Protein AF-A0A524GHM8-F1 (afdb_monomer_lite)

Radius of gyration: 34.07 Å; chains: 1; bounding box: 89×109×78 Å

Foldseek 3Di:
DDLVPDDPVQLDDALQLFLFWANQADDPDSCRSVDTFTFPQWDADPVGFIWGWWFFDAQQFTFWKWAWCFDFPLPDDHRDIDTPVVLVVSQVVLVVDPPGPTRIDTDTDTDIDGSVRQQQFWEFEPPQDADPRRGGPDQWTFTDHNSDTDTDGSNRHGIYHPDNSSNHHLLLQFFFPSVQFDSNLSNLLSVQLVQFAFAPDFDFALETAVSFLVCLLVVPQFDFDAAWFFFADDDQFWTKGFHDDPPPPDGFIDIGGWDDQDQDPLQFGKGKGADDDHGDTDHGGQTGIHIGQDDRSGRGRADWFKEFAADDPCCQPPQAKEFACVCQVVSRFKTKGKDKDKDFFFADPLGTKAWALPAPPDDVVLSVQADRSQAGDAFDKAAFFRFHIWIKDFDDDDDDDPVVVVVCVVVVDDDDRIHTPTDTDHHLDTFGFHDKDKAFDPPDDDDPVRVVVLVVVLVVLVVVLVVGLVRLVVSLLVVLQVLQQQFFAQAFQALDVVHDGLAHHRGRDHSVSSVSHDLVSLLVTRTPDVVSSVVNVVSVVVSVVVSVVSVVVSVVVSVVSVGGDDDDPRTGMMMMIMGMDIDGDDFQFKKAASSSSIHGHSYHDYQLQAKAAPVRHGGGMYHHNVVCVVRSS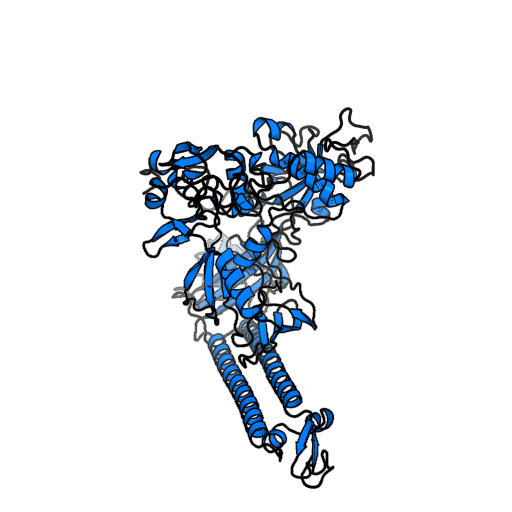CSQLLSFLQQQLCVLVVHRHNAGDVNGDDLVNSLVSCVVSVHHSVQWGWIAGSVPRHIDPDTIRIGIGTMGGGNRGPSVVDDDDDDDDD

Secondary structure (DSSP, 8-state):
--TTT--HHHHS--GGGTTTB-SS---SSTTTTTS-PBPTT-EE-TTS-EEEEEEEEETTEEE-EEEEEE--TT-PPTT-EEEHHHHHHHHHHHHH-SS-----EEEEE-EEEEHHHHTTS-EE-TTS-B-TTSBBSSSEEEEEETTEEEEEEGGG--EEES-GGGGS-TTGGGSTTGGGB-HHHHHHHHHHHTTBPPBSS-B--SEE-S-HHHHHHHTT-SEE--S-EEEEEE-SSEEEEEEP--SS----EEEEEPP-SEEPTTSBEE--EE---TT-EE-TT-EEEE-TTEETTEE--BEEEEEEES--TTTT-TTEEEEEHHHHHTTTT-EEEEEEEEEEEEEETTEE-EE-S--TT--HHHHTTB-TTSBBPTT-EE-TT-EEE-EEEE-------HHHHHHHHHHTPPPPSEEE--EEPPTT--EEEEEEEEEEBTTSPPPHHHHHHHHHHHHHHHHHHHHHHHHHHHHHHHHHHHHHTTPBBSS-EESSTTS-EEE-TTPBPPHHHHHTS-HHHHTT--BS-HHHHHHHHHHHHHHHHHHHHHHHHHHHHHHHHHSPB---TTEEEEEEEEEEEEE---TT-EEEETTS-EEEEEEEEPGGGS-B-TTSPBPSEEE-TTHHHHHTBTHHHHHHHHHHHHHHHT--EE--TTS---HHHHHHHHHHTT--TTSEE--B-TTT-PBPSS-EEEEEEEEEEBS--STTT----SS---

Structure (mmCIF, N/CA/C/O backbone):
data_AF-A0A524GHM8-F1
#
_entry.id   AF-A0A524GHM8-F1
#
loop_
_atom_site.group_PDB
_atom_site.id
_atom_site.type_symbol
_atom_site.label_atom_id
_atom_site.label_alt_id
_atom_site.label_comp_id
_atom_site.label_asym_id
_atom_site.label_entity_id
_atom_site.label_seq_id
_atom_site.pdbx_PDB_ins_code
_atom_site.Cartn_x
_atom_site.Cartn_y
_atom_site.Cartn_z
_atom_site.occupancy
_atom_site.B_iso_or_equiv
_atom_site.auth_seq_id
_atom_site.auth_comp_id
_atom_site.auth_asym_id
_atom_site.auth_atom_id
_atom_site.pdbx_PDB_model_num
ATOM 1 N N . LEU A 1 1 ? 28.328 -4.451 12.278 1.00 79.00 1 LEU A N 1
ATOM 2 C CA . LEU A 1 1 ? 29.359 -3.595 11.638 1.00 79.00 1 LEU A CA 1
ATOM 3 C C . LEU A 1 1 ? 28.805 -2.183 11.478 1.00 79.00 1 LEU A C 1
ATOM 5 O O . LEU A 1 1 ? 27.605 -2.052 11.283 1.00 79.00 1 LEU A O 1
ATOM 9 N N . SER A 1 2 ? 29.631 -1.139 11.595 1.00 83.19 2 SER A N 1
ATOM 10 C CA . SER A 1 2 ? 29.214 0.225 11.229 1.00 83.19 2 SER A CA 1
ATOM 11 C C . SER A 1 2 ? 29.418 0.454 9.730 1.00 83.19 2 SER A C 1
ATOM 13 O O . SER A 1 2 ? 30.240 -0.223 9.114 1.00 83.19 2 SER A O 1
ATOM 15 N N . ARG A 1 3 ? 28.708 1.432 9.149 1.00 84.06 3 ARG A N 1
ATOM 16 C CA . ARG A 1 3 ? 28.815 1.791 7.720 1.00 84.06 3 ARG A CA 1
ATOM 17 C C . ARG A 1 3 ? 30.260 2.035 7.273 1.00 84.06 3 ARG A C 1
ATOM 19 O O . ARG A 1 3 ? 30.643 1.604 6.195 1.00 84.06 3 ARG A O 1
ATOM 26 N N . GLU A 1 4 ? 31.043 2.689 8.127 1.00 81.62 4 GLU A N 1
ATOM 27 C CA . GLU A 1 4 ? 32.445 3.052 7.878 1.00 81.62 4 GLU A CA 1
ATOM 28 C C . GLU A 1 4 ? 33.408 1.864 7.977 1.00 81.62 4 GLU A C 1
ATOM 30 O O . GLU A 1 4 ? 34.465 1.874 7.358 1.00 81.62 4 GLU A O 1
ATOM 35 N N . ARG A 1 5 ? 33.056 0.837 8.761 1.00 86.38 5 ARG A N 1
ATOM 36 C CA . ARG A 1 5 ? 33.892 -0.358 8.964 1.00 86.38 5 ARG A CA 1
ATOM 37 C C . ARG A 1 5 ? 33.512 -1.517 8.048 1.00 86.38 5 ARG A C 1
ATOM 39 O O . ARG A 1 5 ? 34.246 -2.496 7.985 1.00 86.38 5 ARG A O 1
ATOM 46 N N . ALA A 1 6 ? 32.357 -1.446 7.392 1.00 85.06 6 ALA A N 1
ATOM 47 C CA . ALA A 1 6 ? 31.904 -2.479 6.477 1.00 85.06 6 ALA A CA 1
ATOM 48 C C . ALA A 1 6 ? 32.591 -2.317 5.115 1.00 85.06 6 ALA A C 1
ATOM 50 O O . ALA A 1 6 ? 32.228 -1.434 4.330 1.00 85.06 6 ALA A O 1
ATOM 51 N N . GLY A 1 7 ? 33.588 -3.170 4.874 1.00 84.56 7 GLY A N 1
ATOM 52 C CA . GLY A 1 7 ? 34.291 -3.275 3.598 1.00 84.56 7 GLY A CA 1
ATOM 53 C C . GLY A 1 7 ? 33.426 -3.866 2.483 1.00 84.56 7 GLY A C 1
ATOM 54 O O . GLY A 1 7 ? 32.254 -4.184 2.684 1.00 84.56 7 GLY A O 1
ATOM 55 N N . PHE A 1 8 ? 34.029 -4.009 1.303 1.00 85.50 8 PHE A N 1
ATOM 56 C CA . PHE A 1 8 ? 33.365 -4.521 0.103 1.00 85.50 8 PHE A CA 1
ATOM 57 C C . PHE A 1 8 ? 32.842 -5.955 0.284 1.00 85.50 8 PHE A C 1
ATOM 59 O O . PHE A 1 8 ? 31.698 -6.224 -0.053 1.00 85.50 8 PHE A O 1
ATOM 66 N N . GLU A 1 9 ? 33.624 -6.830 0.919 1.00 86.38 9 GLU A N 1
ATOM 67 C CA . GLU A 1 9 ? 33.309 -8.260 1.089 1.00 86.38 9 GLU A CA 1
ATOM 68 C C . GLU A 1 9 ? 31.965 -8.526 1.780 1.00 86.38 9 GLU A C 1
ATOM 70 O O . GLU A 1 9 ? 31.258 -9.458 1.426 1.00 86.38 9 GLU A O 1
ATOM 75 N N . VAL A 1 10 ? 31.584 -7.696 2.757 1.00 89.19 10 VAL A N 1
ATOM 76 C CA . VAL A 1 10 ? 30.319 -7.869 3.496 1.00 89.19 10 VAL A CA 1
ATOM 77 C C . VAL A 1 10 ? 29.122 -7.319 2.715 1.00 89.19 10 VAL A C 1
ATOM 79 O O . VAL A 1 10 ? 27.982 -7.648 3.021 1.00 89.19 10 VAL A O 1
ATOM 82 N N . ARG A 1 11 ? 29.370 -6.437 1.743 1.00 91.38 11 ARG A N 1
ATOM 83 C CA . ARG A 1 11 ? 28.329 -5.787 0.937 1.00 91.38 11 ARG A CA 1
ATOM 84 C C . ARG A 1 11 ? 28.031 -6.548 -0.351 1.00 91.38 11 ARG A C 1
ATOM 86 O O . ARG A 1 11 ? 27.020 -6.259 -0.985 1.00 91.38 11 ARG A O 1
ATOM 93 N N . ASP A 1 12 ? 28.927 -7.441 -0.750 1.00 92.31 12 ASP A N 1
ATOM 94 C CA . ASP A 1 12 ? 28.806 -8.195 -1.986 1.00 92.31 12 ASP A CA 1
ATOM 95 C C . ASP A 1 12 ? 27.748 -9.304 -1.873 1.00 92.31 12 ASP A C 1
ATOM 97 O O . ASP A 1 12 ? 27.372 -9.748 -0.782 1.00 92.31 12 ASP A O 1
ATOM 101 N N . VAL A 1 13 ? 27.240 -9.748 -3.018 1.00 92.38 13 VAL A N 1
ATOM 102 C CA . VAL A 1 13 ? 26.251 -10.822 -3.082 1.00 92.38 13 VAL A CA 1
ATOM 103 C C . VAL A 1 13 ? 26.972 -12.161 -3.000 1.00 92.38 13 VAL A C 1
ATOM 105 O O . VAL A 1 13 ? 27.676 -12.568 -3.919 1.00 92.38 13 VAL A O 1
ATOM 108 N N . HIS A 1 14 ? 26.762 -12.878 -1.900 1.00 92.75 14 HIS A N 1
ATOM 109 C CA . HIS A 1 14 ? 27.336 -14.202 -1.702 1.00 92.75 14 HIS A CA 1
ATOM 110 C C . HIS A 1 14 ? 26.447 -15.302 -2.306 1.00 92.75 14 HIS A C 1
ATOM 112 O O . HIS A 1 14 ? 25.220 -15.199 -2.300 1.00 92.75 14 HIS A O 1
ATOM 118 N N . SER A 1 15 ? 27.044 -16.405 -2.768 1.00 91.50 15 SER A N 1
ATOM 119 C CA . SER A 1 15 ? 26.323 -17.540 -3.375 1.00 91.50 15 SER A CA 1
ATOM 120 C C . SER A 1 15 ? 25.278 -18.167 -2.440 1.00 91.50 15 SER A C 1
ATOM 122 O O . SER A 1 15 ? 24.222 -18.614 -2.887 1.00 91.50 15 SER A O 1
ATOM 124 N N . THR A 1 16 ? 25.526 -18.135 -1.128 1.00 93.38 16 THR A N 1
ATOM 125 C CA . THR A 1 16 ? 24.604 -18.640 -0.093 1.00 93.38 16 THR A CA 1
ATOM 126 C C . THR A 1 16 ? 23.358 -17.775 0.104 1.00 93.38 16 THR A C 1
ATOM 128 O O . THR A 1 16 ? 22.412 -18.222 0.756 1.00 93.38 16 THR A O 1
ATOM 131 N N . HIS A 1 17 ? 23.319 -16.557 -0.454 1.00 94.75 17 HIS A N 1
ATOM 132 C CA . HIS A 1 17 ? 22.125 -15.708 -0.422 1.00 94.75 17 HIS A CA 1
ATOM 133 C C . HIS A 1 17 ? 20.974 -16.307 -1.237 1.00 94.75 17 HIS A C 1
ATOM 135 O O . HIS A 1 17 ? 19.818 -15.986 -0.969 1.00 94.75 17 HIS A O 1
ATOM 141 N N . TYR A 1 18 ? 21.266 -17.202 -2.186 1.00 94.12 18 TYR A N 1
ATOM 142 C CA . TYR A 1 18 ? 20.263 -17.856 -3.019 1.00 94.12 18 TYR A CA 1
ATOM 143 C C . TYR A 1 18 ? 19.136 -18.466 -2.176 1.00 94.12 18 TYR A C 1
ATOM 145 O O . TYR A 1 18 ? 19.383 -19.245 -1.256 1.00 94.12 18 TYR A O 1
ATOM 153 N N . GLY A 1 19 ? 17.896 -18.066 -2.459 1.00 93.75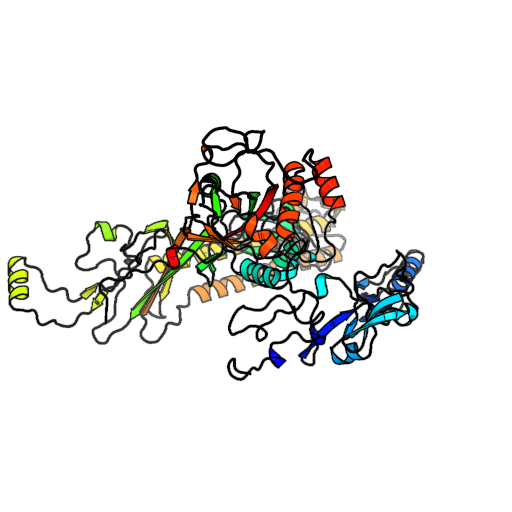 19 GLY A N 1
ATOM 154 C CA . GLY A 1 19 ? 16.721 -18.566 -1.745 1.00 93.75 19 GLY A CA 1
ATOM 155 C C . GLY A 1 19 ? 16.550 -18.059 -0.304 1.00 93.75 19 GLY A C 1
ATOM 156 O O . GLY A 1 19 ? 15.595 -18.458 0.363 1.00 93.75 19 GLY A O 1
ATOM 157 N N . ARG A 1 20 ? 17.466 -17.217 0.197 1.00 95.50 20 ARG A N 1
ATOM 158 C CA . ARG A 1 20 ? 17.532 -16.758 1.597 1.00 95.50 20 ARG A CA 1
ATOM 159 C C . ARG A 1 20 ? 17.415 -15.244 1.720 1.00 95.50 20 ARG A C 1
ATOM 161 O O . ARG A 1 20 ? 16.595 -14.738 2.484 1.00 95.50 20 ARG A O 1
ATOM 168 N N . ILE A 1 21 ? 18.263 -14.534 0.987 1.00 96.06 21 ILE A N 1
ATOM 169 C CA . ILE A 1 21 ? 18.354 -13.078 0.970 1.00 96.06 21 ILE A CA 1
ATOM 170 C C . ILE A 1 21 ? 18.226 -12.640 -0.482 1.00 96.06 21 ILE A C 1
ATOM 172 O O . ILE A 1 21 ? 18.925 -13.148 -1.358 1.00 96.06 21 ILE A O 1
ATOM 176 N N . CYS A 1 22 ? 17.354 -11.673 -0.740 1.00 95.81 22 CYS A N 1
ATOM 177 C CA . CYS A 1 22 ? 17.163 -11.173 -2.086 1.00 95.81 22 CYS A CA 1
ATOM 178 C C . CYS A 1 22 ? 18.433 -10.456 -2.575 1.00 95.81 22 CYS A C 1
ATOM 180 O O . CYS A 1 22 ? 18.897 -9.529 -1.907 1.00 95.81 22 CYS A O 1
ATOM 182 N N . PRO A 1 23 ? 18.972 -10.826 -3.751 1.00 93.69 23 PRO A N 1
ATOM 183 C CA . PRO A 1 23 ? 20.155 -10.171 -4.306 1.00 93.69 23 PRO A CA 1
ATOM 184 C C . PRO A 1 23 ? 19.844 -8.811 -4.954 1.00 93.69 23 PRO A C 1
ATOM 186 O O . PRO A 1 23 ? 20.761 -8.054 -5.251 1.00 93.69 23 PRO A O 1
ATOM 189 N N . ILE A 1 24 ? 18.563 -8.504 -5.188 1.00 93.31 24 ILE A N 1
ATOM 190 C CA . ILE A 1 24 ? 18.105 -7.306 -5.909 1.00 93.31 24 ILE A CA 1
ATOM 191 C C . ILE A 1 24 ? 17.690 -6.200 -4.934 1.00 93.31 24 ILE A C 1
ATOM 193 O O . ILE A 1 24 ? 18.032 -5.036 -5.127 1.00 93.31 24 ILE A O 1
ATOM 197 N N . GLU A 1 25 ? 16.928 -6.530 -3.888 1.00 94.12 25 GLU A N 1
ATOM 198 C CA . GLU A 1 25 ? 16.345 -5.518 -3.008 1.00 94.12 25 GLU A CA 1
ATOM 199 C C . GLU A 1 25 ? 17.328 -5.094 -1.909 1.00 94.12 25 GLU A C 1
ATOM 201 O O . GLU A 1 25 ? 17.441 -5.715 -0.849 1.00 94.12 25 GLU A O 1
ATOM 206 N N . THR A 1 26 ? 18.003 -3.973 -2.152 1.00 93.69 26 THR A N 1
ATOM 207 C CA . THR A 1 26 ? 18.833 -3.271 -1.170 1.00 93.69 26 THR A CA 1
ATOM 208 C C . THR A 1 26 ? 18.725 -1.753 -1.380 1.00 93.69 26 THR A C 1
ATOM 210 O O . THR A 1 26 ? 18.485 -1.300 -2.505 1.00 93.69 26 THR A O 1
ATOM 213 N N . PRO A 1 27 ? 18.850 -0.919 -0.330 1.00 91.94 27 PRO A N 1
ATOM 214 C CA . PRO A 1 27 ? 18.867 0.528 -0.496 1.00 91.94 27 PRO A CA 1
ATOM 215 C C . PRO A 1 27 ? 20.071 0.994 -1.317 1.00 91.94 27 PRO A C 1
ATOM 217 O O . PRO A 1 27 ? 21.209 0.600 -1.061 1.00 91.94 27 PRO A O 1
ATOM 220 N N . GLU A 1 28 ? 19.831 1.921 -2.239 1.00 88.56 28 GLU A N 1
ATOM 221 C CA . GLU A 1 28 ? 20.905 2.612 -2.949 1.00 88.56 28 GLU A CA 1
ATOM 222 C C . GLU A 1 28 ? 21.735 3.498 -1.997 1.00 88.56 28 GLU A C 1
ATOM 224 O O . GLU A 1 28 ? 21.262 3.987 -0.964 1.00 88.56 28 GLU A O 1
ATOM 229 N N . GLY A 1 29 ? 22.991 3.754 -2.370 1.00 89.38 29 GLY A N 1
ATOM 230 C CA . GLY A 1 29 ? 23.869 4.683 -1.662 1.00 89.38 29 GLY A CA 1
ATOM 231 C C . GLY A 1 29 ? 24.653 4.040 -0.507 1.00 89.38 29 GLY A C 1
ATOM 232 O O . GLY A 1 29 ? 25.083 2.892 -0.617 1.00 89.38 29 GLY A O 1
ATOM 233 N N . PRO A 1 30 ? 24.892 4.749 0.616 1.00 88.31 30 PRO A N 1
ATOM 234 C CA . PRO A 1 30 ? 25.849 4.308 1.641 1.00 88.31 30 PRO A CA 1
ATOM 235 C C . PRO A 1 30 ? 25.527 2.969 2.324 1.00 88.31 30 PRO A C 1
ATOM 237 O O . PRO A 1 30 ? 26.411 2.364 2.938 1.00 88.31 30 PRO A O 1
ATOM 240 N N . ASN A 1 31 ? 24.270 2.521 2.249 1.00 90.62 31 ASN A N 1
ATOM 241 C CA . ASN A 1 31 ? 23.773 1.298 2.886 1.00 90.62 31 ASN A CA 1
ATOM 242 C C . ASN A 1 31 ? 23.698 0.087 1.954 1.00 90.62 31 ASN A C 1
ATOM 244 O O . ASN A 1 31 ? 23.240 -0.962 2.405 1.00 90.62 31 ASN A O 1
ATOM 248 N N . ILE A 1 32 ? 24.138 0.214 0.702 1.00 92.44 32 ILE A N 1
ATOM 249 C CA . ILE A 1 32 ? 24.108 -0.895 -0.252 1.00 92.44 32 ILE A CA 1
ATOM 250 C C . ILE A 1 32 ? 24.811 -2.131 0.324 1.00 92.44 32 ILE A C 1
ATOM 252 O O . ILE A 1 32 ? 25.901 -2.014 0.904 1.00 92.44 32 ILE A O 1
ATOM 256 N N . GLY A 1 33 ? 24.135 -3.279 0.234 1.00 89.69 33 GLY A N 1
ATOM 257 C CA . GLY A 1 33 ? 24.603 -4.576 0.733 1.00 89.69 33 GLY A CA 1
ATOM 258 C C . GLY A 1 33 ? 24.592 -4.737 2.259 1.00 89.69 33 GLY A C 1
ATOM 259 O O . GLY A 1 33 ? 24.818 -5.829 2.761 1.00 89.69 33 GLY A O 1
ATOM 260 N N . LEU A 1 34 ? 24.321 -3.672 3.025 1.00 91.62 34 LEU A N 1
ATOM 261 C CA . LEU A 1 34 ? 24.214 -3.737 4.493 1.00 91.62 34 LEU A CA 1
ATOM 262 C C . LEU A 1 34 ? 22.786 -3.979 4.974 1.00 91.62 34 LEU A C 1
ATOM 264 O O . LEU A 1 34 ? 22.575 -4.431 6.097 1.00 91.62 34 LEU A O 1
ATOM 268 N N . ILE A 1 35 ? 21.817 -3.598 4.149 1.00 93.00 35 ILE A N 1
ATOM 269 C CA . ILE A 1 35 ? 20.398 -3.829 4.376 1.00 93.00 35 ILE A CA 1
ATOM 270 C C . ILE A 1 35 ? 19.908 -4.631 3.186 1.00 93.00 35 ILE A C 1
ATOM 272 O O . ILE A 1 35 ? 19.996 -4.156 2.054 1.00 93.00 35 ILE A O 1
ATOM 276 N N . SER A 1 36 ? 19.359 -5.801 3.464 1.00 92.44 36 SER A N 1
ATOM 277 C CA . SER A 1 36 ? 18.801 -6.684 2.449 1.00 92.44 36 SER A CA 1
ATOM 278 C C . SER A 1 36 ? 17.471 -7.231 2.931 1.00 92.44 36 SER A C 1
ATOM 280 O O . SER A 1 36 ? 17.232 -7.333 4.138 1.00 92.44 36 SER A O 1
ATOM 282 N N . SER A 1 37 ? 16.614 -7.584 1.985 1.00 94.38 37 SER A N 1
ATOM 283 C CA . SER A 1 37 ? 15.330 -8.216 2.279 1.00 94.38 37 SER A CA 1
ATOM 284 C C . SER A 1 37 ? 15.443 -9.739 2.262 1.00 94.38 37 SER A C 1
ATOM 286 O O . SER A 1 37 ? 16.237 -10.307 1.510 1.00 94.38 37 SER A O 1
ATOM 288 N N . LEU A 1 38 ? 14.627 -10.409 3.077 1.00 95.81 38 LEU A N 1
ATOM 289 C CA . LEU A 1 38 ? 14.451 -11.859 2.985 1.00 95.81 38 LEU A CA 1
ATOM 290 C C . LEU A 1 38 ? 13.812 -12.222 1.640 1.00 95.81 38 LEU A C 1
ATOM 292 O O . LEU A 1 38 ? 12.980 -11.477 1.112 1.00 95.81 38 LEU A O 1
ATOM 296 N N . SER A 1 39 ? 14.203 -13.369 1.094 1.00 96.00 39 SER A N 1
ATOM 297 C CA . SER A 1 39 ? 13.538 -13.927 -0.083 1.00 96.00 39 SER A CA 1
ATOM 298 C C . SER A 1 39 ? 12.167 -14.519 0.276 1.00 96.00 39 SER A C 1
ATOM 300 O O . SER A 1 39 ? 11.918 -14.839 1.437 1.00 96.00 39 SER A O 1
ATOM 302 N N . CYS A 1 40 ? 11.281 -14.691 -0.711 1.00 93.38 40 CYS A N 1
ATOM 303 C CA . CYS A 1 40 ? 9.857 -15.002 -0.496 1.00 93.38 40 CYS A CA 1
ATOM 304 C C . CYS A 1 40 ? 9.582 -16.221 0.401 1.00 93.38 40 CYS A C 1
ATOM 306 O O . CYS A 1 40 ? 8.660 -16.182 1.207 1.00 93.38 40 CYS A O 1
ATOM 308 N N . PHE A 1 41 ? 10.368 -17.293 0.272 1.00 94.31 41 PHE A N 1
ATOM 309 C CA . PHE A 1 41 ? 10.154 -18.531 1.034 1.00 94.31 41 PHE A CA 1
ATOM 310 C C . PHE A 1 41 ? 11.196 -18.767 2.132 1.00 94.31 41 PHE A C 1
ATOM 312 O O . PHE A 1 41 ? 11.207 -19.834 2.747 1.00 94.31 41 PHE A O 1
ATOM 319 N N . ALA A 1 42 ? 12.088 -17.804 2.371 1.00 95.88 42 ALA A N 1
ATOM 320 C CA . ALA A 1 42 ? 13.128 -17.933 3.380 1.00 95.88 42 ALA A CA 1
ATOM 321 C C . ALA A 1 42 ? 12.519 -17.954 4.789 1.00 95.88 42 ALA A C 1
ATOM 323 O O . ALA A 1 42 ? 11.581 -17.214 5.086 1.00 95.88 42 ALA A O 1
ATOM 324 N N . ARG A 1 43 ? 13.082 -18.763 5.691 1.00 94.88 43 ARG A N 1
ATOM 325 C CA . ARG A 1 43 ? 12.672 -18.784 7.105 1.00 94.88 43 ARG A CA 1
ATOM 326 C C . ARG A 1 43 ? 13.868 -18.811 8.042 1.00 94.88 43 ARG A C 1
ATOM 328 O O . ARG A 1 43 ? 14.960 -19.206 7.646 1.00 94.88 43 ARG A O 1
ATOM 335 N N . LEU A 1 44 ? 13.642 -18.445 9.299 1.00 95.88 44 LEU A N 1
ATOM 336 C CA . LEU A 1 44 ? 14.622 -18.618 10.368 1.00 95.88 44 LEU A CA 1
ATOM 337 C C . LEU A 1 44 ? 14.372 -19.930 11.103 1.00 95.88 44 LEU A C 1
ATOM 339 O O . LEU A 1 44 ? 13.242 -20.231 11.488 1.00 95.88 44 LEU A O 1
ATOM 343 N N . ASN A 1 45 ? 15.435 -20.687 11.332 1.00 93.75 45 ASN A N 1
ATOM 344 C CA . ASN A 1 45 ? 15.373 -21.884 12.156 1.00 93.75 45 ASN A CA 1
ATOM 345 C C . ASN A 1 45 ? 15.512 -21.556 13.653 1.00 93.75 45 ASN A C 1
ATOM 347 O O . ASN A 1 45 ? 15.863 -20.427 14.006 1.00 93.75 45 ASN A O 1
ATOM 351 N N . PRO A 1 46 ? 15.272 -22.520 14.566 1.00 93.62 46 PRO A N 1
ATOM 352 C CA . PRO A 1 46 ? 15.359 -22.275 16.010 1.00 93.62 46 PRO A CA 1
ATOM 353 C C . PRO A 1 46 ? 16.733 -21.792 16.501 1.00 93.62 46 PRO A C 1
ATOM 355 O O . PRO A 1 46 ? 16.824 -21.213 17.580 1.00 93.62 46 PRO A O 1
ATOM 358 N N . MET A 1 47 ? 17.799 -22.025 15.727 1.00 93.31 47 MET A N 1
ATOM 359 C CA . MET A 1 47 ? 19.158 -21.559 16.024 1.00 93.31 47 MET A CA 1
ATOM 360 C C . MET A 1 47 ? 19.449 -20.154 15.465 1.00 93.31 47 MET A C 1
ATOM 362 O O . MET A 1 47 ? 20.502 -19.593 15.754 1.00 93.31 47 MET A O 1
ATOM 366 N N . GLY A 1 48 ? 18.527 -19.572 14.691 1.00 93.50 48 GLY A N 1
ATOM 367 C CA . GLY A 1 48 ? 18.653 -18.238 14.104 1.00 93.50 48 GLY A CA 1
ATOM 368 C C . GLY A 1 48 ? 19.336 -18.192 12.734 1.00 93.50 48 GLY A C 1
ATOM 369 O O . GLY A 1 48 ? 19.663 -17.103 12.268 1.00 93.50 48 GLY A O 1
ATOM 370 N N . TYR A 1 49 ? 19.547 -19.334 12.074 1.00 95.50 49 TYR A N 1
ATOM 371 C CA . TYR A 1 49 ? 20.068 -19.380 10.705 1.00 95.50 49 TYR A CA 1
ATOM 372 C C . TYR A 1 49 ? 18.939 -19.319 9.677 1.00 95.50 49 TYR A C 1
ATOM 374 O O . TYR A 1 49 ? 17.842 -19.825 9.917 1.00 95.50 49 TYR A O 1
ATOM 382 N N . ILE A 1 50 ? 19.224 -18.711 8.523 1.00 96.50 50 ILE A N 1
ATOM 383 C CA . ILE A 1 50 ? 18.267 -18.613 7.420 1.00 96.50 50 ILE A CA 1
ATOM 384 C C . ILE A 1 50 ? 18.305 -19.906 6.595 1.00 96.50 50 ILE A C 1
ATOM 386 O O . ILE A 1 50 ? 19.367 -20.350 6.149 1.00 96.50 50 ILE A O 1
ATOM 390 N N . GLU A 1 51 ? 17.134 -20.486 6.365 1.00 96.19 51 GLU A N 1
ATOM 391 C CA . GLU A 1 51 ? 16.923 -21.686 5.561 1.00 96.19 51 GLU A CA 1
ATOM 392 C C . GLU A 1 51 ? 16.107 -21.358 4.310 1.00 96.19 51 GLU A C 1
ATOM 394 O O . GLU A 1 51 ? 15.267 -20.453 4.328 1.00 96.19 51 GLU A O 1
ATOM 399 N N . SER A 1 52 ? 16.328 -22.131 3.247 1.00 95.69 52 SER A N 1
ATOM 400 C CA . SER A 1 52 ? 15.536 -22.082 2.014 1.00 95.69 52 SER A CA 1
ATOM 401 C C . SER A 1 52 ? 14.901 -23.449 1.741 1.00 95.69 52 SER A C 1
ATOM 403 O O . SER A 1 52 ? 15.532 -24.459 2.073 1.00 95.69 52 SER A O 1
ATOM 405 N N . PRO A 1 53 ? 13.666 -23.517 1.211 1.00 95.81 53 PRO A N 1
ATOM 406 C CA . PRO A 1 53 ? 12.989 -24.781 0.961 1.00 95.81 53 PRO A CA 1
ATOM 407 C C . PRO A 1 53 ? 13.369 -25.408 -0.382 1.00 95.81 53 PRO A C 1
ATOM 409 O O . PRO A 1 53 ? 13.480 -24.728 -1.396 1.00 95.81 53 PRO A O 1
ATOM 412 N N . TYR A 1 54 ? 13.442 -26.736 -0.392 1.00 95.50 54 TYR A N 1
ATOM 413 C CA . TYR A 1 54 ? 13.750 -27.552 -1.560 1.00 95.50 54 TYR A CA 1
ATOM 414 C C . TYR A 1 54 ? 12.863 -28.803 -1.621 1.00 95.50 54 TYR A C 1
ATOM 416 O O . TYR A 1 54 ? 12.382 -29.309 -0.599 1.00 95.50 54 TYR A O 1
ATOM 424 N N . LYS A 1 55 ? 12.665 -29.342 -2.827 1.00 94.31 55 LYS A N 1
ATOM 425 C CA . LYS A 1 55 ? 12.046 -30.655 -3.052 1.00 94.31 55 LYS A CA 1
ATOM 426 C C . LYS A 1 55 ? 13.126 -31.704 -3.258 1.00 94.31 55 LYS A C 1
ATOM 428 O O . LYS A 1 55 ? 14.100 -31.462 -3.964 1.00 94.31 55 LYS A O 1
ATOM 433 N N . LYS A 1 56 ? 12.948 -32.880 -2.661 1.00 94.50 56 LYS A N 1
ATOM 434 C CA . LYS A 1 56 ? 13.915 -33.974 -2.776 1.00 94.50 56 LYS A CA 1
ATOM 435 C C . LYS A 1 56 ? 13.806 -34.652 -4.143 1.00 94.50 56 LYS A C 1
ATOM 437 O O . LYS A 1 56 ? 12.701 -34.852 -4.651 1.00 94.50 56 LYS A O 1
ATOM 442 N N . VAL A 1 57 ? 14.942 -35.039 -4.706 1.00 93.56 57 VAL A N 1
ATOM 443 C CA . VAL A 1 57 ? 15.047 -35.792 -5.955 1.00 93.56 57 VAL A CA 1
ATOM 444 C C . VAL A 1 57 ? 15.678 -37.148 -5.656 1.00 93.56 57 VAL A C 1
ATOM 446 O O . VAL A 1 57 ? 16.686 -37.242 -4.964 1.00 93.56 57 VAL A O 1
ATOM 449 N N . GLU A 1 58 ? 15.073 -38.223 -6.156 1.00 91.81 58 GLU A N 1
ATOM 450 C CA . GLU A 1 58 ? 15.628 -39.572 -6.046 1.00 91.81 58 GLU A CA 1
ATOM 451 C C . GLU A 1 58 ? 15.644 -40.242 -7.420 1.00 91.81 58 GLU A C 1
ATOM 453 O O . GLU A 1 58 ? 14.602 -40.394 -8.060 1.00 91.81 58 GLU A O 1
ATOM 458 N N . LYS A 1 59 ? 16.833 -40.665 -7.879 1.00 87.94 59 LYS A N 1
ATOM 459 C CA . LYS A 1 59 ? 17.034 -41.350 -9.175 1.00 87.94 59 LYS A CA 1
ATOM 460 C C . LYS A 1 59 ? 16.398 -40.592 -10.354 1.00 87.94 59 LYS A C 1
ATOM 462 O O . LYS A 1 59 ? 15.637 -41.164 -11.135 1.00 87.94 59 LYS A O 1
ATOM 467 N N . GLY A 1 60 ? 16.630 -39.279 -10.409 1.00 86.50 60 GLY A N 1
ATOM 468 C CA . GLY A 1 60 ? 16.095 -38.400 -11.451 1.00 86.50 60 GLY A CA 1
ATOM 469 C C . GLY A 1 60 ? 14.586 -38.123 -11.368 1.00 86.50 60 GLY A C 1
ATOM 470 O O . GLY A 1 60 ? 14.032 -37.528 -12.295 1.00 86.50 60 GLY A O 1
ATOM 471 N N . LYS A 1 61 ? 13.904 -38.541 -10.289 1.00 91.38 61 LYS A N 1
ATOM 472 C CA . LYS A 1 61 ? 12.489 -38.246 -10.024 1.00 91.38 61 LYS A CA 1
ATOM 473 C C . LYS A 1 61 ? 12.354 -37.260 -8.862 1.00 91.38 61 LYS A C 1
ATOM 475 O O . LYS A 1 61 ? 12.745 -37.563 -7.739 1.00 91.38 61 LYS A O 1
ATOM 480 N N . VAL A 1 62 ? 11.764 -36.101 -9.129 1.00 91.88 62 VAL A N 1
ATOM 481 C CA . VAL A 1 62 ? 11.333 -35.121 -8.129 1.00 91.88 62 VAL A CA 1
ATOM 482 C C . VAL A 1 62 ? 10.171 -35.705 -7.328 1.00 91.88 62 VAL A C 1
ATOM 484 O O . VAL A 1 62 ? 9.178 -36.164 -7.898 1.00 91.88 62 VAL A O 1
ATOM 487 N N . LEU A 1 63 ? 10.300 -35.692 -6.005 1.00 91.56 63 LEU A N 1
ATOM 488 C CA . LEU A 1 63 ? 9.321 -36.236 -5.074 1.00 91.56 63 LEU A CA 1
ATOM 489 C C . LEU A 1 63 ? 8.632 -35.105 -4.306 1.00 91.56 63 LEU A C 1
ATOM 491 O O . LEU A 1 63 ? 9.261 -34.387 -3.523 1.00 91.56 63 LEU A O 1
ATOM 495 N N . ASP A 1 64 ? 7.316 -34.990 -4.467 1.00 90.81 64 ASP A N 1
ATOM 496 C CA . ASP A 1 64 ? 6.503 -34.142 -3.597 1.00 90.81 64 ASP A CA 1
ATOM 497 C C . ASP A 1 64 ? 6.250 -34.860 -2.267 1.00 90.81 64 ASP A C 1
ATOM 499 O O . ASP A 1 64 ? 5.888 -36.040 -2.241 1.00 90.81 64 ASP A O 1
ATOM 503 N N . HIS A 1 65 ? 6.429 -34.142 -1.163 1.00 91.88 65 HIS A N 1
ATOM 504 C CA . HIS A 1 65 ? 6.247 -34.667 0.186 1.00 91.88 65 HIS A CA 1
ATOM 505 C C . HIS A 1 65 ? 5.057 -33.996 0.872 1.00 91.88 65 HIS A C 1
ATOM 507 O O . HIS A 1 65 ? 4.678 -32.870 0.545 1.00 91.88 65 HIS A O 1
ATOM 513 N N . VAL A 1 66 ? 4.462 -34.704 1.828 1.00 89.81 66 VAL A N 1
ATOM 514 C CA . VAL A 1 66 ? 3.332 -34.243 2.636 1.00 89.81 66 VAL A CA 1
ATOM 515 C C . VAL A 1 66 ? 3.646 -34.516 4.102 1.00 89.81 66 VAL A C 1
ATOM 517 O O . VAL A 1 66 ? 4.063 -35.622 4.448 1.00 89.81 66 VAL A O 1
ATOM 520 N N . GLN A 1 67 ? 3.442 -33.521 4.964 1.00 90.62 67 GLN A N 1
ATOM 521 C CA . GLN A 1 67 ? 3.523 -33.677 6.411 1.00 90.62 67 GLN A CA 1
ATOM 522 C C . GLN A 1 67 ? 2.130 -33.931 6.982 1.00 90.62 67 GLN A C 1
ATOM 524 O O . GLN A 1 67 ? 1.199 -33.166 6.743 1.00 90.62 67 GLN A O 1
ATOM 529 N N . ILE A 1 68 ? 1.981 -35.004 7.754 1.00 87.62 68 ILE A N 1
ATOM 530 C CA . ILE A 1 68 ? 0.688 -35.423 8.300 1.00 87.62 68 ILE A CA 1
ATOM 531 C C . ILE A 1 68 ? 0.240 -34.480 9.423 1.00 87.62 68 ILE A C 1
ATOM 533 O O . ILE A 1 68 ? 0.881 -34.401 10.473 1.00 87.62 68 ILE A O 1
ATOM 537 N N . THR A 1 69 ? -0.895 -33.809 9.229 1.00 85.06 69 THR A N 1
ATOM 538 C CA . THR A 1 69 ? -1.499 -32.862 10.182 1.00 85.06 69 THR A CA 1
ATOM 539 C C . THR A 1 69 ? -2.700 -33.447 10.918 1.00 85.06 69 THR A C 1
ATOM 541 O O . THR A 1 69 ? -2.993 -33.028 12.036 1.00 85.06 69 THR A O 1
ATOM 544 N N . GLN A 1 70 ? -3.371 -34.453 10.350 1.00 83.12 70 GLN A N 1
ATOM 545 C CA . GLN A 1 70 ? -4.388 -35.231 11.057 1.00 83.12 70 GLN A CA 1
ATOM 546 C C . GLN A 1 70 ? -4.201 -36.720 10.809 1.00 83.12 70 GLN A C 1
ATOM 548 O O . GLN A 1 70 ? -4.108 -37.188 9.671 1.00 83.12 70 GLN A O 1
ATOM 553 N N . VAL A 1 71 ? -4.177 -37.467 11.908 1.00 80.44 71 VAL A N 1
ATOM 554 C CA . VAL A 1 71 ? -4.016 -38.917 11.891 1.00 80.44 71 VAL A CA 1
ATOM 555 C C . VAL A 1 71 ? -5.357 -39.560 11.549 1.00 80.44 71 VAL A C 1
ATOM 557 O O . VAL A 1 71 ? -6.318 -39.442 12.306 1.00 80.44 71 VAL A O 1
ATOM 560 N N . GLY A 1 72 ? -5.405 -40.234 10.401 1.00 79.00 72 GLY A N 1
ATOM 561 C CA . GLY A 1 72 ? -6.518 -41.095 10.004 1.00 79.00 72 GLY A CA 1
ATOM 562 C C . GLY A 1 72 ? -6.236 -42.574 10.281 1.00 79.00 72 GLY A C 1
ATOM 563 O O . GLY A 1 72 ? -5.310 -42.940 11.003 1.00 79.00 72 GLY A O 1
ATOM 564 N N . ASP A 1 73 ? -6.988 -43.451 9.618 1.00 76.06 73 ASP A N 1
ATOM 565 C CA . ASP A 1 73 ? -6.841 -44.911 9.724 1.00 76.06 73 ASP A CA 1
ATOM 566 C C . ASP A 1 73 ? -5.687 -45.473 8.855 1.00 76.06 73 ASP A C 1
ATOM 568 O O . ASP A 1 73 ? -5.537 -46.693 8.691 1.00 76.06 73 ASP A O 1
ATOM 572 N N . SER A 1 74 ? -4.875 -44.594 8.260 1.00 71.19 74 SER A N 1
ATOM 573 C CA . SER A 1 74 ? -3.737 -44.916 7.384 1.00 71.19 74 SER A CA 1
ATOM 574 C C . SER A 1 74 ? -2.537 -45.500 8.128 1.00 71.19 74 SER A C 1
ATOM 576 O O . SER A 1 74 ? -1.715 -46.167 7.507 1.00 71.19 74 SER A O 1
ATOM 578 N N . GLY A 1 75 ? -2.466 -45.322 9.451 1.00 77.12 75 GLY A N 1
ATOM 579 C CA . GLY A 1 75 ? -1.350 -45.790 10.279 1.00 77.12 75 GLY A CA 1
ATOM 580 C C . GLY A 1 75 ? -0.161 -44.827 10.342 1.00 77.12 75 GLY A C 1
ATOM 581 O O . GLY A 1 75 ? 0.827 -45.155 10.997 1.00 77.12 75 GLY A O 1
ATOM 582 N N . TYR A 1 76 ? -0.264 -43.654 9.710 1.00 85.50 76 TYR A N 1
ATOM 583 C CA . TYR A 1 76 ? 0.734 -42.592 9.831 1.00 85.50 76 TYR A CA 1
ATOM 584 C C . TYR A 1 76 ? 0.681 -41.911 11.198 1.00 85.50 76 TYR A C 1
ATOM 586 O O . TYR A 1 76 ? -0.362 -41.861 11.853 1.00 85.50 76 TYR A O 1
ATOM 594 N N . ARG A 1 77 ? 1.813 -41.357 11.627 1.00 86.62 77 ARG A N 1
ATOM 595 C CA . ARG A 1 77 ? 1.918 -40.571 12.859 1.00 86.62 77 ARG A CA 1
ATOM 596 C C . ARG A 1 77 ? 1.768 -39.085 12.561 1.00 86.62 77 ARG A C 1
ATOM 598 O O . ARG A 1 77 ? 2.095 -38.611 11.478 1.00 86.62 77 ARG A O 1
ATOM 605 N N . LEU A 1 78 ? 1.301 -38.337 13.556 1.00 86.44 78 LEU A N 1
ATOM 606 C CA . LEU A 1 78 ? 1.238 -36.881 13.471 1.00 86.44 78 LEU A CA 1
ATOM 607 C C . LEU A 1 78 ? 2.650 -36.312 13.253 1.00 86.44 78 LEU A C 1
ATOM 609 O O . LEU A 1 78 ? 3.573 -36.665 13.987 1.00 86.44 78 LEU A O 1
ATOM 613 N N . GLY A 1 79 ? 2.807 -35.446 12.254 1.00 83.19 79 GLY A N 1
ATOM 614 C CA . GLY A 1 79 ? 4.078 -34.824 11.883 1.00 83.19 79 GLY A CA 1
ATOM 615 C C . GLY A 1 79 ? 5.009 -35.694 11.032 1.00 83.19 79 GLY A C 1
ATOM 616 O O . GLY A 1 79 ? 6.081 -35.215 10.664 1.00 83.19 79 GLY A O 1
ATOM 617 N N . GLU A 1 80 ? 4.625 -36.933 10.707 1.00 88.94 80 GLU A N 1
ATOM 618 C CA . GLU A 1 80 ? 5.378 -37.800 9.794 1.00 88.94 80 GLU A CA 1
ATOM 619 C C . GLU A 1 80 ? 5.392 -37.203 8.379 1.00 88.94 80 GLU A C 1
ATOM 621 O O . GLU A 1 80 ? 4.380 -36.672 7.919 1.00 88.94 80 GLU A O 1
ATOM 626 N N . VAL A 1 81 ? 6.541 -37.267 7.701 1.00 89.56 81 VAL A N 1
ATOM 627 C CA . VAL A 1 81 ? 6.709 -36.776 6.327 1.00 89.56 81 VAL A CA 1
ATOM 628 C C . VAL A 1 81 ? 6.744 -37.973 5.390 1.00 89.56 81 VAL A C 1
ATOM 630 O O . VAL A 1 81 ? 7.588 -38.855 5.538 1.00 89.56 81 VAL A O 1
ATOM 633 N N . VAL A 1 82 ? 5.828 -37.996 4.427 1.00 90.00 82 VAL A N 1
ATOM 634 C CA . VAL A 1 82 ? 5.640 -39.108 3.488 1.00 90.00 82 VAL A CA 1
ATOM 635 C C . VAL A 1 82 ? 5.594 -38.603 2.052 1.00 90.00 82 VAL A C 1
ATOM 637 O O . VAL A 1 82 ? 5.280 -37.438 1.801 1.00 90.00 82 VAL A O 1
ATOM 640 N N . VAL A 1 83 ? 5.895 -39.477 1.092 1.00 90.50 83 VAL A N 1
ATOM 641 C CA . VAL A 1 83 ? 5.781 -39.141 -0.332 1.00 90.50 83 VAL A CA 1
ATOM 642 C C . VAL A 1 83 ? 4.303 -38.985 -0.691 1.00 90.50 83 VAL A C 1
ATOM 644 O O . VAL A 1 83 ? 3.471 -39.826 -0.345 1.00 90.50 83 VAL A O 1
ATOM 647 N N . ARG A 1 84 ? 3.961 -37.913 -1.413 1.00 87.00 84 ARG A N 1
ATOM 648 C CA . ARG A 1 84 ? 2.580 -37.561 -1.772 1.00 87.00 84 ARG A CA 1
ATOM 649 C C . ARG A 1 84 ? 1.849 -38.693 -2.493 1.00 87.00 84 ARG A C 1
ATOM 651 O O . ARG A 1 84 ? 0.698 -38.971 -2.175 1.00 87.00 84 ARG A O 1
ATOM 658 N N . GLU A 1 85 ? 2.519 -39.368 -3.426 1.00 85.50 85 GLU A N 1
ATOM 659 C CA . GLU A 1 85 ? 1.944 -40.505 -4.159 1.00 85.50 85 GLU A CA 1
ATOM 660 C C . GLU A 1 85 ? 1.546 -41.657 -3.217 1.00 85.50 85 GLU A C 1
ATOM 662 O O . GLU A 1 85 ? 0.482 -42.256 -3.380 1.00 85.50 85 GLU A O 1
ATOM 667 N N . GLU A 1 86 ? 2.368 -41.949 -2.205 1.00 86.19 86 GLU A N 1
ATOM 668 C CA . GLU A 1 86 ? 2.094 -42.996 -1.213 1.00 86.19 86 GLU A CA 1
ATOM 669 C C . GLU A 1 86 ? 0.945 -42.593 -0.285 1.00 86.19 86 GLU A C 1
ATOM 671 O O . GLU A 1 86 ? 0.056 -43.401 -0.008 1.00 86.19 86 GLU A O 1
ATOM 676 N N . PHE A 1 87 ? 0.922 -41.326 0.132 1.00 85.12 87 PHE A N 1
ATOM 677 C CA . PHE A 1 87 ? -0.148 -40.747 0.938 1.00 85.12 87 PHE A CA 1
ATOM 678 C C . PHE A 1 87 ? -1.506 -40.789 0.220 1.00 85.12 87 PHE A C 1
ATOM 680 O O . PHE A 1 87 ? -2.502 -41.254 0.781 1.00 85.12 87 PHE A O 1
ATOM 687 N N . GLU A 1 88 ? -1.553 -40.362 -1.044 1.00 86.00 88 GLU A N 1
ATOM 688 C CA . GLU A 1 88 ? -2.768 -40.393 -1.861 1.00 86.00 88 GLU A CA 1
ATOM 689 C C . GLU A 1 88 ? -3.236 -41.834 -2.117 1.00 86.00 88 GLU A C 1
ATOM 691 O O . GLU A 1 88 ? -4.433 -42.123 -2.021 1.00 86.00 88 GLU A O 1
ATOM 696 N N . ALA A 1 89 ? -2.310 -42.769 -2.363 1.00 86.12 89 ALA A N 1
ATOM 697 C CA . ALA A 1 89 ? -2.630 -44.189 -2.503 1.00 86.12 89 ALA A CA 1
ATOM 698 C C . ALA A 1 89 ? -3.185 -44.794 -1.199 1.00 86.12 89 ALA A C 1
ATOM 700 O O . ALA A 1 89 ? -4.163 -45.551 -1.237 1.00 86.12 89 ALA A O 1
ATOM 701 N N . ALA A 1 90 ? -2.615 -44.435 -0.044 1.00 83.50 90 ALA A N 1
ATOM 702 C CA . ALA A 1 90 ? -3.094 -44.866 1.265 1.00 83.50 90 ALA A CA 1
ATOM 703 C C . ALA A 1 90 ? -4.520 -44.357 1.530 1.00 83.50 90 ALA A C 1
ATOM 705 O O . ALA A 1 90 ? -5.401 -45.158 1.854 1.00 83.50 90 ALA A O 1
ATOM 706 N N . ASN A 1 91 ? -4.793 -43.072 1.294 1.00 84.75 91 ASN A N 1
ATOM 707 C CA . ASN A 1 91 ? -6.137 -42.502 1.435 1.00 84.75 91 ASN A CA 1
ATOM 708 C C . ASN A 1 91 ? -7.138 -43.110 0.436 1.00 84.75 91 ASN A C 1
ATOM 710 O O . ASN A 1 91 ? -8.261 -43.452 0.810 1.00 84.75 91 ASN A O 1
ATOM 714 N N . ALA A 1 92 ? -6.731 -43.358 -0.811 1.00 85.00 92 ALA A N 1
ATOM 715 C CA . ALA A 1 92 ? -7.569 -44.053 -1.787 1.00 85.00 92 ALA A CA 1
ATOM 716 C C . ALA A 1 92 ? -7.896 -45.498 -1.363 1.00 85.00 92 ALA A C 1
ATOM 718 O O . ALA A 1 92 ? -9.000 -45.984 -1.620 1.00 85.00 92 ALA A O 1
ATOM 719 N N . SER A 1 93 ? -6.966 -46.191 -0.695 1.00 82.06 93 SER A N 1
ATOM 720 C CA . SER A 1 93 ? -7.208 -47.531 -0.143 1.00 82.06 93 SER A CA 1
ATOM 721 C C . SER A 1 93 ? -8.208 -47.511 1.021 1.00 82.06 93 SER A C 1
ATOM 723 O O . SER A 1 93 ? -9.050 -48.405 1.116 1.00 82.06 93 SER A O 1
ATOM 725 N N . ILE A 1 94 ? -8.184 -46.459 1.849 1.00 81.44 94 ILE A N 1
ATOM 726 C CA . ILE A 1 94 ? -9.140 -46.244 2.944 1.00 81.44 94 ILE A CA 1
ATOM 727 C C . ILE A 1 94 ? -10.535 -45.982 2.384 1.00 81.44 94 ILE A C 1
ATOM 729 O O . ILE A 1 94 ? -11.472 -46.655 2.800 1.00 81.44 94 ILE A O 1
ATOM 733 N N . ARG A 1 95 ? -10.666 -45.136 1.351 1.00 79.94 95 ARG A N 1
ATOM 734 C CA . ARG A 1 95 ? -11.944 -44.910 0.643 1.00 79.94 95 ARG A CA 1
ATOM 735 C C . ARG A 1 95 ? -12.575 -46.196 0.106 1.00 79.94 95 ARG A C 1
ATOM 737 O O . ARG A 1 95 ? -13.793 -46.287 -0.014 1.00 79.94 95 ARG A O 1
ATOM 744 N N . ARG A 1 96 ? -11.752 -47.185 -0.259 1.00 78.38 96 ARG A N 1
ATOM 745 C CA . ARG A 1 96 ? -12.204 -48.492 -0.768 1.00 78.38 96 ARG A CA 1
ATOM 746 C C . ARG A 1 96 ? -12.469 -49.514 0.342 1.00 78.38 96 ARG A C 1
ATOM 748 O O . ARG A 1 96 ? -13.084 -50.546 0.074 1.00 78.38 96 ARG A O 1
ATOM 755 N N . SER A 1 97 ? -12.002 -49.261 1.562 1.00 74.69 97 SER A N 1
ATOM 756 C CA . SER A 1 97 ? -12.204 -50.143 2.709 1.00 74.69 97 SER A CA 1
ATOM 757 C C . SER A 1 97 ? -13.621 -50.008 3.266 1.00 74.69 97 SER A C 1
ATOM 759 O O . SER A 1 97 ? -14.205 -48.932 3.282 1.00 74.69 97 SER A O 1
ATOM 761 N N . ARG A 1 98 ? -14.180 -51.116 3.768 1.00 61.72 98 ARG A N 1
ATOM 762 C CA . ARG A 1 98 ? -15.462 -51.113 4.497 1.00 61.72 98 ARG A CA 1
ATOM 763 C C . ARG A 1 98 ? -15.305 -50.865 6.001 1.00 61.72 98 ARG A C 1
ATOM 765 O O . ARG A 1 98 ? -16.306 -50.638 6.669 1.00 61.72 98 ARG A O 1
ATOM 772 N N . THR A 1 99 ? -14.087 -50.968 6.538 1.00 61.59 99 THR A N 1
ATOM 773 C CA . THR A 1 99 ? -13.805 -50.923 7.987 1.00 61.59 99 THR A CA 1
ATOM 774 C C . THR A 1 99 ? -13.021 -49.696 8.434 1.00 61.59 99 THR A C 1
ATOM 776 O O . THR A 1 99 ? -13.060 -49.370 9.614 1.00 61.59 99 THR A O 1
ATOM 779 N N . LYS A 1 100 ? -12.314 -49.028 7.519 1.00 66.81 100 LYS A N 1
ATOM 780 C CA . LYS A 1 100 ? -11.578 -47.786 7.777 1.00 66.81 100 LYS A CA 1
ATOM 781 C C . LYS A 1 100 ? -12.339 -46.648 7.116 1.00 66.81 100 LYS A C 1
ATOM 783 O O . LYS A 1 100 ? -12.650 -46.764 5.935 1.00 66.81 100 LYS A O 1
ATOM 788 N N . THR A 1 101 ? -12.657 -45.598 7.859 1.00 69.31 101 THR A N 1
ATOM 789 C CA . THR A 1 101 ? -13.525 -44.510 7.373 1.00 69.31 101 THR A CA 1
ATOM 790 C C . THR A 1 101 ? -12.858 -43.147 7.431 1.00 69.31 101 THR A C 1
ATOM 792 O O . THR A 1 101 ? -13.339 -42.224 6.782 1.00 69.31 101 THR A O 1
ATOM 795 N N . THR A 1 102 ? -11.767 -43.008 8.185 1.00 74.06 102 THR A N 1
ATOM 796 C CA . THR A 1 102 ? -11.148 -41.707 8.442 1.00 74.06 102 THR A CA 1
ATOM 797 C C . THR A 1 102 ? -9.886 -41.554 7.602 1.00 74.06 102 THR A C 1
ATOM 799 O O . THR A 1 102 ? -8.903 -42.270 7.800 1.00 74.06 102 THR A O 1
ATOM 802 N N . GLU A 1 103 ? -9.919 -40.627 6.647 1.00 79.62 103 GLU A N 1
ATOM 803 C CA . GLU A 1 103 ? -8.754 -40.251 5.840 1.00 79.62 103 GLU A CA 1
ATOM 804 C C . GLU A 1 103 ? -7.735 -39.490 6.691 1.00 79.62 103 GLU A C 1
ATOM 806 O O . GLU A 1 103 ? -8.102 -38.752 7.607 1.00 79.62 103 GLU A O 1
ATOM 811 N N . ALA A 1 104 ? -6.450 -39.671 6.392 1.00 79.81 104 ALA A N 1
ATOM 812 C CA . ALA A 1 104 ? -5.422 -38.813 6.960 1.00 79.81 104 ALA A CA 1
ATOM 813 C C . ALA A 1 104 ? -5.371 -37.500 6.179 1.00 79.81 104 ALA A C 1
ATOM 815 O O . ALA A 1 104 ? -5.505 -37.502 4.955 1.00 79.81 104 ALA A O 1
ATOM 816 N N . TRP A 1 105 ? -5.134 -36.400 6.884 1.00 82.06 105 TRP A N 1
ATOM 817 C CA . TRP A 1 105 ? -4.882 -35.100 6.271 1.00 82.06 105 TRP A CA 1
ATOM 818 C C . TRP A 1 105 ? -3.420 -34.730 6.446 1.00 82.06 105 TRP A C 1
ATOM 820 O O . TRP A 1 105 ? -2.803 -35.034 7.470 1.00 82.06 105 TRP A O 1
ATOM 830 N N . GLY A 1 106 ? -2.869 -34.077 5.433 1.00 81.69 106 GLY A N 1
ATOM 831 C CA . GLY A 1 106 ? -1.513 -33.579 5.471 1.00 81.69 106 GLY A CA 1
ATOM 832 C C . GLY A 1 106 ? -1.347 -32.373 4.566 1.00 81.69 106 GLY A C 1
ATOM 833 O O . GLY A 1 106 ? -2.093 -32.193 3.603 1.00 81.69 106 GLY A O 1
ATOM 834 N N . GLU A 1 107 ? -0.374 -31.547 4.912 1.00 87.62 107 GLU A N 1
ATOM 835 C CA . GLU A 1 107 ? -0.033 -30.328 4.191 1.00 87.62 107 GLU A CA 1
ATOM 836 C C . GLU A 1 107 ? 1.224 -30.556 3.341 1.00 87.62 107 GLU A C 1
ATOM 838 O O . GLU A 1 107 ? 2.081 -31.360 3.728 1.00 87.62 107 GLU A O 1
ATOM 843 N N . PRO A 1 108 ? 1.355 -29.893 2.176 1.00 89.56 108 PRO A N 1
ATOM 844 C CA . PRO A 1 108 ? 2.571 -29.962 1.373 1.00 89.56 108 PRO A CA 1
ATOM 845 C C . PRO A 1 108 ? 3.813 -29.636 2.208 1.00 89.56 108 PRO A C 1
ATOM 847 O O . PRO A 1 108 ? 3.834 -28.654 2.946 1.00 89.56 108 PRO A O 1
ATOM 850 N N . TYR A 1 109 ? 4.855 -30.456 2.077 1.00 90.94 109 TYR A N 1
ATOM 851 C CA . TYR A 1 109 ? 6.090 -30.321 2.840 1.00 90.94 109 TYR A CA 1
ATOM 852 C C . TYR A 1 109 ? 7.289 -30.103 1.918 1.00 90.94 109 TYR A C 1
ATOM 854 O O . TYR A 1 109 ? 7.470 -30.822 0.934 1.00 90.94 109 TYR A O 1
ATOM 862 N N . ALA A 1 110 ? 8.132 -29.138 2.281 1.00 93.06 110 ALA A N 1
ATOM 863 C CA . ALA A 1 110 ? 9.419 -28.882 1.648 1.00 93.06 110 ALA A CA 1
ATOM 864 C C . ALA A 1 110 ? 10.552 -29.013 2.673 1.00 93.06 110 ALA A C 1
ATOM 866 O O . ALA A 1 110 ? 10.384 -28.687 3.852 1.00 93.06 110 ALA A O 1
ATOM 867 N N . PHE A 1 111 ? 11.714 -29.476 2.216 1.00 94.31 111 PHE A N 1
ATOM 868 C CA . PHE A 1 111 ? 12.903 -29.614 3.049 1.00 94.31 111 PHE A CA 1
ATOM 869 C C . PHE A 1 111 ? 13.629 -28.281 3.107 1.00 94.31 111 PHE A C 1
ATOM 871 O O . PHE A 1 111 ? 14.128 -27.793 2.099 1.00 94.31 111 PHE A O 1
ATOM 878 N N . TYR A 1 112 ? 13.680 -27.689 4.289 1.00 95.25 112 TYR A N 1
ATOM 879 C CA . TYR A 1 112 ? 14.378 -26.433 4.501 1.00 95.25 112 TYR A CA 1
ATOM 880 C C . TYR A 1 112 ? 15.819 -26.698 4.895 1.00 95.25 112 TYR A C 1
ATOM 882 O O . TYR A 1 112 ? 16.064 -27.358 5.903 1.00 95.25 112 TYR A O 1
ATOM 890 N N . LEU A 1 113 ? 16.747 -26.173 4.101 1.00 94.62 113 LEU A N 1
ATOM 891 C CA . LEU A 1 113 ? 18.172 -26.406 4.286 1.00 94.62 113 LEU A CA 1
ATOM 892 C C . LEU A 1 113 ? 18.892 -25.097 4.638 1.00 94.62 113 LEU A C 1
ATOM 894 O O . LEU A 1 113 ? 18.693 -24.073 3.963 1.00 94.62 113 LEU A O 1
ATOM 898 N N . PRO A 1 114 ? 19.749 -25.086 5.671 1.00 95.12 114 PRO A N 1
ATOM 899 C CA . PRO A 1 114 ? 20.670 -23.988 5.927 1.00 95.12 114 PRO A CA 1
ATOM 900 C C . PRO A 1 114 ? 21.843 -23.999 4.934 1.00 95.12 114 PRO A C 1
ATOM 902 O O . PRO A 1 114 ? 22.088 -24.978 4.233 1.00 95.12 114 PRO A O 1
ATOM 905 N N . ALA A 1 115 ? 22.593 -22.896 4.882 1.00 93.44 115 ALA A N 1
ATOM 906 C CA . ALA A 1 115 ? 23.625 -22.683 3.863 1.00 93.44 115 ALA A CA 1
ATOM 907 C C . ALA A 1 115 ? 24.752 -23.738 3.854 1.00 93.44 115 ALA A C 1
ATOM 909 O O . ALA A 1 115 ? 25.237 -24.085 2.785 1.00 93.44 115 ALA A O 1
ATOM 910 N N . TRP A 1 116 ? 25.160 -24.266 5.013 1.00 91.94 116 TRP A N 1
ATOM 911 C CA . TRP A 1 116 ? 26.240 -25.265 5.093 1.00 91.94 116 TRP A CA 1
ATOM 912 C C . TRP A 1 116 ? 25.785 -26.688 4.730 1.00 91.94 116 TRP A C 1
ATOM 914 O O . TRP A 1 116 ? 26.601 -27.520 4.343 1.00 91.94 116 TRP A O 1
ATOM 924 N N . GLU A 1 117 ? 24.492 -26.997 4.875 1.00 91.81 117 GLU A N 1
ATOM 925 C CA . GLU A 1 117 ? 23.941 -28.278 4.410 1.00 91.81 117 GLU A CA 1
ATOM 926 C C . GLU A 1 117 ? 23.803 -28.268 2.890 1.00 91.81 117 GLU A C 1
ATOM 928 O O . GLU A 1 117 ? 24.163 -29.243 2.237 1.00 91.81 117 GLU A O 1
ATOM 933 N N . GLU A 1 118 ? 23.362 -27.135 2.339 1.00 91.19 118 GLU A N 1
ATOM 934 C CA . GLU A 1 118 ? 23.263 -26.896 0.900 1.00 91.19 118 GLU A CA 1
ATOM 935 C C . GLU A 1 118 ? 24.592 -27.099 0.162 1.00 91.19 118 GLU A C 1
ATOM 937 O O . GLU A 1 118 ? 24.604 -27.644 -0.935 1.00 91.19 118 GLU A O 1
ATOM 942 N N . GLU A 1 119 ? 25.711 -26.685 0.760 1.00 89.81 119 GLU A N 1
ATOM 943 C CA . GLU A 1 119 ? 27.036 -26.724 0.129 1.00 89.81 119 GLU A CA 1
ATOM 944 C C . GLU A 1 119 ? 27.461 -28.136 -0.313 1.00 89.81 119 GLU A C 1
ATOM 946 O O . GLU A 1 119 ? 28.158 -28.284 -1.315 1.00 89.81 119 GLU A O 1
ATOM 951 N N . ASN A 1 120 ? 27.004 -29.171 0.399 1.00 90.69 120 ASN A N 1
ATOM 952 C CA . ASN A 1 120 ? 27.355 -30.570 0.139 1.00 90.69 120 ASN A CA 1
ATOM 953 C C . ASN A 1 120 ? 26.367 -31.294 -0.792 1.00 90.69 120 ASN A C 1
ATOM 955 O O . ASN A 1 120 ? 26.498 -32.503 -0.984 1.00 90.69 120 ASN A O 1
ATOM 959 N N . LEU A 1 121 ? 25.363 -30.590 -1.319 1.00 93.62 121 LEU A N 1
ATOM 960 C CA . LEU A 1 121 ? 24.262 -31.162 -2.090 1.00 93.62 121 LEU A CA 1
ATOM 961 C C . LEU A 1 121 ? 24.222 -30.581 -3.504 1.00 93.62 121 LEU A C 1
ATOM 963 O O . LEU A 1 121 ? 24.586 -29.428 -3.736 1.00 93.62 121 LEU A O 1
ATOM 967 N N . ASN A 1 122 ? 23.723 -31.375 -4.447 1.00 94.81 122 ASN A N 1
ATOM 968 C CA . ASN A 1 122 ? 23.503 -30.940 -5.819 1.00 94.81 122 ASN A CA 1
ATOM 969 C C . ASN A 1 122 ? 22.054 -30.484 -6.010 1.00 94.81 122 ASN A C 1
ATOM 971 O O . ASN A 1 122 ? 21.128 -31.302 -5.979 1.00 94.81 122 ASN A O 1
ATOM 975 N N . ILE A 1 123 ? 21.856 -29.183 -6.238 1.00 94.81 123 ILE A N 1
ATOM 976 C CA . ILE A 1 123 ? 20.522 -28.573 -6.317 1.00 94.81 123 ILE A CA 1
ATOM 977 C C . ILE A 1 123 ? 20.222 -28.083 -7.729 1.00 94.81 123 ILE A C 1
ATOM 979 O O . ILE A 1 123 ? 20.866 -27.159 -8.224 1.00 94.81 123 ILE A O 1
ATOM 983 N N . ALA A 1 124 ? 19.228 -28.686 -8.376 1.00 94.12 124 ALA A N 1
ATOM 984 C CA . ALA A 1 124 ? 18.731 -28.258 -9.678 1.00 94.12 124 ALA A CA 1
ATOM 985 C C . ALA A 1 124 ? 17.872 -26.986 -9.583 1.00 94.12 124 ALA A C 1
ATOM 987 O O . ALA A 1 124 ? 17.183 -26.749 -8.590 1.00 94.12 124 ALA A O 1
ATOM 988 N N . GLN A 1 125 ? 17.882 -26.200 -10.660 1.00 91.62 125 GLN A N 1
ATOM 989 C CA . GLN A 1 125 ? 17.053 -25.001 -10.790 1.00 91.62 125 GLN A CA 1
ATOM 990 C C . GLN A 1 125 ? 15.563 -25.344 -10.948 1.00 91.62 125 GLN A C 1
ATOM 992 O O . GLN A 1 125 ? 15.209 -26.368 -11.536 1.00 91.62 125 GLN A O 1
ATOM 997 N N . ALA A 1 126 ? 14.680 -24.449 -10.498 1.00 89.06 126 ALA A N 1
ATOM 998 C CA . ALA A 1 126 ? 13.226 -24.641 -10.591 1.00 89.06 126 ALA A CA 1
ATOM 999 C C . ALA A 1 126 ? 12.696 -24.736 -12.037 1.00 89.06 126 ALA A C 1
ATOM 1001 O O . ALA A 1 126 ? 11.677 -25.376 -12.276 1.00 89.06 126 ALA A O 1
ATOM 1002 N N . ASN A 1 127 ? 13.394 -24.136 -13.006 1.00 87.25 127 ASN A N 1
ATOM 1003 C CA . ASN A 1 127 ? 13.041 -24.165 -14.431 1.00 87.25 127 ASN A CA 1
ATOM 1004 C C . ASN A 1 127 ? 13.458 -25.468 -15.146 1.00 87.25 127 ASN A C 1
ATOM 1006 O O . ASN A 1 127 ? 13.250 -25.599 -16.356 1.00 87.25 127 ASN A O 1
ATOM 1010 N N . ALA A 1 128 ? 14.066 -26.428 -14.437 1.00 89.56 128 ALA A N 1
ATOM 1011 C CA . ALA A 1 128 ? 14.403 -27.720 -15.016 1.00 89.56 128 ALA A CA 1
ATOM 1012 C C . ALA A 1 128 ? 13.133 -28.422 -15.524 1.00 89.56 128 ALA A C 1
ATOM 1014 O O . ALA A 1 128 ? 12.099 -28.458 -14.856 1.00 89.56 128 ALA A O 1
ATOM 1015 N N . ARG A 1 129 ? 13.197 -29.003 -16.726 1.00 89.25 129 ARG A N 1
ATOM 1016 C CA . ARG A 1 129 ? 12.018 -29.593 -17.366 1.00 89.25 129 ARG A CA 1
ATOM 1017 C C . ARG A 1 129 ? 11.661 -30.928 -16.721 1.00 89.25 129 ARG A C 1
ATOM 1019 O O . ARG A 1 129 ? 12.401 -31.908 -16.826 1.00 89.25 129 ARG A O 1
ATOM 1026 N N . VAL A 1 130 ? 10.487 -30.974 -16.100 1.00 89.25 130 VAL A N 1
ATOM 1027 C CA . VAL A 1 130 ? 9.964 -32.141 -15.383 1.00 89.25 130 VAL A CA 1
ATOM 1028 C C . VAL A 1 130 ? 8.653 -32.602 -16.024 1.00 89.25 130 VAL A C 1
ATOM 1030 O O . VAL A 1 130 ? 7.830 -31.796 -16.453 1.00 89.25 130 VAL A O 1
ATOM 1033 N N . ASN A 1 131 ? 8.436 -33.915 -16.118 1.00 89.94 131 ASN A N 1
ATOM 1034 C CA . ASN A 1 131 ? 7.175 -34.464 -16.624 1.00 89.94 131 ASN A CA 1
ATOM 1035 C C . ASN A 1 131 ? 6.079 -34.537 -15.539 1.00 89.94 131 ASN A C 1
ATOM 1037 O O . ASN A 1 131 ? 6.336 -34.373 -14.351 1.00 89.94 131 ASN A O 1
ATOM 1041 N N . LYS A 1 132 ? 4.840 -34.888 -15.919 1.00 84.25 132 LYS A N 1
ATOM 1042 C CA . LYS A 1 132 ? 3.707 -35.031 -14.972 1.00 84.25 132 LYS A CA 1
ATOM 1043 C C . LYS A 1 132 ? 3.922 -36.057 -13.847 1.00 84.25 132 LYS A C 1
ATOM 1045 O O . LYS A 1 132 ? 3.154 -36.071 -12.895 1.00 84.25 132 LYS A O 1
ATOM 1050 N N . LYS A 1 133 ? 4.907 -36.950 -13.979 1.00 80.88 133 LYS A N 1
ATOM 1051 C CA . LYS A 1 133 ? 5.277 -37.956 -12.972 1.00 80.88 133 LYS A CA 1
ATOM 1052 C C . LYS A 1 133 ? 6.501 -37.532 -12.150 1.00 80.88 133 LYS A C 1
ATOM 1054 O O . LYS A 1 133 ? 7.051 -38.367 -11.444 1.00 80.88 133 LYS A O 1
ATOM 1059 N N . GLY A 1 134 ? 6.977 -36.295 -12.283 1.00 85.00 134 GLY A N 1
ATOM 1060 C CA . GLY A 1 134 ? 8.135 -35.794 -11.545 1.00 85.00 134 GLY A CA 1
ATOM 1061 C C . GLY A 1 134 ? 9.498 -36.186 -12.125 1.00 85.00 134 GLY A C 1
ATOM 1062 O O . GLY A 1 134 ? 10.508 -35.816 -11.547 1.00 85.00 134 GLY A O 1
ATOM 1063 N N . ALA A 1 135 ? 9.590 -36.913 -13.244 1.00 89.94 135 ALA A N 1
ATOM 1064 C CA . ALA A 1 135 ? 10.898 -37.283 -13.798 1.00 89.94 135 ALA A CA 1
ATOM 1065 C C . ALA A 1 135 ? 11.514 -36.144 -14.623 1.00 89.94 135 ALA A C 1
ATOM 1067 O O . ALA A 1 135 ? 10.824 -35.534 -15.448 1.00 89.94 135 ALA A O 1
ATOM 1068 N N . LEU A 1 136 ? 12.811 -35.909 -14.419 1.00 90.38 136 LEU A N 1
ATOM 1069 C CA . LEU A 1 136 ? 13.620 -34.962 -15.186 1.00 90.38 136 LEU A CA 1
ATOM 1070 C C . LEU A 1 136 ? 13.749 -35.441 -16.638 1.00 90.38 136 LEU A C 1
ATOM 1072 O O . LEU A 1 136 ? 14.113 -36.593 -16.895 1.00 90.38 136 LEU A O 1
ATOM 1076 N N . LEU A 1 137 ? 13.400 -34.566 -17.583 1.00 91.06 137 LEU A N 1
ATOM 1077 C CA . LEU A 1 137 ? 13.364 -34.891 -19.012 1.00 91.06 137 LEU A CA 1
ATOM 1078 C C . LEU A 1 137 ? 14.749 -34.869 -19.658 1.00 91.06 137 LEU A C 1
ATOM 1080 O O . LEU A 1 137 ? 15.019 -35.674 -20.546 1.00 91.06 137 LEU A O 1
ATOM 1084 N N . ASP A 1 138 ? 15.606 -33.957 -19.211 1.00 90.81 138 ASP A N 1
ATOM 1085 C CA . ASP A 1 138 ? 16.955 -33.789 -19.734 1.00 90.81 138 ASP A CA 1
ATOM 1086 C C . ASP A 1 138 ? 17.933 -34.722 -19.003 1.00 90.81 138 ASP A C 1
ATOM 1088 O O . ASP A 1 138 ? 17.882 -34.865 -17.781 1.00 90.81 138 ASP A O 1
ATOM 1092 N N . ASP A 1 139 ? 18.833 -35.375 -19.746 1.00 89.00 139 ASP A N 1
ATOM 1093 C CA . ASP A 1 139 ? 19.833 -36.276 -19.149 1.00 89.00 139 ASP A CA 1
ATOM 1094 C C . ASP A 1 139 ? 20.906 -35.502 -18.368 1.00 89.00 139 ASP A C 1
ATOM 1096 O O . ASP A 1 139 ? 21.435 -36.005 -17.376 1.00 89.00 139 ASP A O 1
ATOM 1100 N N . LYS A 1 140 ? 21.182 -34.262 -18.790 1.00 92.75 140 LYS A N 1
ATOM 1101 C CA . LYS A 1 140 ? 22.099 -33.328 -18.136 1.00 92.75 140 LYS A CA 1
ATOM 1102 C C . LYS A 1 140 ? 21.348 -32.101 -17.638 1.00 92.75 140 LYS A C 1
ATOM 1104 O O . LYS A 1 140 ? 20.658 -31.448 -18.416 1.00 92.75 140 LYS A O 1
ATOM 1109 N N . ILE A 1 141 ? 21.528 -31.775 -16.364 1.00 92.75 141 ILE A N 1
ATOM 1110 C CA . ILE A 1 141 ? 20.820 -30.706 -15.660 1.00 92.75 141 ILE A CA 1
ATOM 1111 C C . ILE A 1 141 ? 21.831 -29.693 -15.127 1.00 92.75 141 ILE A C 1
ATOM 1113 O O . ILE A 1 141 ? 22.889 -30.063 -14.619 1.00 92.75 141 ILE A O 1
ATOM 1117 N N . ILE A 1 142 ? 21.499 -28.405 -15.239 1.00 92.50 142 ILE A N 1
ATOM 1118 C CA . ILE A 1 142 ? 22.250 -27.336 -14.578 1.00 92.50 142 ILE A CA 1
ATOM 1119 C C . ILE A 1 142 ? 21.865 -27.347 -13.098 1.00 92.50 142 ILE A C 1
ATOM 1121 O O . ILE A 1 142 ? 20.701 -27.134 -12.751 1.00 92.50 142 ILE A O 1
ATOM 1125 N N . ALA A 1 143 ? 22.843 -27.591 -12.235 1.00 93.19 143 ALA A N 1
ATOM 1126 C CA . ALA A 1 143 ? 22.669 -27.627 -10.792 1.00 93.19 143 ALA A CA 1
ATOM 1127 C C . ALA A 1 143 ? 23.742 -26.789 -10.094 1.00 93.19 143 ALA A C 1
ATOM 1129 O O . ALA A 1 143 ? 24.856 -26.635 -10.599 1.00 93.19 143 ALA A O 1
ATOM 1130 N N . ARG A 1 144 ? 23.416 -26.256 -8.915 1.00 93.31 144 ARG A N 1
ATOM 1131 C CA . ARG A 1 144 ? 24.418 -25.698 -8.008 1.00 93.31 144 ARG A CA 1
ATOM 1132 C C . ARG A 1 144 ? 25.035 -26.802 -7.166 1.00 93.31 144 ARG A C 1
ATOM 1134 O O . ARG A 1 144 ? 24.309 -27.616 -6.602 1.00 93.31 144 ARG A O 1
ATOM 1141 N N . SER A 1 145 ? 26.358 -26.782 -7.067 1.00 91.19 145 SER A N 1
ATOM 1142 C CA . SER A 1 145 ? 27.154 -27.676 -6.227 1.00 91.19 145 SER A CA 1
ATOM 1143 C C . SER A 1 145 ? 28.326 -26.882 -5.654 1.00 91.19 145 SER A C 1
ATOM 1145 O O . SER A 1 145 ? 29.040 -26.221 -6.409 1.00 91.19 145 SER A O 1
ATOM 1147 N N . GLY A 1 146 ? 28.485 -26.846 -4.327 1.00 85.81 146 GLY A N 1
ATOM 1148 C CA . GLY A 1 146 ? 29.561 -26.080 -3.677 1.00 85.81 146 GLY A CA 1
ATOM 1149 C C . GLY A 1 146 ? 29.570 -24.573 -3.989 1.00 85.81 146 GLY A C 1
ATOM 1150 O O . GLY A 1 146 ? 30.618 -23.937 -3.945 1.00 85.81 146 GLY A O 1
ATOM 1151 N N . GLY A 1 147 ? 28.420 -23.992 -4.351 1.00 84.00 147 GLY A N 1
ATOM 1152 C CA . GLY A 1 147 ? 28.299 -22.577 -4.727 1.00 84.00 147 GLY A CA 1
ATOM 1153 C C . GLY A 1 147 ? 28.584 -22.253 -6.201 1.00 84.00 147 GLY A C 1
ATOM 1154 O O . GLY A 1 147 ? 28.359 -21.112 -6.602 1.00 84.00 147 GLY A O 1
ATOM 1155 N N . GLU A 1 148 ? 28.996 -23.228 -7.015 1.00 88.38 148 GLU A N 1
ATOM 1156 C CA . GLU A 1 148 ? 29.206 -23.077 -8.461 1.00 88.38 148 GLU A CA 1
ATOM 1157 C C . GLU A 1 148 ? 28.068 -23.715 -9.270 1.00 88.38 148 GLU A C 1
ATOM 1159 O O . GLU A 1 148 ? 27.407 -24.646 -8.810 1.00 88.38 148 GLU A O 1
ATOM 1164 N N . PHE A 1 149 ? 27.834 -23.226 -10.494 1.00 90.12 149 PHE A N 1
ATOM 1165 C CA . PHE A 1 149 ? 26.872 -23.824 -11.426 1.00 90.12 149 PHE A CA 1
ATOM 1166 C C . PHE A 1 149 ? 27.570 -24.852 -12.316 1.00 90.12 149 PHE A C 1
ATOM 1168 O O . PHE A 1 149 ? 28.402 -24.499 -13.153 1.00 90.12 149 PHE A O 1
ATOM 1175 N N . LEU A 1 150 ? 27.199 -26.120 -12.158 1.00 93.12 150 LEU A N 1
ATOM 1176 C CA . LEU A 1 150 ? 27.748 -27.249 -12.899 1.00 93.12 150 LEU A CA 1
ATOM 1177 C C . LEU A 1 150 ? 26.651 -27.945 -13.708 1.00 93.12 150 LEU A C 1
ATOM 1179 O O . LEU A 1 150 ? 25.474 -27.933 -13.351 1.00 93.12 150 LEU A O 1
ATOM 1183 N N . VAL A 1 151 ? 27.050 -28.581 -14.806 1.00 94.19 151 VAL A N 1
ATOM 1184 C CA . VAL A 1 151 ? 26.169 -29.454 -15.586 1.00 94.19 151 VAL A CA 1
ATOM 1185 C C . VAL A 1 151 ? 26.421 -30.888 -15.140 1.00 94.19 151 VAL A C 1
ATOM 1187 O O . VAL A 1 151 ? 27.484 -31.441 -15.427 1.00 94.19 151 VAL A O 1
ATOM 1190 N N . ILE A 1 152 ? 25.452 -31.479 -14.449 1.00 93.69 152 ILE A N 1
ATOM 1191 C CA . ILE A 1 152 ? 25.545 -32.824 -13.868 1.00 93.69 152 ILE A CA 1
ATOM 1192 C C . ILE A 1 152 ? 24.517 -33.765 -14.492 1.00 93.69 152 ILE A C 1
ATOM 1194 O O . ILE A 1 152 ? 23.552 -33.321 -15.119 1.00 93.69 152 ILE A O 1
ATOM 1198 N N . ASP A 1 153 ? 24.717 -35.070 -14.335 1.00 94.00 153 ASP A N 1
ATOM 1199 C CA . ASP A 1 153 ? 23.740 -36.055 -14.798 1.00 94.00 153 ASP A CA 1
ATOM 1200 C C . ASP A 1 153 ? 22.501 -36.043 -13.887 1.00 94.00 153 ASP A C 1
ATOM 1202 O O . ASP A 1 153 ? 22.612 -35.865 -12.672 1.00 94.00 153 ASP A O 1
ATOM 1206 N N . ARG A 1 154 ? 21.305 -36.271 -14.446 1.00 91.88 154 ARG A N 1
ATOM 1207 C CA . ARG A 1 154 ? 20.033 -36.181 -13.695 1.00 91.88 154 ARG A CA 1
ATOM 1208 C C . ARG A 1 154 ? 19.950 -37.078 -12.452 1.00 91.88 154 ARG A C 1
ATOM 1210 O O . ARG A 1 154 ? 19.186 -36.787 -11.538 1.00 91.88 154 ARG A O 1
ATOM 1217 N N . ASP A 1 155 ? 20.707 -38.175 -12.426 1.00 91.56 155 ASP A N 1
ATOM 1218 C CA . ASP A 1 155 ? 20.727 -39.128 -11.310 1.00 91.56 155 ASP A CA 1
ATOM 1219 C C . ASP A 1 155 ? 21.583 -38.640 -10.128 1.00 91.56 155 ASP A C 1
ATOM 1221 O O . ASP A 1 155 ? 21.488 -39.202 -9.040 1.00 91.56 155 ASP A O 1
ATOM 1225 N N . GLN A 1 156 ? 22.408 -37.607 -10.339 1.00 92.75 156 GLN A N 1
ATOM 1226 C CA . GLN A 1 156 ? 23.264 -36.983 -9.323 1.00 92.75 156 GLN A CA 1
ATOM 1227 C C . GLN A 1 156 ? 22.594 -35.792 -8.622 1.00 92.75 156 GLN A C 1
ATOM 1229 O O . GLN A 1 156 ? 23.186 -35.217 -7.713 1.00 92.75 156 GLN A O 1
ATOM 1234 N N . VAL A 1 157 ? 21.398 -35.394 -9.062 1.00 94.12 157 VAL A N 1
ATOM 1235 C CA . VAL A 1 157 ? 20.622 -34.306 -8.459 1.00 94.12 157 VAL A CA 1
ATOM 1236 C C . VAL A 1 157 ? 19.991 -34.803 -7.158 1.00 94.12 157 VAL A C 1
ATOM 1238 O O . VAL A 1 157 ? 19.227 -35.768 -7.179 1.00 94.12 157 VAL A O 1
ATOM 1241 N N . ASP A 1 158 ? 20.272 -34.121 -6.047 1.00 95.06 158 ASP A N 1
ATOM 1242 C CA . ASP A 1 158 ? 19.735 -34.458 -4.722 1.00 95.06 158 ASP A CA 1
ATOM 1243 C C . ASP A 1 158 ? 18.441 -33.692 -4.420 1.00 95.06 158 ASP A C 1
ATOM 1245 O O . ASP A 1 158 ? 17.498 -34.225 -3.828 1.00 95.06 158 ASP A O 1
ATOM 1249 N N . PHE A 1 159 ? 18.391 -32.423 -4.829 1.00 95.38 159 PHE A N 1
ATOM 1250 C CA . PHE A 1 159 ? 17.273 -31.521 -4.577 1.00 95.38 159 PHE A CA 1
ATOM 1251 C C . PHE A 1 159 ? 16.973 -30.644 -5.794 1.00 95.38 159 PHE A C 1
ATOM 1253 O O . PHE A 1 159 ? 17.798 -30.472 -6.688 1.00 95.38 159 PHE A O 1
ATOM 1260 N N . ILE A 1 160 ? 15.777 -30.071 -5.819 1.00 94.56 160 ILE A N 1
ATOM 1261 C CA . ILE A 1 160 ? 15.363 -29.046 -6.774 1.00 94.56 160 ILE A CA 1
ATOM 1262 C C . ILE A 1 160 ? 14.657 -27.917 -6.025 1.00 94.56 160 ILE A C 1
ATOM 1264 O O . ILE A 1 160 ? 13.973 -28.144 -5.022 1.00 94.56 160 ILE A O 1
ATOM 1268 N N . ASP A 1 161 ? 14.837 -26.702 -6.513 1.00 94.62 161 ASP A N 1
ATOM 1269 C CA . ASP A 1 161 ? 14.132 -25.507 -6.059 1.00 94.62 161 ASP A CA 1
ATOM 1270 C C . ASP A 1 161 ? 12.599 -25.682 -6.069 1.00 94.62 161 ASP A C 1
ATOM 1272 O O . ASP A 1 161 ? 12.038 -26.379 -6.918 1.00 94.62 161 ASP A O 1
ATOM 1276 N N . VAL A 1 162 ? 11.892 -25.038 -5.130 1.00 92.88 162 VAL A N 1
ATOM 1277 C CA . VAL A 1 162 ? 10.422 -25.158 -5.028 1.00 92.88 162 VAL A CA 1
ATOM 1278 C C . VAL A 1 162 ? 9.707 -24.283 -6.055 1.00 92.88 162 VAL A C 1
ATOM 1280 O O . VAL A 1 162 ? 8.677 -24.688 -6.594 1.00 92.88 162 VAL A O 1
ATOM 1283 N N . SER A 1 163 ? 10.224 -23.077 -6.292 1.00 92.06 163 SER A N 1
ATOM 1284 C CA . SER A 1 163 ? 9.657 -22.095 -7.219 1.00 92.06 163 SER A CA 1
ATOM 1285 C C . SER A 1 163 ? 10.740 -21.119 -7.680 1.00 92.06 163 SER A C 1
ATOM 1287 O O . SER A 1 163 ? 11.571 -20.732 -6.857 1.00 92.06 163 SER A O 1
ATOM 1289 N N . PRO A 1 164 ? 10.710 -20.615 -8.926 1.00 89.88 164 PRO A N 1
ATOM 1290 C CA . PRO A 1 164 ? 11.659 -19.591 -9.378 1.00 89.88 164 PRO A CA 1
ATOM 1291 C C . PRO A 1 164 ? 11.587 -18.285 -8.575 1.00 89.88 164 PRO A C 1
ATOM 1293 O O . PRO A 1 164 ? 12.595 -17.601 -8.391 1.00 89.88 164 PRO A O 1
ATOM 1296 N N . ARG A 1 165 ? 10.419 -17.972 -7.993 1.00 91.25 165 ARG A N 1
ATOM 1297 C CA . ARG A 1 165 ? 10.215 -16.794 -7.130 1.00 91.25 165 ARG A CA 1
ATOM 1298 C C . ARG A 1 165 ? 11.021 -16.852 -5.833 1.00 91.25 165 ARG A C 1
ATOM 1300 O O . ARG A 1 165 ? 11.198 -15.830 -5.176 1.00 91.25 165 ARG A O 1
ATOM 1307 N N . GLN A 1 166 ? 11.523 -18.026 -5.447 1.00 93.06 166 GLN A N 1
ATOM 1308 C CA . GLN A 1 166 ? 12.238 -18.194 -4.184 1.00 93.06 166 GLN A CA 1
ATOM 1309 C C . GLN A 1 166 ? 13.523 -17.378 -4.089 1.00 93.06 166 GLN A C 1
ATOM 1311 O O . GLN A 1 166 ? 13.983 -17.115 -2.986 1.00 93.06 166 GLN A O 1
ATOM 1316 N N . VAL A 1 167 ? 14.106 -16.976 -5.219 1.00 92.69 167 VAL A N 1
ATOM 1317 C CA . VAL A 1 167 ? 15.364 -16.222 -5.249 1.00 92.69 167 VAL A CA 1
ATOM 1318 C C . VAL A 1 167 ? 15.151 -14.764 -4.839 1.00 92.69 167 VAL A C 1
ATOM 1320 O O . VAL A 1 167 ? 16.035 -14.142 -4.248 1.00 92.69 167 VAL A O 1
ATOM 1323 N N . VAL A 1 168 ? 13.970 -14.216 -5.118 1.00 95.12 168 VAL A N 1
ATOM 1324 C CA . VAL A 1 168 ? 13.674 -12.788 -4.980 1.00 95.12 168 VAL A CA 1
ATOM 1325 C C . VAL A 1 168 ? 12.872 -12.483 -3.715 1.00 95.12 168 VAL A C 1
ATOM 1327 O O . VAL A 1 168 ? 12.281 -13.370 -3.098 1.00 95.12 168 VAL A O 1
ATOM 1330 N N . SER A 1 169 ? 12.880 -11.218 -3.294 1.00 95.50 169 SER A N 1
ATOM 1331 C CA . SER A 1 169 ? 12.024 -10.724 -2.214 1.00 95.50 169 SER A CA 1
ATOM 1332 C C . SER A 1 169 ? 10.600 -10.504 -2.705 1.00 95.50 169 SER A C 1
ATOM 1334 O O . SER A 1 169 ? 10.336 -10.470 -3.905 1.00 95.50 169 SER A O 1
ATOM 1336 N N . VAL A 1 170 ? 9.696 -10.258 -1.761 1.00 94.88 170 VAL A N 1
ATOM 1337 C CA . VAL A 1 170 ? 8.295 -9.930 -2.038 1.00 94.88 170 VAL A CA 1
ATOM 1338 C C . VAL A 1 170 ? 8.159 -8.719 -2.972 1.00 94.88 170 VAL A C 1
ATOM 1340 O O . VAL A 1 170 ? 7.388 -8.767 -3.922 1.00 94.88 170 VAL A O 1
ATOM 1343 N N . ALA A 1 171 ? 8.935 -7.649 -2.759 1.00 94.56 171 ALA A N 1
ATOM 1344 C CA . ALA A 1 171 ? 8.840 -6.436 -3.577 1.00 94.56 171 ALA A CA 1
ATOM 1345 C C . ALA A 1 171 ? 9.348 -6.643 -5.014 1.00 94.56 171 ALA A C 1
ATOM 1347 O O . ALA A 1 171 ? 8.780 -6.099 -5.960 1.00 94.56 171 ALA A O 1
ATOM 1348 N N . ALA A 1 172 ? 10.412 -7.430 -5.189 1.00 95.25 172 ALA A N 1
ATOM 1349 C CA . ALA A 1 172 ? 10.897 -7.802 -6.515 1.00 95.25 172 ALA A CA 1
ATOM 1350 C C . ALA A 1 172 ? 9.954 -8.808 -7.201 1.00 95.25 172 ALA A C 1
ATOM 1352 O O . ALA A 1 172 ? 9.771 -8.741 -8.411 1.00 95.25 172 ALA A O 1
ATOM 1353 N N . ALA A 1 173 ? 9.290 -9.679 -6.433 1.00 95.69 173 ALA A N 1
ATOM 1354 C CA . ALA A 1 173 ? 8.311 -10.641 -6.936 1.00 95.69 173 ALA A CA 1
ATOM 1355 C C . ALA A 1 173 ? 7.016 -10.006 -7.481 1.00 95.69 173 ALA A C 1
ATOM 1357 O O . ALA A 1 173 ? 6.234 -10.710 -8.111 1.00 95.69 173 ALA A O 1
ATOM 1358 N N . LEU A 1 174 ? 6.781 -8.709 -7.244 1.00 96.19 174 LEU A N 1
ATOM 1359 C CA . LEU A 1 174 ? 5.648 -7.929 -7.772 1.00 96.19 174 LEU A CA 1
ATOM 1360 C C . LEU A 1 174 ? 5.933 -7.270 -9.137 1.00 96.19 174 LEU A C 1
ATOM 1362 O O . LEU A 1 174 ? 5.051 -6.632 -9.716 1.00 96.19 174 LEU A O 1
ATOM 1366 N N . ILE A 1 175 ? 7.166 -7.381 -9.643 1.00 96.62 175 ILE A N 1
ATOM 1367 C CA . ILE A 1 175 ? 7.563 -6.822 -10.940 1.00 96.62 175 ILE A CA 1
ATOM 1368 C C . ILE A 1 175 ? 7.308 -7.892 -12.016 1.00 96.62 175 ILE A C 1
ATOM 1370 O O . ILE A 1 175 ? 7.986 -8.921 -11.993 1.00 96.62 175 ILE A O 1
ATOM 1374 N N . PRO A 1 176 ? 6.348 -7.700 -12.941 1.00 96.38 176 PRO A N 1
ATOM 1375 C CA . PRO A 1 176 ? 6.167 -8.614 -14.067 1.00 96.38 176 PRO A CA 1
ATOM 1376 C C . PRO A 1 176 ? 7.370 -8.516 -15.009 1.00 96.38 176 PRO A C 1
ATOM 1378 O O . PRO A 1 176 ? 8.052 -7.498 -15.020 1.00 96.38 176 PRO A O 1
ATOM 1381 N N . PHE A 1 177 ? 7.649 -9.556 -15.798 1.00 96.25 177 PHE A N 1
ATOM 1382 C CA . PHE A 1 177 ? 8.766 -9.567 -16.757 1.00 96.25 177 PHE A CA 1
ATOM 1383 C C . PHE A 1 177 ? 10.135 -9.181 -16.173 1.00 96.25 177 PHE A C 1
ATOM 1385 O O . PHE A 1 177 ? 10.986 -8.644 -16.887 1.00 96.25 177 PHE A O 1
ATOM 1392 N N . LEU A 1 178 ? 10.364 -9.447 -14.884 1.00 95.25 178 LEU A N 1
ATOM 1393 C CA . LEU A 1 178 ? 11.604 -9.097 -14.187 1.00 95.25 178 LEU A CA 1
ATOM 1394 C C . LEU A 1 178 ? 12.847 -9.674 -14.884 1.00 95.25 178 LEU A C 1
ATOM 1396 O O . LEU A 1 178 ? 13.915 -9.070 -14.860 1.00 95.25 178 LEU A O 1
ATOM 1400 N N . GLU A 1 179 ? 12.706 -10.830 -15.527 1.00 93.62 179 GLU A N 1
ATOM 1401 C CA . GLU A 1 179 ? 13.757 -11.491 -16.299 1.00 93.62 179 GLU A CA 1
ATOM 1402 C C . GLU A 1 179 ? 14.246 -10.703 -17.528 1.00 93.62 179 GLU A C 1
ATOM 1404 O O . GLU A 1 179 ? 15.319 -11.006 -18.049 1.00 93.62 179 GLU A O 1
ATOM 1409 N N . HIS A 1 180 ? 13.504 -9.678 -17.960 1.00 95.31 180 HIS A N 1
ATOM 1410 C CA . HIS A 1 180 ? 13.847 -8.796 -19.082 1.00 95.31 180 HIS A CA 1
ATOM 1411 C C . HIS A 1 180 ? 14.416 -7.436 -18.639 1.00 95.31 180 HIS A C 1
ATOM 1413 O O . HIS A 1 180 ? 14.672 -6.567 -19.481 1.00 95.31 180 HIS A O 1
ATOM 1419 N N . ASP A 1 181 ? 14.611 -7.239 -17.333 1.00 95.44 181 ASP A N 1
ATOM 1420 C CA . ASP A 1 181 ? 15.162 -6.014 -16.766 1.00 95.44 181 ASP A CA 1
ATOM 1421 C C . ASP A 1 181 ? 16.589 -6.215 -16.248 1.00 95.44 181 ASP A C 1
ATOM 1423 O O . ASP A 1 181 ? 16.918 -7.209 -15.601 1.00 95.44 181 ASP A O 1
ATOM 1427 N N . ASP A 1 182 ? 17.441 -5.209 -16.455 1.00 96.00 182 ASP A N 1
ATOM 1428 C CA . ASP A 1 182 ? 18.728 -5.133 -15.765 1.00 96.00 182 ASP A CA 1
ATOM 1429 C C . ASP A 1 182 ? 18.543 -5.106 -14.237 1.00 96.00 182 ASP A C 1
ATOM 1431 O O . ASP A 1 182 ? 17.668 -4.419 -13.695 1.00 96.00 182 ASP A O 1
ATOM 1435 N N . ALA A 1 183 ? 19.434 -5.788 -13.515 1.00 94.00 183 ALA A N 1
ATOM 1436 C CA . ALA A 1 183 ? 19.348 -5.928 -12.063 1.00 94.00 183 ALA A CA 1
ATOM 1437 C C . ALA A 1 183 ? 19.337 -4.577 -11.323 1.00 94.00 183 ALA A C 1
ATOM 1439 O O . ALA A 1 183 ? 18.652 -4.430 -10.307 1.00 94.00 183 ALA A O 1
ATOM 1440 N N . ASN A 1 184 ? 20.030 -3.550 -11.833 1.00 93.31 184 ASN A N 1
ATOM 1441 C CA . ASN A 1 184 ? 20.003 -2.225 -11.209 1.00 93.31 184 ASN A CA 1
ATOM 1442 C C . ASN A 1 184 ? 18.640 -1.545 -11.386 1.00 93.31 184 ASN A C 1
ATOM 1444 O O . ASN A 1 184 ? 18.215 -0.777 -10.520 1.00 93.31 184 ASN A O 1
ATOM 1448 N N . ARG A 1 185 ? 17.941 -1.804 -12.500 1.00 95.00 185 ARG A N 1
ATOM 1449 C CA . ARG A 1 185 ? 16.582 -1.294 -12.730 1.00 95.00 185 ARG A CA 1
ATOM 1450 C C . ARG A 1 185 ? 15.570 -2.015 -11.859 1.00 95.00 185 ARG A C 1
ATOM 1452 O O . ARG A 1 185 ? 14.764 -1.343 -11.222 1.00 95.00 185 ARG A O 1
ATOM 1459 N N . ALA A 1 186 ? 15.690 -3.330 -11.734 1.00 95.00 186 ALA A N 1
ATOM 1460 C CA . ALA A 1 186 ? 14.908 -4.130 -10.800 1.00 95.00 186 ALA A CA 1
ATOM 1461 C C . ALA A 1 186 ? 15.062 -3.666 -9.335 1.00 95.00 186 ALA A C 1
ATOM 1463 O O . ALA A 1 186 ? 14.080 -3.534 -8.597 1.00 95.00 186 ALA A O 1
ATOM 1464 N N . LEU A 1 187 ? 16.291 -3.341 -8.913 1.00 95.19 187 LEU A N 1
ATOM 1465 C CA . LEU A 1 187 ? 16.577 -2.773 -7.590 1.00 95.19 187 LEU A CA 1
ATOM 1466 C C . LEU A 1 187 ? 15.853 -1.438 -7.397 1.00 95.19 187 LEU A C 1
ATOM 1468 O O . LEU A 1 187 ? 15.187 -1.217 -6.384 1.00 95.19 187 LEU A O 1
ATOM 1472 N N . MET A 1 188 ? 15.944 -0.544 -8.383 1.00 94.69 188 MET A N 1
ATOM 1473 C CA . MET A 1 188 ? 15.242 0.740 -8.343 1.00 94.69 188 MET A CA 1
ATOM 1474 C C . MET A 1 188 ? 13.721 0.555 -8.318 1.00 94.69 188 MET A C 1
ATOM 1476 O O . MET A 1 188 ? 13.046 1.208 -7.525 1.00 94.69 188 MET A O 1
ATOM 1480 N N . GLY A 1 189 ? 13.192 -0.352 -9.138 1.00 94.88 189 GLY A N 1
ATOM 1481 C CA . GLY A 1 189 ? 11.774 -0.687 -9.222 1.00 94.88 189 GLY A CA 1
ATOM 1482 C C . GLY A 1 189 ? 11.206 -1.185 -7.898 1.00 94.88 189 GLY A C 1
ATOM 1483 O O . GLY A 1 189 ? 10.230 -0.632 -7.390 1.00 94.88 189 GLY A O 1
ATOM 1484 N N . SER A 1 190 ? 11.860 -2.168 -7.276 1.00 94.69 190 SER A N 1
ATOM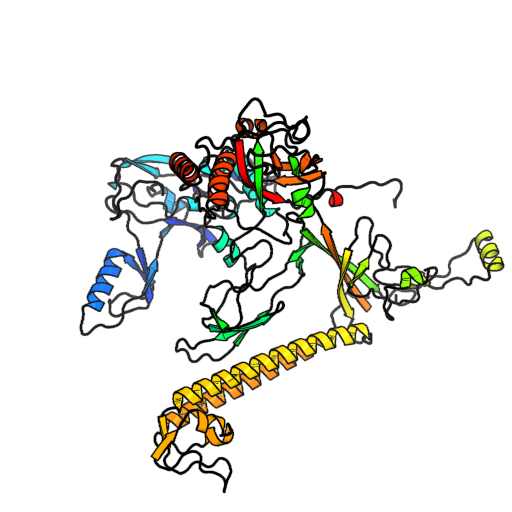 1485 C CA . SER A 1 190 ? 11.454 -2.693 -5.963 1.00 94.69 190 SER A CA 1
ATOM 1486 C C . SER A 1 190 ? 11.520 -1.619 -4.867 1.00 94.69 190 SER A C 1
ATOM 1488 O O . SER A 1 190 ? 10.606 -1.492 -4.051 1.00 94.69 190 SER A O 1
ATOM 1490 N N . ASN A 1 191 ? 12.540 -0.754 -4.890 1.00 94.69 191 ASN A N 1
ATOM 1491 C CA . ASN A 1 191 ? 12.665 0.360 -3.950 1.00 94.69 191 ASN A CA 1
ATOM 1492 C C . ASN A 1 191 ? 11.591 1.443 -4.132 1.00 94.69 191 ASN A C 1
ATOM 1494 O O . ASN A 1 191 ? 11.109 1.991 -3.137 1.00 94.69 191 ASN A O 1
ATOM 1498 N N . MET A 1 192 ? 11.223 1.767 -5.372 1.00 95.06 192 MET A N 1
ATOM 1499 C CA . MET A 1 192 ? 10.232 2.802 -5.683 1.00 95.06 192 MET A CA 1
ATOM 1500 C C . MET A 1 192 ? 8.809 2.358 -5.366 1.00 95.06 192 MET A C 1
ATOM 1502 O O . MET A 1 192 ? 8.035 3.172 -4.870 1.00 95.06 192 MET A O 1
ATOM 1506 N N . GLN A 1 193 ? 8.479 1.078 -5.550 1.00 95.00 193 GLN A N 1
ATOM 1507 C CA . GLN A 1 193 ? 7.174 0.534 -5.156 1.00 95.00 193 GLN A CA 1
ATOM 1508 C C . GLN A 1 193 ? 6.864 0.789 -3.672 1.00 95.00 193 GLN A C 1
ATOM 1510 O O . GLN A 1 193 ? 5.753 1.178 -3.326 1.00 95.00 193 GLN A O 1
ATOM 1515 N N . ARG A 1 194 ? 7.871 0.697 -2.792 1.00 92.56 194 ARG A N 1
ATOM 1516 C CA . ARG A 1 194 ? 7.726 0.988 -1.350 1.00 92.56 194 ARG A CA 1
ATOM 1517 C C . ARG A 1 194 ? 7.468 2.464 -1.029 1.00 92.56 194 ARG A C 1
ATOM 1519 O O . ARG A 1 194 ? 7.091 2.788 0.093 1.00 92.56 194 ARG A O 1
ATOM 1526 N N . GLN A 1 195 ? 7.712 3.360 -1.983 1.00 94.06 195 GLN A N 1
ATOM 1527 C CA . GLN A 1 195 ? 7.509 4.805 -1.848 1.00 94.06 195 GLN A CA 1
ATOM 1528 C C . GLN A 1 195 ? 6.178 5.262 -2.457 1.00 94.06 195 GLN A C 1
ATOM 1530 O O . GLN A 1 195 ? 5.889 6.460 -2.439 1.00 94.06 195 GLN A O 1
ATOM 1535 N N . ALA A 1 196 ? 5.389 4.343 -3.021 1.00 95.31 196 ALA A N 1
ATOM 1536 C CA . ALA A 1 196 ? 4.106 4.664 -3.621 1.00 95.31 196 ALA A CA 1
ATOM 1537 C C . ALA A 1 196 ? 3.127 5.193 -2.564 1.00 95.31 196 ALA A C 1
ATOM 1539 O O . ALA A 1 196 ? 2.943 4.590 -1.503 1.00 95.31 196 ALA A O 1
ATOM 1540 N N . VAL A 1 197 ? 2.507 6.342 -2.837 1.00 95.12 197 VAL A N 1
ATOM 1541 C CA . VAL A 1 197 ? 1.545 6.942 -1.904 1.00 95.12 197 VAL A CA 1
ATOM 1542 C C . VAL A 1 197 ? 0.157 6.326 -2.059 1.00 95.12 197 VAL A C 1
ATOM 1544 O O . VAL A 1 197 ? -0.254 6.039 -3.181 1.00 95.12 197 VAL A O 1
ATOM 1547 N N . PRO A 1 198 ? -0.607 6.178 -0.961 1.00 94.44 198 PRO A N 1
ATOM 1548 C CA . PRO A 1 198 ? -2.006 5.794 -1.029 1.00 94.44 198 PRO A CA 1
ATOM 1549 C C . PRO A 1 198 ? -2.855 6.754 -1.860 1.00 94.44 198 PRO A C 1
ATOM 1551 O O . PRO A 1 198 ? -2.983 7.937 -1.520 1.00 94.44 198 PRO A O 1
ATOM 1554 N N . LEU A 1 199 ? -3.448 6.233 -2.933 1.00 94.69 199 LEU A N 1
ATOM 1555 C CA . LEU A 1 199 ? -4.365 6.979 -3.794 1.00 94.69 199 LEU A CA 1
ATOM 1556 C C . LEU A 1 199 ? -5.796 6.936 -3.240 1.00 94.69 199 LEU A C 1
ATOM 1558 O O . LEU A 1 199 ? -6.182 6.028 -2.504 1.00 94.69 199 LEU A O 1
ATOM 1562 N N . VAL A 1 200 ? -6.618 7.929 -3.592 1.00 92.69 200 VAL A N 1
ATOM 1563 C CA . VAL A 1 200 ? -8.042 7.962 -3.196 1.00 92.69 200 VAL A CA 1
ATOM 1564 C C . VAL A 1 200 ? -8.835 6.821 -3.850 1.00 92.69 200 VAL A C 1
ATOM 1566 O O . VAL A 1 200 ? -9.762 6.261 -3.240 1.00 92.69 200 VAL A O 1
ATOM 1569 N N . ARG A 1 201 ? -8.472 6.493 -5.093 1.00 91.56 201 ARG A N 1
ATOM 1570 C CA . ARG A 1 201 ? -9.076 5.451 -5.928 1.00 91.56 201 ARG A CA 1
ATOM 1571 C C . ARG A 1 201 ? -7.968 4.570 -6.514 1.00 91.56 201 ARG A C 1
ATOM 1573 O O . ARG A 1 201 ? -7.649 4.760 -7.670 1.00 91.56 201 ARG A O 1
ATOM 1580 N N . PRO A 1 202 ? -7.356 3.669 -5.734 1.00 91.81 202 PRO A N 1
ATOM 1581 C CA . PRO A 1 202 ? -6.345 2.771 -6.281 1.00 91.81 202 PRO A CA 1
ATOM 1582 C C . PRO A 1 202 ? -6.962 1.823 -7.318 1.00 91.81 202 PRO A C 1
ATOM 1584 O O . PRO A 1 202 ? -8.152 1.505 -7.231 1.00 91.81 202 PRO A O 1
ATOM 1587 N N . GLU A 1 203 ? -6.143 1.368 -8.262 1.00 95.38 203 GLU A N 1
ATOM 1588 C CA . GLU A 1 203 ? -6.530 0.406 -9.293 1.00 95.38 203 GLU A CA 1
ATOM 1589 C C . GLU A 1 203 ? -5.546 -0.772 -9.315 1.00 95.38 203 GLU A C 1
ATOM 1591 O O . GLU A 1 203 ? -4.329 -0.575 -9.250 1.00 95.38 203 GLU A O 1
ATOM 1596 N N . ALA A 1 204 ? -6.061 -1.998 -9.356 1.00 95.56 204 ALA A N 1
ATOM 1597 C CA . ALA A 1 204 ? -5.274 -3.219 -9.440 1.00 95.56 204 ALA A CA 1
ATOM 1598 C C . ALA A 1 204 ? -4.545 -3.287 -10.792 1.00 95.56 204 ALA A C 1
ATOM 1600 O O . ALA A 1 204 ? -5.076 -2.827 -11.809 1.00 95.56 204 ALA A O 1
ATOM 1601 N N . PRO A 1 205 ? -3.317 -3.821 -10.831 1.00 96.75 205 PRO A N 1
ATOM 1602 C CA . PRO A 1 205 ? -2.568 -3.920 -12.074 1.00 96.75 205 PRO A CA 1
ATOM 1603 C C . PRO A 1 205 ? -3.250 -4.895 -13.043 1.00 96.75 205 PRO A C 1
ATOM 1605 O O . PRO A 1 205 ? -3.547 -6.030 -12.685 1.00 96.75 205 PRO A O 1
ATOM 1608 N N . VAL A 1 206 ? -3.432 -4.484 -14.303 1.00 96.56 206 VAL A N 1
ATOM 1609 C CA . VAL A 1 206 ? -3.899 -5.395 -15.368 1.00 96.56 206 VAL A CA 1
ATOM 1610 C C . VAL A 1 206 ? -2.879 -6.511 -15.596 1.00 96.56 206 VAL A C 1
ATOM 1612 O O . VAL A 1 206 ? -3.251 -7.654 -15.844 1.00 96.56 206 VAL A O 1
ATOM 1615 N N . VAL A 1 207 ? -1.590 -6.187 -15.476 1.00 97.19 207 VAL A N 1
ATOM 1616 C CA . VAL A 1 207 ? -0.476 -7.133 -15.591 1.00 97.19 207 VAL A CA 1
ATOM 1617 C C . VAL A 1 207 ? 0.171 -7.303 -14.215 1.00 97.19 207 VAL A C 1
ATOM 1619 O O . VAL A 1 207 ? 1.031 -6.519 -13.819 1.00 97.19 207 VAL A O 1
ATOM 1622 N N . GLY A 1 208 ? -0.262 -8.294 -13.448 1.00 96.06 208 GLY A N 1
ATOM 1623 C CA . GLY A 1 208 ? 0.296 -8.640 -12.138 1.00 96.06 208 GLY A CA 1
ATOM 1624 C C . GLY A 1 208 ? 1.247 -9.835 -12.190 1.00 96.06 208 GLY A C 1
ATOM 1625 O O . GLY A 1 208 ? 1.561 -10.357 -13.259 1.00 96.06 208 GLY A O 1
ATOM 1626 N N . THR A 1 209 ? 1.686 -10.316 -11.029 1.00 95.00 209 THR A N 1
ATOM 1627 C CA . THR A 1 209 ? 2.469 -11.564 -10.893 1.00 95.00 209 THR A CA 1
ATOM 1628 C C . THR A 1 209 ? 1.706 -12.657 -10.132 1.00 95.00 209 THR A C 1
ATOM 1630 O O . THR A 1 209 ? 2.144 -13.813 -10.067 1.00 95.00 209 THR A O 1
ATOM 1633 N N . GLY A 1 210 ? 0.551 -12.313 -9.555 1.00 92.44 210 GLY A N 1
ATOM 1634 C CA . GLY A 1 210 ? -0.226 -13.148 -8.641 1.00 92.44 210 GLY A CA 1
ATOM 1635 C C . GLY A 1 210 ? 0.302 -13.121 -7.202 1.00 92.44 210 GLY A C 1
ATOM 1636 O O . GLY A 1 210 ? -0.128 -13.929 -6.384 1.00 92.44 210 GLY A O 1
ATOM 1637 N N . MET A 1 211 ? 1.263 -12.246 -6.890 1.00 94.12 211 MET A N 1
ATOM 1638 C CA . MET A 1 211 ? 1.709 -11.986 -5.514 1.00 94.12 211 MET A CA 1
ATOM 1639 C C . MET A 1 211 ? 0.869 -10.900 -4.834 1.00 94.12 211 MET A C 1
ATOM 1641 O O . MET A 1 211 ? 0.914 -10.764 -3.616 1.00 94.12 211 MET A O 1
ATOM 1645 N N . GLU A 1 212 ? 0.106 -10.126 -5.600 1.00 95.38 212 GLU A N 1
ATOM 1646 C CA . GLU A 1 212 ? -0.632 -8.951 -5.151 1.00 95.38 212 GLU A CA 1
ATOM 1647 C C . GLU A 1 212 ? -1.650 -9.285 -4.053 1.00 95.38 212 GLU A C 1
ATOM 1649 O O . GLU A 1 212 ? -1.712 -8.573 -3.050 1.00 95.38 212 GLU A O 1
ATOM 1654 N N . SER A 1 213 ? -2.406 -10.375 -4.208 1.00 93.31 213 SER A N 1
ATOM 1655 C CA . SER A 1 213 ? -3.380 -10.845 -3.212 1.00 93.31 213 SER A CA 1
ATOM 1656 C C . SER A 1 213 ? -2.705 -11.321 -1.928 1.00 93.31 213 SER A C 1
ATOM 1658 O O . SER A 1 213 ? -3.069 -10.892 -0.835 1.00 93.31 213 SER A O 1
ATOM 1660 N N . VAL A 1 214 ? -1.645 -12.123 -2.059 1.00 93.06 214 VAL A N 1
ATOM 1661 C CA . VAL A 1 214 ? -0.863 -12.638 -0.924 1.00 93.06 214 VAL A CA 1
ATOM 1662 C C . VAL A 1 214 ? -0.288 -11.486 -0.098 1.00 93.06 214 VAL A C 1
ATOM 1664 O O . VAL A 1 214 ? -0.402 -11.471 1.125 1.00 93.06 214 VAL A O 1
ATOM 1667 N N . VAL A 1 215 ? 0.286 -10.475 -0.758 1.00 94.88 215 VAL A N 1
ATOM 1668 C CA . VAL A 1 215 ? 0.859 -9.306 -0.076 1.00 94.88 215 VAL A CA 1
ATOM 1669 C C . VAL A 1 215 ? -0.218 -8.472 0.610 1.00 94.88 215 VAL A C 1
ATOM 1671 O O . VAL A 1 215 ? -0.007 -8.004 1.731 1.00 94.88 215 VAL A O 1
ATOM 1674 N N . ALA A 1 216 ? -1.369 -8.275 -0.033 1.00 94.25 216 ALA A N 1
ATOM 1675 C CA . ALA A 1 216 ? -2.474 -7.535 0.560 1.00 94.25 216 ALA A CA 1
ATOM 1676 C C . ALA A 1 216 ? -3.001 -8.229 1.829 1.00 94.25 216 ALA A C 1
ATOM 1678 O O . ALA A 1 216 ? -3.136 -7.564 2.862 1.00 94.25 216 ALA A O 1
ATOM 1679 N N . GLU A 1 217 ? -3.217 -9.545 1.781 1.00 92.12 217 GLU A N 1
ATOM 1680 C CA . GLU A 1 217 ? -3.687 -10.363 2.907 1.00 92.12 217 GLU A CA 1
ATOM 1681 C C . GLU A 1 217 ? -2.681 -10.396 4.068 1.00 92.12 217 GLU A C 1
ATOM 1683 O O . GLU A 1 217 ? -3.024 -10.014 5.192 1.00 92.12 217 GLU A O 1
ATOM 1688 N N . ASP A 1 218 ? -1.422 -10.757 3.799 1.00 93.25 218 ASP A N 1
ATOM 1689 C CA . ASP A 1 218 ? -0.391 -10.922 4.834 1.00 93.25 218 ASP A CA 1
ATOM 1690 C C . ASP A 1 218 ? 0.050 -9.591 5.464 1.00 93.25 218 ASP A C 1
ATOM 1692 O O . ASP A 1 218 ? 0.514 -9.556 6.608 1.00 93.25 218 ASP A O 1
ATOM 1696 N N . SER A 1 219 ? -0.118 -8.467 4.757 1.00 92.06 219 SER A N 1
ATOM 1697 C CA . SER A 1 219 ? 0.192 -7.137 5.301 1.00 92.06 219 SER A CA 1
ATOM 1698 C C . SER A 1 219 ? -0.752 -6.698 6.428 1.00 92.06 219 SER A C 1
ATOM 1700 O O . SER A 1 219 ? -0.424 -5.778 7.183 1.00 92.06 219 SER A O 1
ATOM 1702 N N . GLY A 1 220 ? -1.942 -7.304 6.527 1.00 91.19 220 GLY A N 1
ATOM 1703 C CA . GLY A 1 220 ? -3.013 -6.855 7.418 1.00 91.19 220 GLY A CA 1
ATOM 1704 C C . GLY A 1 220 ? -3.642 -5.512 7.018 1.00 91.19 220 GLY A C 1
ATOM 1705 O O . GLY A 1 220 ? -4.357 -4.909 7.823 1.00 91.19 220 GLY A O 1
ATOM 1706 N N . ALA A 1 221 ? -3.374 -5.016 5.803 1.00 90.88 221 ALA A N 1
ATOM 1707 C CA . ALA A 1 221 ? -4.021 -3.819 5.269 1.00 90.88 221 ALA A CA 1
ATOM 1708 C C . ALA A 1 221 ? -5.510 -4.070 4.987 1.00 90.88 221 ALA A C 1
ATOM 1710 O O . ALA A 1 221 ? -6.357 -3.224 5.308 1.00 90.88 221 ALA A O 1
ATOM 1711 N N . VAL A 1 222 ? -5.819 -5.243 4.429 1.00 94.88 222 VAL A N 1
ATOM 1712 C CA . VAL A 1 222 ? -7.185 -5.713 4.190 1.00 94.88 222 VAL A CA 1
ATOM 1713 C C . VAL A 1 222 ? -7.764 -6.381 5.435 1.00 94.88 222 VAL A C 1
ATOM 1715 O O . VAL A 1 222 ? -7.050 -6.914 6.286 1.00 94.88 222 VAL A O 1
ATOM 1718 N N . VAL A 1 223 ? -9.087 -6.355 5.558 1.00 95.12 223 VAL A N 1
ATOM 1719 C CA . VAL A 1 223 ? -9.788 -7.032 6.653 1.00 95.12 223 VAL A CA 1
ATOM 1720 C C . VAL A 1 223 ? -10.191 -8.418 6.185 1.00 95.12 223 VAL A C 1
ATOM 1722 O O . VAL A 1 223 ? -11.049 -8.540 5.318 1.00 95.12 223 VAL A O 1
ATOM 1725 N N . VAL A 1 224 ? -9.604 -9.454 6.778 1.00 94.81 224 VAL A N 1
ATOM 1726 C CA . VAL A 1 224 ? -9.864 -10.854 6.418 1.00 94.81 224 VAL A CA 1
ATOM 1727 C C . VAL A 1 224 ? -10.871 -11.497 7.373 1.00 94.81 224 VAL A C 1
ATOM 1729 O O . VAL A 1 224 ? -10.836 -11.285 8.590 1.00 94.81 224 VAL A O 1
ATOM 1732 N N . CYS A 1 225 ? -11.767 -12.311 6.821 1.00 93.75 225 CYS A N 1
ATOM 1733 C CA . CYS A 1 225 ? -12.755 -13.071 7.568 1.00 93.75 225 CYS A CA 1
ATOM 1734 C C . CYS A 1 225 ? -12.095 -14.187 8.395 1.00 93.75 225 CYS A C 1
ATOM 1736 O O . CYS A 1 225 ? -11.388 -15.049 7.868 1.00 93.75 225 CYS A O 1
ATOM 1738 N N . ARG A 1 226 ? -12.343 -14.198 9.708 1.00 90.44 226 ARG A N 1
ATOM 1739 C CA . ARG A 1 226 ? -11.750 -15.163 10.651 1.00 90.44 226 ARG A CA 1
ATOM 1740 C C . ARG A 1 226 ? -12.460 -16.511 10.657 1.00 90.44 226 ARG A C 1
ATOM 1742 O O . ARG A 1 226 ? -11.814 -17.540 10.856 1.00 90.44 226 ARG A O 1
ATOM 1749 N N . ARG A 1 227 ? -13.783 -16.498 10.498 1.00 89.00 227 ARG A N 1
ATOM 1750 C CA . ARG A 1 227 ? -14.670 -17.658 10.640 1.00 89.00 227 ARG A CA 1
ATOM 1751 C C . ARG A 1 227 ? -15.746 -17.622 9.566 1.00 89.00 227 ARG A C 1
ATOM 1753 O O . ARG A 1 227 ? -16.213 -16.546 9.211 1.00 89.00 227 ARG A O 1
ATOM 1760 N N . VAL A 1 228 ? -16.142 -18.797 9.082 1.00 90.56 228 VAL A N 1
ATOM 1761 C CA . VAL A 1 228 ? -17.219 -18.937 8.095 1.00 90.56 228 VAL A CA 1
ATOM 1762 C C . VAL A 1 228 ? -18.526 -18.395 8.677 1.00 90.56 228 VAL A C 1
ATOM 1764 O O . VAL A 1 228 ? -18.856 -18.636 9.842 1.00 90.56 228 VAL A O 1
ATOM 1767 N N . GLY A 1 229 ? -19.276 -17.643 7.878 1.00 90.44 229 GLY A N 1
ATOM 1768 C CA . GLY A 1 229 ? -20.503 -17.024 8.351 1.00 90.44 229 GLY A CA 1
ATOM 1769 C C . GLY A 1 229 ? -21.293 -16.295 7.277 1.00 90.44 229 GLY A C 1
ATOM 1770 O O . GLY A 1 229 ? -20.982 -16.344 6.090 1.00 90.44 229 GLY A O 1
ATOM 1771 N N . ILE A 1 230 ? -22.333 -15.598 7.721 1.00 92.00 230 ILE A N 1
ATOM 1772 C CA . ILE A 1 230 ? -23.160 -14.723 6.890 1.00 92.00 230 ILE A CA 1
ATOM 1773 C C . ILE A 1 230 ? -22.984 -13.296 7.391 1.00 92.00 230 ILE A C 1
ATOM 1775 O O . ILE A 1 230 ? -23.056 -13.045 8.595 1.00 92.00 230 ILE A O 1
ATOM 1779 N N . VAL A 1 231 ? -22.775 -12.358 6.476 1.00 94.06 231 VAL A N 1
ATOM 1780 C CA . VAL A 1 231 ? -22.718 -10.932 6.794 1.00 94.06 231 VAL A CA 1
ATOM 1781 C C . VAL A 1 231 ? -24.100 -10.466 7.265 1.00 94.06 231 VAL A C 1
ATOM 1783 O O . VAL A 1 231 ? -25.068 -10.531 6.514 1.00 94.06 231 VAL A O 1
ATOM 1786 N N . ASP A 1 232 ? -24.202 -10.026 8.520 1.00 90.56 232 ASP A N 1
ATOM 1787 C CA . ASP A 1 232 ? -25.449 -9.534 9.128 1.00 90.56 232 ASP A CA 1
ATOM 1788 C C . ASP A 1 232 ? -25.696 -8.072 8.759 1.00 90.56 232 ASP A C 1
ATOM 1790 O O . ASP A 1 232 ? -26.782 -7.709 8.319 1.00 90.56 232 ASP A O 1
ATOM 1794 N N . LYS A 1 233 ? -24.661 -7.240 8.924 1.00 91.19 233 LYS A N 1
ATOM 1795 C CA . LYS A 1 233 ? -24.730 -5.797 8.703 1.00 91.19 233 LYS A CA 1
ATOM 1796 C C . LYS A 1 233 ? -23.414 -5.261 8.157 1.00 91.19 233 LYS A C 1
ATOM 1798 O O . LYS A 1 233 ? -22.344 -5.621 8.661 1.00 91.19 233 LYS A O 1
ATOM 1803 N N . VAL A 1 234 ? -23.503 -4.356 7.186 1.00 94.19 234 VAL A N 1
ATOM 1804 C CA . VAL A 1 234 ? -22.347 -3.670 6.598 1.00 94.19 234 VAL A CA 1
ATOM 1805 C C . VAL A 1 234 ? -22.528 -2.170 6.739 1.00 94.19 234 VAL A C 1
ATOM 1807 O O . VAL A 1 234 ? -23.495 -1.587 6.263 1.00 94.19 234 VAL A O 1
ATOM 1810 N N . ASP A 1 235 ? -21.563 -1.529 7.386 1.00 91.50 235 ASP A N 1
ATOM 1811 C CA . ASP A 1 235 ? -21.460 -0.080 7.468 1.00 91.50 235 ASP A CA 1
ATOM 1812 C C . ASP A 1 235 ? -20.069 0.354 6.991 1.00 91.50 235 ASP A C 1
ATOM 1814 O O . ASP A 1 235 ? -19.101 -0.407 6.971 1.00 91.50 235 ASP A O 1
ATOM 1818 N N . CYS A 1 236 ? -19.934 1.630 6.661 1.00 89.69 236 CYS A N 1
ATOM 1819 C CA . CYS A 1 236 ? -18.663 2.251 6.350 1.00 89.69 236 CYS A CA 1
ATOM 1820 C C . CYS A 1 236 ? -17.662 2.203 7.517 1.00 89.69 236 CYS A C 1
ATOM 1822 O O . CYS A 1 236 ? -16.475 2.390 7.255 1.00 89.69 236 CYS A O 1
ATOM 1824 N N . GLN A 1 237 ? -18.112 1.975 8.759 1.00 89.44 237 GLN A N 1
ATOM 1825 C CA . GLN A 1 237 ? -17.282 1.914 9.971 1.00 89.44 237 GLN A CA 1
ATOM 1826 C C . GLN A 1 237 ? -17.059 0.503 10.521 1.00 89.44 237 GLN A C 1
ATOM 1828 O O . GLN A 1 237 ? -16.098 0.293 11.259 1.00 89.44 237 GLN A O 1
ATOM 1833 N N . ARG A 1 238 ? -17.939 -0.454 10.219 1.00 92.12 238 ARG A N 1
ATOM 1834 C CA . ARG A 1 238 ? -17.865 -1.808 10.778 1.00 92.12 238 ARG A CA 1
ATOM 1835 C C . ARG A 1 238 ? -18.593 -2.819 9.905 1.00 92.12 238 ARG A C 1
ATOM 1837 O O . ARG A 1 238 ? -19.582 -2.484 9.260 1.00 92.12 238 ARG A O 1
ATOM 1844 N N . ILE A 1 239 ? -18.129 -4.060 9.948 1.00 94.12 239 ILE A N 1
ATOM 1845 C CA . ILE A 1 239 ? -18.764 -5.217 9.310 1.00 94.12 239 ILE A CA 1
ATOM 1846 C C . ILE A 1 239 ? -19.082 -6.222 10.407 1.00 94.12 239 ILE A C 1
ATOM 1848 O O . ILE A 1 239 ? -18.230 -6.500 11.251 1.00 94.12 239 ILE A O 1
ATOM 1852 N N . ILE A 1 240 ? -20.297 -6.760 10.408 1.00 92.19 240 ILE A N 1
ATOM 1853 C CA . ILE A 1 240 ? -20.714 -7.764 11.383 1.00 92.19 240 ILE A CA 1
ATOM 1854 C C . ILE A 1 240 ? -20.983 -9.073 10.653 1.00 92.19 240 ILE A C 1
ATOM 1856 O O . ILE A 1 240 ? -21.850 -9.136 9.785 1.00 92.19 240 ILE A O 1
ATOM 1860 N N . VAL A 1 241 ? -20.246 -10.122 11.016 1.00 91.75 241 VAL A N 1
ATOM 1861 C CA . VAL A 1 241 ? -20.417 -11.469 10.464 1.00 91.75 241 VAL A CA 1
ATOM 1862 C C . VAL A 1 241 ? -21.012 -12.368 11.534 1.00 91.75 241 VAL A C 1
ATOM 1864 O O . VAL A 1 241 ? -20.427 -12.570 12.599 1.00 91.75 241 VAL A O 1
ATOM 1867 N N . ARG A 1 242 ? -22.181 -12.934 11.246 1.00 88.62 242 ARG A N 1
ATOM 1868 C CA . ARG A 1 242 ? -22.798 -13.971 12.065 1.00 88.62 242 ARG A CA 1
ATOM 1869 C C . ARG A 1 242 ? -22.168 -15.311 11.716 1.00 88.62 242 ARG A C 1
ATOM 1871 O O . ARG A 1 242 ? -22.314 -15.793 10.595 1.00 88.62 242 ARG A O 1
ATOM 1878 N N . VAL A 1 243 ? -21.491 -15.909 12.686 1.00 85.12 243 VAL A N 1
ATOM 1879 C CA . VAL A 1 243 ? -20.723 -17.141 12.490 1.00 85.12 243 VAL A CA 1
ATOM 1880 C C . VAL A 1 243 ? -21.659 -18.340 12.365 1.00 85.12 243 VAL A C 1
ATOM 1882 O O . VAL A 1 243 ? -22.595 -18.496 13.157 1.00 85.12 243 VAL A O 1
ATOM 1885 N N . GLU A 1 244 ? -21.404 -19.190 11.372 1.00 76.50 244 GLU A N 1
ATOM 1886 C CA . GLU A 1 244 ? -22.081 -20.478 11.233 1.00 76.50 244 GLU A CA 1
ATOM 1887 C C . GLU A 1 244 ? -21.284 -21.583 11.943 1.00 76.50 244 GLU A C 1
ATOM 1889 O O . GLU A 1 244 ? -20.059 -21.567 12.007 1.00 76.50 244 GLU A O 1
ATOM 1894 N N . ASP A 1 245 ? -21.994 -22.526 12.562 1.00 65.06 245 ASP A N 1
ATOM 1895 C CA . ASP A 1 245 ? -21.403 -23.505 13.480 1.00 65.06 245 ASP A CA 1
ATOM 1896 C C . ASP A 1 245 ? -20.724 -24.654 12.713 1.00 65.06 245 ASP A C 1
ATOM 1898 O O . ASP A 1 245 ? -21.408 -25.525 12.174 1.00 65.06 245 ASP A O 1
ATOM 1902 N N . GLU A 1 246 ? -19.387 -24.700 12.721 1.00 54.16 246 GLU A N 1
ATOM 1903 C CA . GLU A 1 246 ? -18.571 -25.827 12.226 1.00 54.16 246 GLU A CA 1
ATOM 1904 C C . GLU A 1 246 ? -18.369 -26.931 13.291 1.00 54.16 246 GLU A C 1
ATOM 1906 O O . GLU A 1 246 ? -17.323 -27.570 13.387 1.00 54.16 246 GLU A O 1
ATOM 1911 N N . GLY A 1 247 ? -19.370 -27.176 14.140 1.00 50.06 247 GLY A N 1
ATOM 1912 C CA . GLY A 1 247 ? -19.394 -28.346 15.026 1.00 50.06 247 GLY A CA 1
ATOM 1913 C C . GLY A 1 247 ? -18.584 -28.228 16.323 1.00 50.06 247 GLY A C 1
ATOM 1914 O O . GLY A 1 247 ? -18.561 -29.188 17.094 1.00 50.06 247 GLY A O 1
ATOM 1915 N N . GLN A 1 248 ? -17.982 -27.068 16.612 1.00 47.97 248 GLN A N 1
ATOM 1916 C CA . GLN A 1 248 ? -17.297 -26.796 17.887 1.00 47.97 248 GLN A CA 1
ATOM 1917 C C . GLN A 1 248 ? -18.181 -26.094 18.930 1.00 47.97 248 GLN A C 1
ATOM 1919 O O . GLN A 1 248 ? -17.772 -25.951 20.081 1.00 47.97 248 GLN A O 1
ATOM 1924 N N . GLY A 1 249 ? -19.412 -25.702 18.581 1.00 50.50 249 GLY A N 1
ATOM 1925 C CA . GLY A 1 249 ? -20.318 -25.071 19.539 1.00 50.50 249 GLY A CA 1
ATOM 1926 C C . GLY A 1 249 ? -19.868 -23.671 19.960 1.00 50.50 249 GLY A C 1
ATOM 1927 O O . GLY A 1 249 ? -20.267 -23.204 21.025 1.00 50.50 249 GLY A O 1
ATOM 1928 N N . GLU A 1 250 ? -19.065 -22.992 19.139 1.00 54.12 250 GLU A N 1
ATOM 1929 C CA . GLU A 1 250 ? -18.841 -21.559 19.288 1.00 54.12 250 GLU A CA 1
ATOM 1930 C C . GLU A 1 250 ? -20.068 -20.804 18.759 1.00 54.12 250 GLU A C 1
ATOM 1932 O O . GLU A 1 250 ? -20.565 -21.040 17.658 1.00 54.12 250 GLU A O 1
ATOM 1937 N N . PHE A 1 251 ? -20.608 -19.917 19.589 1.00 60.72 251 PHE A N 1
ATOM 1938 C CA . PHE A 1 251 ? -21.708 -19.016 19.254 1.00 60.72 251 PHE A CA 1
ATOM 1939 C C . PHE A 1 251 ? -21.140 -17.601 19.265 1.00 60.72 251 PHE A C 1
ATOM 1941 O O . PHE A 1 251 ? -20.391 -17.265 20.187 1.00 60.72 251 PHE A O 1
ATOM 1948 N N . GLY A 1 252 ? -21.501 -16.770 18.289 1.00 70.31 252 GLY A N 1
ATOM 1949 C CA . GLY A 1 252 ? -21.143 -15.359 18.331 1.00 70.31 252 GLY A CA 1
ATOM 1950 C C . GLY A 1 252 ? -21.314 -14.626 17.010 1.00 70.31 252 GLY A C 1
ATOM 1951 O O . GLY A 1 252 ? -21.685 -15.201 15.985 1.00 70.31 252 GLY A O 1
ATOM 1952 N N . ALA A 1 253 ? -21.021 -13.336 17.078 1.00 81.75 253 ALA A N 1
ATOM 1953 C CA . ALA A 1 253 ? -20.799 -12.474 15.935 1.00 81.75 253 ALA A CA 1
ATOM 1954 C C . ALA A 1 253 ? -19.334 -12.038 15.952 1.00 81.75 253 ALA A C 1
ATOM 1956 O O . ALA A 1 253 ? -18.792 -11.752 17.019 1.00 81.75 253 ALA A O 1
ATOM 1957 N N . ASP A 1 254 ? -18.710 -11.965 14.785 1.00 87.50 254 ASP A N 1
ATOM 1958 C CA . ASP A 1 254 ? -17.442 -11.265 14.630 1.00 87.50 254 ASP A CA 1
ATOM 1959 C C . ASP A 1 254 ? -17.726 -9.840 14.163 1.00 87.50 254 ASP A C 1
ATOM 1961 O O . ASP A 1 254 ? -18.288 -9.628 13.087 1.00 87.50 254 ASP A O 1
ATOM 1965 N N . ILE A 1 255 ? -17.342 -8.862 14.985 1.00 88.06 255 ILE A N 1
ATOM 1966 C CA . ILE A 1 255 ? -17.404 -7.443 14.632 1.00 88.06 255 ILE A CA 1
ATOM 1967 C C . ILE A 1 255 ? -16.021 -7.009 14.156 1.00 88.06 255 ILE A C 1
ATOM 1969 O O . ILE A 1 255 ? -15.047 -7.016 14.911 1.00 88.06 255 ILE A O 1
ATOM 1973 N N . TYR A 1 256 ? -15.950 -6.597 12.897 1.00 92.31 256 TYR A N 1
ATOM 1974 C CA . TYR A 1 256 ? -14.753 -6.068 12.267 1.00 92.31 256 TYR A CA 1
ATOM 1975 C C . TYR A 1 256 ? -14.861 -4.548 12.203 1.00 92.31 256 TYR A C 1
ATOM 1977 O O . TYR A 1 256 ? -15.609 -4.008 11.389 1.00 92.31 256 TYR A O 1
ATOM 1985 N N . GLN A 1 257 ? -14.125 -3.848 13.067 1.00 91.00 257 GLN A N 1
ATOM 1986 C CA . GLN A 1 257 ? -14.072 -2.388 13.044 1.00 91.00 257 GLN A CA 1
ATOM 1987 C C . GLN A 1 257 ? -13.146 -1.922 11.915 1.00 91.00 257 GLN A C 1
ATOM 1989 O O . GLN A 1 257 ? -11.976 -2.303 11.875 1.00 91.00 257 GLN A O 1
ATOM 1994 N N . LEU A 1 258 ? -13.660 -1.088 11.014 1.00 94.19 258 LEU A N 1
ATOM 1995 C CA . LEU A 1 258 ? -12.897 -0.536 9.901 1.00 94.19 258 LEU A CA 1
ATOM 1996 C C . LEU A 1 258 ? -12.153 0.726 10.335 1.00 94.19 258 LEU A C 1
ATOM 1998 O O . LEU A 1 258 ? -12.701 1.613 10.992 1.00 94.19 258 LEU A O 1
ATOM 2002 N N . THR A 1 259 ? -10.899 0.842 9.914 1.00 92.88 259 THR A N 1
ATOM 2003 C CA . THR A 1 259 ? -10.093 2.047 10.127 1.00 92.88 259 THR A CA 1
ATOM 2004 C C . THR A 1 259 ? -10.488 3.119 9.115 1.00 92.88 259 THR A C 1
ATOM 2006 O O . THR A 1 259 ? -10.399 2.892 7.910 1.00 92.88 259 THR A O 1
ATOM 2009 N N . LYS A 1 260 ? -10.888 4.310 9.577 1.00 91.69 260 LYS A N 1
ATOM 2010 C CA . LYS A 1 260 ? -11.305 5.427 8.710 1.00 91.69 260 LYS A CA 1
ATOM 2011 C C . LYS A 1 260 ? -10.376 6.618 8.858 1.00 91.69 260 LYS A C 1
ATOM 2013 O O . LYS A 1 260 ? -10.189 7.104 9.968 1.00 91.69 260 LYS A O 1
ATOM 2018 N N . PHE A 1 261 ? -9.832 7.081 7.731 1.00 90.81 261 PHE A N 1
ATOM 2019 C CA . PHE A 1 261 ? -8.996 8.283 7.613 1.00 90.81 261 PHE A CA 1
ATOM 2020 C C . PHE A 1 261 ? -7.982 8.458 8.755 1.00 90.81 261 PHE A C 1
ATOM 2022 O O . PHE A 1 261 ? -7.843 9.535 9.329 1.00 90.81 261 PHE A O 1
ATOM 2029 N N . ARG A 1 262 ? -7.265 7.387 9.100 1.00 92.06 262 ARG A N 1
ATOM 2030 C CA . ARG A 1 262 ? -6.231 7.424 10.135 1.00 92.06 262 ARG A CA 1
ATOM 2031 C C . ARG A 1 262 ? -4.917 7.911 9.530 1.00 92.06 262 ARG A C 1
ATOM 2033 O O . ARG A 1 262 ? -4.554 7.506 8.429 1.00 92.06 262 ARG A O 1
ATOM 2040 N N . ARG A 1 263 ? -4.190 8.755 10.260 1.00 94.56 263 ARG A N 1
ATOM 2041 C CA . ARG A 1 263 ? -2.840 9.193 9.887 1.00 94.56 263 ARG A CA 1
ATOM 2042 C C . ARG A 1 263 ? -1.860 8.013 9.917 1.00 94.56 263 ARG A C 1
ATOM 2044 O O . ARG A 1 263 ? -1.826 7.267 10.896 1.00 94.56 263 ARG A O 1
ATOM 2051 N N . SER A 1 264 ? -1.053 7.874 8.868 1.00 94.12 264 SER A N 1
ATOM 2052 C CA . SER A 1 264 ? 0.110 6.982 8.833 1.00 94.12 264 SER A CA 1
ATOM 2053 C C . SER A 1 264 ? 1.379 7.682 9.340 1.00 94.12 264 SER A C 1
ATOM 2055 O O . SER A 1 264 ? 1.424 8.905 9.482 1.00 94.12 264 SER A O 1
ATOM 2057 N N . ASN A 1 265 ? 2.454 6.918 9.549 1.00 93.31 265 ASN A N 1
ATOM 2058 C CA . ASN A 1 265 ? 3.746 7.476 9.962 1.00 93.31 265 ASN A CA 1
ATOM 2059 C C . ASN A 1 265 ? 4.355 8.432 8.919 1.00 93.31 265 ASN A C 1
ATOM 2061 O O . ASN A 1 265 ? 5.079 9.348 9.299 1.00 93.31 265 ASN A O 1
ATOM 2065 N N . GLN A 1 266 ? 4.057 8.249 7.626 1.00 91.25 266 GLN A N 1
ATOM 2066 C CA . GLN A 1 266 ? 4.482 9.160 6.552 1.00 91.25 266 GLN A CA 1
ATOM 2067 C C . GLN A 1 266 ? 3.428 10.232 6.223 1.00 91.25 266 GLN A C 1
ATOM 2069 O O . GLN A 1 266 ? 3.434 10.783 5.125 1.00 91.25 266 GLN A O 1
ATOM 2074 N N . ASN A 1 267 ? 2.507 10.525 7.148 1.00 93.06 267 ASN A N 1
ATOM 2075 C CA . ASN A 1 267 ? 1.428 11.507 6.974 1.00 93.06 267 ASN A CA 1
ATOM 2076 C C . ASN A 1 267 ? 0.460 11.188 5.821 1.00 93.06 267 ASN A C 1
ATOM 2078 O O . ASN A 1 267 ? -0.255 12.071 5.362 1.00 93.06 267 ASN A O 1
ATOM 2082 N N . THR A 1 268 ? 0.403 9.946 5.342 1.00 93.56 268 THR A N 1
ATOM 2083 C CA . THR A 1 268 ? -0.608 9.497 4.371 1.00 93.56 268 THR A CA 1
ATOM 2084 C C . THR A 1 268 ? -1.880 9.038 5.091 1.00 93.56 268 THR A C 1
ATOM 2086 O O . THR A 1 268 ? -1.916 8.939 6.322 1.00 93.56 268 THR A O 1
ATOM 2089 N N . SER A 1 269 ? -2.947 8.774 4.335 1.00 93.06 269 SER A N 1
ATOM 2090 C CA . SER A 1 269 ? -4.215 8.294 4.885 1.00 93.06 269 SER A CA 1
ATOM 2091 C C . SER A 1 269 ? -4.338 6.772 4.820 1.00 93.06 269 SER A C 1
ATOM 2093 O O . SER A 1 269 ? -4.196 6.170 3.758 1.00 93.06 269 SER A O 1
ATOM 2095 N N . ILE A 1 270 ? -4.661 6.159 5.958 1.00 94.50 270 ILE A N 1
ATOM 2096 C CA . ILE A 1 270 ? -5.102 4.768 6.065 1.00 94.50 270 ILE A CA 1
ATOM 2097 C C . ILE A 1 270 ? -6.625 4.782 6.155 1.00 94.50 270 ILE A C 1
ATOM 2099 O O . ILE A 1 270 ? -7.203 5.314 7.108 1.00 94.50 270 ILE A O 1
ATOM 2103 N N . ASN A 1 271 ? -7.281 4.199 5.160 1.00 94.31 271 ASN A N 1
ATOM 2104 C CA . ASN A 1 271 ? -8.731 4.134 5.095 1.00 94.31 271 ASN A CA 1
ATOM 2105 C C . ASN A 1 271 ? -9.165 2.786 4.529 1.00 94.31 271 ASN A C 1
ATOM 2107 O O . ASN A 1 271 ? -8.693 2.393 3.468 1.00 94.31 271 ASN A O 1
ATOM 2111 N N . GLN A 1 272 ? -10.087 2.128 5.225 1.00 95.12 272 GLN A N 1
ATOM 2112 C CA . GLN A 1 272 ? -10.669 0.860 4.815 1.00 95.12 272 GLN A CA 1
ATOM 2113 C C . GLN A 1 272 ? -12.077 1.052 4.245 1.00 95.12 272 GLN A C 1
ATOM 2115 O O . GLN A 1 272 ? -12.849 1.904 4.712 1.00 95.12 272 GLN A O 1
ATOM 2120 N N . LYS A 1 273 ? -12.416 0.270 3.218 1.00 93.75 273 LYS A N 1
ATOM 2121 C CA . LYS A 1 273 ? -13.712 0.296 2.528 1.00 93.75 273 LYS A CA 1
ATOM 2122 C C . LYS A 1 273 ? -14.297 -1.121 2.494 1.00 93.75 273 LYS A C 1
ATOM 2124 O O . LYS A 1 273 ? -13.596 -2.027 2.055 1.00 93.75 273 LYS A O 1
ATOM 2129 N N . PRO A 1 274 ? -15.542 -1.330 2.959 1.00 95.56 274 PRO A N 1
ATOM 2130 C CA . PRO A 1 274 ? -16.168 -2.647 2.890 1.00 95.56 274 PRO A CA 1
ATOM 2131 C C . PRO A 1 274 ? -16.338 -3.085 1.429 1.00 95.56 274 PRO A C 1
ATOM 2133 O O . PRO A 1 274 ? -16.662 -2.258 0.577 1.00 95.56 274 PRO A O 1
ATOM 2136 N N . LEU A 1 275 ? -16.116 -4.374 1.171 1.00 94.38 275 LEU A N 1
ATOM 2137 C CA . LEU A 1 275 ? -16.327 -5.021 -0.129 1.00 94.38 275 LEU A CA 1
ATOM 2138 C C . LEU A 1 275 ? -17.573 -5.906 -0.153 1.00 94.38 275 LEU A C 1
ATOM 2140 O O . LEU A 1 275 ? -18.160 -6.110 -1.209 1.00 94.38 275 LEU A O 1
ATOM 2144 N N . VAL A 1 276 ? -17.939 -6.457 1.003 1.00 94.94 276 VAL A N 1
ATOM 2145 C CA . VAL A 1 276 ? -19.054 -7.397 1.131 1.00 94.94 276 VAL A CA 1
ATOM 2146 C C . VAL A 1 276 ? -20.395 -6.688 1.277 1.00 94.94 276 VAL A C 1
ATOM 2148 O O . VAL A 1 276 ? -20.464 -5.560 1.766 1.00 94.94 276 VAL A O 1
ATOM 2151 N N . GLU A 1 277 ? -21.463 -7.387 0.906 1.00 94.50 277 GLU A N 1
ATOM 2152 C CA . GLU A 1 277 ? -22.846 -6.922 1.036 1.00 94.50 277 GLU A CA 1
ATOM 2153 C C . GLU A 1 277 ? -23.592 -7.651 2.166 1.00 94.50 277 GLU A C 1
ATOM 2155 O O . GLU A 1 277 ? -23.227 -8.754 2.583 1.00 94.50 277 GLU A O 1
ATOM 2160 N N . GLU A 1 278 ? -24.660 -7.036 2.682 1.00 94.69 278 GLU A N 1
ATOM 2161 C CA . GLU A 1 278 ? -25.516 -7.658 3.6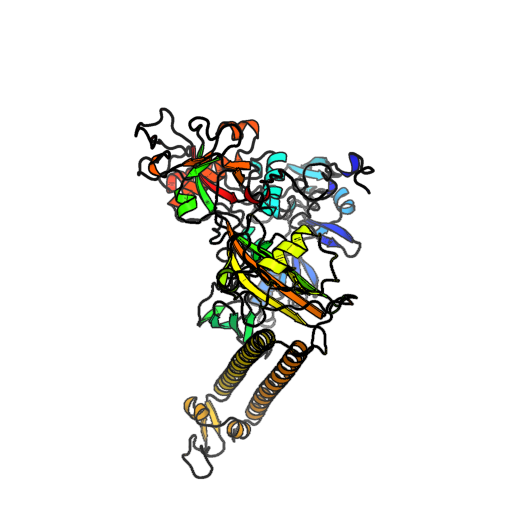99 1.00 94.69 278 GLU A CA 1
ATOM 2162 C C . GLU A 1 278 ? -26.175 -8.936 3.156 1.00 94.69 278 GLU A C 1
ATOM 2164 O O . GLU A 1 278 ? -26.735 -8.959 2.062 1.00 94.69 278 GLU A O 1
ATOM 2169 N N . GLY A 1 279 ? -26.114 -10.021 3.929 1.00 91.44 279 GLY A N 1
ATOM 2170 C CA . GLY A 1 279 ? -26.619 -11.338 3.537 1.00 91.44 279 GLY A CA 1
ATOM 2171 C C . GLY A 1 279 ? -25.638 -12.197 2.732 1.00 91.44 279 GLY A C 1
ATOM 2172 O O . GLY A 1 279 ? -25.936 -13.369 2.490 1.00 91.44 279 GLY A O 1
ATOM 2173 N N . GLN A 1 280 ? -24.466 -11.677 2.355 1.00 93.94 280 GLN A N 1
ATOM 2174 C CA . GLN A 1 280 ? -23.443 -12.454 1.657 1.00 93.94 280 GLN A CA 1
ATOM 2175 C C . GLN A 1 280 ? -22.869 -13.560 2.561 1.00 93.94 280 GLN A C 1
ATOM 2177 O O . GLN A 1 280 ? -22.559 -13.333 3.733 1.00 93.94 280 GLN A O 1
ATOM 2182 N N . GLN A 1 281 ? -22.705 -14.765 2.009 1.00 93.38 281 GLN A N 1
ATOM 2183 C CA . GLN A 1 281 ? -21.954 -15.841 2.658 1.00 93.38 281 GLN A CA 1
ATOM 2184 C C . GLN A 1 281 ? -20.456 -15.595 2.503 1.00 93.38 281 GLN A C 1
ATOM 2186 O O . GLN A 1 281 ? -19.982 -15.329 1.398 1.00 93.38 281 GLN A O 1
ATOM 2191 N N . VAL A 1 282 ? -19.728 -15.698 3.611 1.00 93.75 282 VAL A N 1
ATOM 2192 C CA . VAL A 1 282 ? -18.286 -15.465 3.665 1.00 93.75 282 VAL A CA 1
ATOM 2193 C C . VAL A 1 282 ? -17.559 -16.668 4.239 1.00 93.75 282 VAL A C 1
ATOM 2195 O O . VAL A 1 282 ? -18.027 -17.309 5.184 1.00 93.75 282 VAL A O 1
ATOM 2198 N N . VAL A 1 283 ? -16.400 -16.974 3.663 1.00 92.75 283 VAL A N 1
ATOM 2199 C CA . VAL A 1 283 ? -15.540 -18.078 4.104 1.00 92.75 283 VAL A CA 1
ATOM 2200 C C . VAL A 1 283 ? -14.334 -17.567 4.881 1.00 92.75 283 VAL A C 1
ATOM 2202 O O . VAL A 1 283 ? -13.907 -16.423 4.725 1.00 92.75 283 VAL A O 1
ATOM 2205 N N . LYS A 1 284 ? -13.751 -18.428 5.721 1.00 91.31 284 LYS A N 1
ATOM 2206 C CA . LYS A 1 284 ? -12.493 -18.121 6.408 1.00 91.31 284 LYS A CA 1
ATOM 2207 C C . LYS A 1 284 ? -11.407 -17.793 5.377 1.00 91.31 284 LYS A C 1
ATOM 2209 O O . LYS A 1 284 ? -11.213 -18.554 4.437 1.00 91.31 284 LYS A O 1
ATOM 2214 N N . GLY A 1 285 ? -10.702 -16.683 5.580 1.00 89.62 285 GLY A N 1
ATOM 2215 C CA . GLY A 1 285 ? -9.678 -16.193 4.654 1.00 89.62 285 GLY A CA 1
ATOM 2216 C C . GLY A 1 285 ? -10.197 -15.224 3.588 1.00 89.62 285 GLY A C 1
ATOM 2217 O O . GLY A 1 285 ? -9.399 -14.555 2.952 1.00 89.62 285 GLY A O 1
ATOM 2218 N N . GLN A 1 286 ? -11.514 -15.067 3.418 1.00 93.75 286 GLN A N 1
ATOM 2219 C CA . GLN A 1 286 ? -12.050 -14.121 2.440 1.00 93.75 286 GLN A CA 1
ATOM 2220 C C . GLN A 1 286 ? -11.852 -12.666 2.883 1.00 93.75 286 GLN A C 1
ATOM 2222 O O . GLN A 1 286 ? -12.116 -12.317 4.038 1.00 93.75 286 GLN A O 1
ATOM 2227 N N . VAL A 1 287 ? -11.466 -11.794 1.952 1.00 94.88 287 VAL A N 1
ATOM 2228 C CA . VAL A 1 287 ? -11.369 -10.351 2.191 1.00 94.88 287 VAL A CA 1
ATOM 2229 C C . VAL A 1 287 ? -12.765 -9.726 2.335 1.00 94.88 287 VAL A C 1
ATOM 2231 O O . VAL A 1 287 ? -13.614 -9.832 1.453 1.00 94.88 287 VAL A O 1
ATOM 2234 N N . LEU A 1 288 ? -13.001 -9.064 3.468 1.00 95.25 288 LEU A N 1
ATOM 2235 C CA . LEU A 1 288 ? -14.240 -8.360 3.815 1.00 95.25 288 LEU A CA 1
ATOM 2236 C C . LEU A 1 288 ? -14.183 -6.863 3.484 1.00 95.25 288 LEU A C 1
ATOM 2238 O O . LEU A 1 288 ? -15.208 -6.254 3.171 1.00 95.25 288 LEU A O 1
ATOM 2242 N N . ALA A 1 289 ? -13.001 -6.255 3.594 1.00 96.25 289 ALA A N 1
ATOM 2243 C CA . ALA A 1 289 ? -12.786 -4.842 3.309 1.00 96.25 289 ALA A CA 1
ATOM 2244 C C . ALA A 1 289 ? -11.390 -4.596 2.740 1.00 96.25 289 ALA A C 1
ATOM 2246 O O . ALA A 1 289 ? -10.406 -5.128 3.259 1.00 96.25 289 ALA A O 1
ATOM 2247 N N . ASP A 1 290 ? -11.321 -3.722 1.742 1.00 96.06 290 ASP A N 1
ATOM 2248 C CA . ASP A 1 290 ? -10.072 -3.189 1.212 1.00 96.06 290 ASP A CA 1
ATOM 2249 C C . ASP A 1 290 ? -9.457 -2.171 2.169 1.00 96.06 290 ASP A C 1
ATOM 2251 O O . ASP A 1 290 ? -10.170 -1.461 2.885 1.00 96.06 290 ASP A O 1
ATOM 2255 N N . GLY A 1 291 ? -8.131 -2.086 2.154 1.00 94.31 291 GLY A N 1
ATOM 2256 C CA . GLY A 1 291 ? -7.325 -1.104 2.862 1.00 94.31 291 GLY A CA 1
ATOM 2257 C C . GLY A 1 291 ? -6.758 -0.006 1.955 1.00 94.31 291 GLY A C 1
ATOM 2258 O O . GLY A 1 291 ? -7.260 0.246 0.857 1.00 94.31 291 GLY A O 1
ATOM 2259 N N . PRO A 1 292 ? -5.718 0.710 2.421 1.00 94.19 292 PRO A N 1
ATOM 2260 C CA . PRO A 1 292 ? -4.986 1.639 1.569 1.00 94.19 292 PRO A CA 1
ATOM 2261 C C . PRO A 1 292 ? -4.222 0.872 0.484 1.00 94.19 292 PRO A C 1
ATOM 2263 O O . PRO A 1 292 ? -3.553 -0.110 0.792 1.00 94.19 292 PRO A O 1
ATOM 2266 N N . ASN A 1 293 ? -4.268 1.365 -0.757 1.00 94.81 293 ASN A N 1
ATOM 2267 C CA . ASN A 1 293 ? -3.618 0.730 -1.908 1.00 94.81 293 ASN A CA 1
ATOM 2268 C C . ASN A 1 293 ? -4.002 -0.741 -2.109 1.00 94.81 293 ASN A C 1
ATOM 2270 O O . ASN A 1 293 ? -3.150 -1.569 -2.420 1.00 94.81 293 ASN A O 1
ATOM 2274 N N . THR A 1 294 ? -5.278 -1.074 -1.931 1.00 95.56 294 THR A N 1
ATOM 2275 C CA . THR A 1 294 ? -5.814 -2.373 -2.342 1.00 95.56 294 THR A CA 1
ATOM 2276 C C . THR A 1 294 ? -7.114 -2.195 -3.113 1.00 95.56 294 THR A C 1
ATOM 2278 O O . THR A 1 294 ? -7.851 -1.230 -2.880 1.00 95.56 294 THR A O 1
ATOM 2281 N N . GLN A 1 295 ? -7.382 -3.115 -4.034 1.00 95.25 295 GLN A N 1
ATOM 2282 C CA . GLN A 1 295 ? -8.644 -3.210 -4.756 1.00 95.25 295 GLN A CA 1
ATOM 2283 C C . GLN A 1 295 ? -9.045 -4.680 -4.862 1.00 95.25 295 GLN A C 1
ATOM 2285 O O . GLN A 1 295 ? -8.290 -5.490 -5.385 1.00 95.25 295 GLN A O 1
ATOM 2290 N N . GLN A 1 296 ? -10.241 -5.015 -4.375 1.00 92.25 296 GLN A N 1
ATOM 2291 C CA . GLN A 1 296 ? -10.791 -6.375 -4.398 1.00 92.25 296 GLN A CA 1
ATOM 2292 C C . GLN A 1 296 ? -9.864 -7.425 -3.759 1.00 92.25 296 GLN A C 1
ATOM 2294 O O . GLN A 1 296 ? -9.837 -8.577 -4.180 1.00 92.25 296 GLN A O 1
ATOM 2299 N N . GLY A 1 297 ? -9.124 -7.040 -2.715 1.00 91.81 297 GLY A N 1
ATOM 2300 C CA . GLY A 1 297 ? -8.170 -7.929 -2.050 1.00 91.81 297 GLY A CA 1
ATOM 2301 C C . GLY A 1 297 ? -6.805 -8.042 -2.730 1.00 91.81 297 GLY A C 1
ATOM 2302 O O . GLY A 1 297 ? -5.945 -8.729 -2.196 1.00 91.81 297 GLY A O 1
ATOM 2303 N N . GLU A 1 298 ? -6.562 -7.350 -3.845 1.00 94.81 298 GLU A N 1
ATOM 2304 C CA . GLU A 1 298 ? -5.246 -7.276 -4.486 1.00 94.81 298 GLU A CA 1
ATOM 2305 C C . GLU A 1 298 ? -4.520 -5.975 -4.138 1.00 94.81 298 GLU A C 1
ATOM 2307 O O . GLU A 1 298 ? -5.140 -4.928 -3.935 1.00 94.81 298 GLU A O 1
ATOM 2312 N N . LEU A 1 299 ? -3.188 -6.023 -4.080 1.00 96.75 299 LEU A N 1
ATOM 2313 C CA . LEU A 1 299 ? -2.349 -4.842 -3.906 1.00 96.75 299 LEU A CA 1
ATOM 2314 C C . LEU A 1 299 ? -2.416 -3.933 -5.145 1.00 96.75 299 LEU A C 1
ATOM 2316 O O . LEU A 1 299 ? -2.024 -4.310 -6.245 1.00 96.75 299 LEU A O 1
ATOM 2320 N N . ALA A 1 300 ? -2.837 -2.693 -4.927 1.00 96.69 300 ALA A N 1
ATOM 2321 C CA . ALA A 1 300 ? -3.078 -1.680 -5.942 1.00 96.69 300 ALA A CA 1
ATOM 2322 C C . ALA A 1 300 ? -2.336 -0.379 -5.574 1.00 96.69 300 ALA A C 1
ATOM 2324 O O . ALA A 1 300 ? -2.880 0.507 -4.917 1.00 96.69 300 ALA A O 1
ATOM 2325 N N . LEU A 1 301 ? -1.058 -0.271 -5.953 1.00 95.94 301 LEU A N 1
ATOM 2326 C CA . LEU A 1 301 ? -0.184 0.864 -5.610 1.00 95.94 301 LEU A CA 1
ATOM 2327 C C . LEU A 1 301 ? -0.319 2.095 -6.536 1.00 95.94 301 LEU A C 1
ATOM 2329 O O . LEU A 1 301 ? 0.268 3.141 -6.252 1.00 95.94 301 LEU A O 1
ATOM 2333 N N . GLY A 1 302 ? -1.025 1.970 -7.658 1.00 95.50 302 GLY A N 1
ATOM 2334 C CA . GLY A 1 302 ? -1.046 2.935 -8.757 1.00 95.50 302 GLY A CA 1
ATOM 2335 C C . GLY A 1 302 ? -2.267 2.791 -9.669 1.00 95.50 302 GLY A C 1
ATOM 2336 O O . GLY A 1 302 ? -3.344 2.414 -9.211 1.00 95.50 302 GLY A O 1
ATOM 2337 N N . HIS A 1 303 ? -2.077 3.125 -10.947 1.00 96.75 303 HIS A N 1
ATOM 2338 C CA . HIS A 1 303 ? -3.085 3.030 -12.008 1.00 96.75 303 HIS A CA 1
ATOM 2339 C C . HIS A 1 303 ? -2.491 2.475 -13.296 1.00 96.75 303 HIS A C 1
ATOM 2341 O O . HIS A 1 303 ? -1.330 2.753 -13.612 1.00 96.75 303 HIS A O 1
ATOM 2347 N N . ASN A 1 304 ? -3.323 1.764 -14.057 1.00 96.81 304 ASN A N 1
ATOM 2348 C CA . ASN A 1 304 ? -3.036 1.417 -15.442 1.00 96.81 304 ASN A CA 1
ATOM 2349 C C . ASN A 1 304 ? -3.348 2.643 -16.306 1.00 96.81 304 ASN A C 1
ATOM 2351 O O . ASN A 1 304 ? -4.454 3.181 -16.249 1.00 96.81 304 ASN A O 1
ATOM 2355 N N . VAL A 1 305 ? -2.368 3.110 -17.074 1.00 96.19 305 VAL A N 1
ATOM 2356 C CA . VAL A 1 305 ? -2.511 4.314 -17.904 1.00 96.19 305 VAL A CA 1
ATOM 2357 C C . VAL A 1 305 ? -2.072 4.049 -19.329 1.00 96.19 305 VAL A C 1
ATOM 2359 O O . VAL A 1 305 ? -1.081 3.351 -19.547 1.00 96.19 305 VAL A O 1
ATOM 2362 N N . LEU A 1 306 ? -2.795 4.631 -20.284 1.00 97.12 306 LEU A N 1
ATOM 2363 C CA . LEU A 1 306 ? -2.468 4.552 -21.701 1.00 97.12 306 LEU A CA 1
ATOM 2364 C C . LEU A 1 306 ? -1.254 5.436 -21.997 1.00 97.12 306 LEU A C 1
ATOM 2366 O O . LEU A 1 306 ? -1.317 6.665 -21.876 1.00 97.12 306 LEU A O 1
ATOM 2370 N N . VAL A 1 307 ? -0.147 4.820 -22.403 1.00 97.12 307 VAL A N 1
ATOM 2371 C CA . VAL A 1 307 ? 1.115 5.514 -22.664 1.00 97.12 307 VAL A CA 1
ATOM 2372 C C . VAL A 1 307 ? 1.521 5.441 -24.120 1.00 97.12 307 VAL A C 1
ATOM 2374 O O . VAL A 1 307 ? 1.262 4.448 -24.793 1.00 97.12 307 VAL A O 1
ATOM 2377 N N . ALA A 1 308 ? 2.230 6.470 -24.577 1.00 97.19 308 ALA A N 1
ATOM 2378 C CA . ALA A 1 308 ? 2.939 6.464 -25.850 1.00 97.19 308 ALA A CA 1
ATOM 2379 C C . ALA A 1 308 ? 4.441 6.681 -25.637 1.00 97.19 308 ALA A C 1
ATOM 2381 O O . ALA A 1 308 ? 4.863 7.614 -24.946 1.00 97.19 308 ALA A O 1
ATOM 2382 N N . PHE A 1 309 ? 5.261 5.836 -26.264 1.00 96.62 309 PHE A N 1
ATOM 2383 C CA . PHE A 1 309 ? 6.719 5.961 -26.244 1.00 96.62 309 PHE A CA 1
ATOM 2384 C C . PHE A 1 309 ? 7.207 6.791 -27.435 1.00 96.62 309 PHE A C 1
ATOM 2386 O O . PHE A 1 309 ? 7.618 6.251 -28.462 1.00 96.62 309 PHE A O 1
ATOM 2393 N N . MET A 1 310 ? 7.184 8.117 -27.301 1.00 96.06 310 MET A N 1
ATOM 2394 C CA . MET A 1 310 ? 7.645 9.044 -28.340 1.00 96.06 310 MET A CA 1
ATOM 2395 C C . MET A 1 310 ? 8.214 10.338 -27.748 1.00 96.06 310 MET A C 1
ATOM 2397 O O . MET A 1 310 ? 7.787 10.760 -26.677 1.00 96.06 310 MET A O 1
ATOM 2401 N N . PRO A 1 311 ? 9.163 11.016 -28.414 1.00 95.50 311 PRO A N 1
ATOM 2402 C CA . PRO A 1 311 ? 9.565 12.359 -28.012 1.00 95.50 311 PRO A CA 1
ATOM 2403 C C . PRO A 1 311 ? 8.415 13.352 -28.230 1.00 95.50 311 PRO A C 1
ATOM 2405 O O . PRO A 1 311 ? 7.756 13.333 -29.267 1.00 95.50 311 PRO A O 1
ATOM 2408 N N . TRP A 1 312 ? 8.207 14.262 -27.278 1.00 95.25 312 TRP A N 1
ATOM 2409 C CA . TRP A 1 312 ? 7.140 15.259 -27.346 1.00 95.25 312 TRP A CA 1
ATOM 2410 C C . TRP A 1 312 ? 7.666 16.663 -27.083 1.00 95.25 312 TRP A C 1
ATOM 2412 O O . TRP A 1 312 ? 7.803 17.073 -25.933 1.00 95.25 312 TRP A O 1
ATOM 2422 N N . ARG A 1 313 ? 8.002 17.396 -28.155 1.00 93.94 313 ARG A N 1
ATOM 2423 C CA . ARG A 1 313 ? 8.377 18.831 -28.144 1.00 93.94 313 ARG A CA 1
ATOM 2424 C C . ARG A 1 313 ? 9.414 19.233 -27.073 1.00 93.94 313 ARG A C 1
ATOM 2426 O O . ARG A 1 313 ? 9.448 20.376 -26.635 1.00 93.94 313 ARG A O 1
ATOM 2433 N N . GLY A 1 314 ? 10.264 18.295 -26.644 1.00 93.81 314 GLY A N 1
ATOM 2434 C CA . GLY A 1 314 ? 11.245 18.489 -25.570 1.00 93.81 314 GLY A CA 1
ATOM 2435 C C . GLY A 1 314 ? 10.679 18.445 -24.144 1.00 93.81 314 GLY A C 1
ATOM 2436 O O . GLY A 1 314 ? 11.450 18.522 -23.192 1.00 93.81 314 GLY A O 1
ATOM 2437 N N . TYR A 1 315 ? 9.368 18.274 -23.963 1.00 95.31 315 TYR A N 1
ATOM 2438 C CA . TYR A 1 315 ? 8.747 18.199 -22.642 1.00 95.31 315 TYR A CA 1
ATOM 2439 C C . TYR A 1 315 ? 9.104 16.919 -21.888 1.00 95.31 315 TYR A C 1
ATOM 2441 O O . TYR A 1 315 ? 9.222 16.955 -20.669 1.00 95.31 315 TYR A O 1
ATOM 2449 N N . ASN A 1 316 ? 9.340 15.809 -22.582 1.00 95.19 316 ASN A N 1
ATOM 2450 C CA . ASN A 1 316 ? 9.838 14.562 -21.995 1.00 95.19 316 ASN A CA 1
ATOM 2451 C C . ASN A 1 316 ? 11.354 14.374 -22.189 1.00 95.19 316 ASN A C 1
ATOM 2453 O O . ASN A 1 316 ? 11.840 13.260 -22.385 1.00 95.19 316 ASN A O 1
ATOM 2457 N N . PHE A 1 317 ? 12.120 15.471 -22.174 1.00 93.62 317 PHE A N 1
ATOM 2458 C CA . PHE A 1 317 ? 13.581 15.405 -22.218 1.00 93.62 317 PHE A CA 1
ATOM 2459 C C . PHE A 1 317 ? 14.150 14.679 -20.985 1.00 93.62 317 PHE A C 1
ATOM 2461 O O . PHE A 1 317 ? 13.625 14.810 -19.879 1.00 93.62 317 PHE A O 1
ATOM 2468 N N . GLU A 1 318 ? 15.228 13.913 -21.181 1.00 89.31 318 GLU A N 1
ATOM 2469 C CA . GLU A 1 318 ? 15.772 12.976 -20.186 1.00 89.31 318 GLU A CA 1
ATOM 2470 C C . GLU A 1 318 ? 14.693 12.023 -19.643 1.00 89.31 318 GLU A C 1
ATOM 2472 O O . GLU A 1 318 ? 14.204 11.166 -20.379 1.00 89.31 318 GLU A O 1
ATOM 2477 N N . ASP A 1 319 ? 14.336 12.199 -18.370 1.00 89.56 319 ASP A N 1
ATOM 2478 C CA . ASP A 1 319 ? 13.378 11.401 -17.604 1.00 89.56 319 ASP A CA 1
ATOM 2479 C C . ASP A 1 319 ? 12.106 12.192 -17.284 1.00 89.56 319 ASP A C 1
ATOM 2481 O O . ASP A 1 319 ? 11.334 11.822 -16.400 1.00 89.56 319 ASP A O 1
ATOM 2485 N N . ALA A 1 320 ? 11.891 13.326 -17.945 1.00 95.56 320 ALA A N 1
ATOM 2486 C CA . ALA A 1 320 ? 10.669 14.082 -17.763 1.00 95.56 320 ALA A CA 1
ATOM 2487 C C . ALA A 1 320 ? 9.459 13.320 -18.325 1.00 95.56 320 ALA A C 1
ATOM 2489 O O . ALA A 1 320 ? 9.547 12.628 -19.341 1.00 95.56 320 ALA A O 1
ATOM 2490 N N . ILE A 1 321 ? 8.321 13.464 -17.654 1.00 96.44 321 ILE A N 1
ATOM 2491 C CA . ILE A 1 321 ? 7.059 12.824 -18.022 1.00 96.44 321 ILE A CA 1
ATOM 2492 C C . ILE A 1 321 ? 6.053 13.910 -18.385 1.00 96.44 321 ILE A C 1
ATOM 2494 O O . ILE A 1 321 ? 5.894 14.889 -17.651 1.00 96.44 321 ILE A O 1
ATOM 2498 N N . VAL A 1 322 ? 5.356 13.708 -19.501 1.00 97.06 322 VAL A N 1
ATOM 2499 C CA . VAL A 1 322 ? 4.209 14.529 -19.899 1.00 97.06 322 VAL A CA 1
ATOM 2500 C C . VAL A 1 322 ? 2.937 13.788 -19.532 1.00 97.06 322 VAL A C 1
ATOM 2502 O O . VAL A 1 322 ? 2.822 12.593 -19.797 1.00 97.06 322 VAL A O 1
ATOM 2505 N N . VAL A 1 323 ? 2.001 14.496 -18.912 1.00 97.06 323 VAL A N 1
ATOM 2506 C CA . VAL A 1 323 ? 0.774 13.922 -18.351 1.00 97.06 323 VAL A CA 1
ATOM 2507 C C . VAL A 1 323 ? -0.432 14.661 -18.925 1.00 97.06 323 VAL A C 1
ATOM 2509 O O . VAL A 1 323 ? -0.426 15.889 -18.995 1.00 97.06 323 VAL A O 1
ATOM 2512 N N . SER A 1 324 ? -1.480 13.932 -19.294 1.00 96.56 324 SER A N 1
ATOM 2513 C CA . SER A 1 324 ? -2.763 14.506 -19.700 1.00 96.56 324 SER A CA 1
ATOM 2514 C C . SER A 1 324 ? -3.507 15.131 -18.516 1.00 96.56 324 SER A C 1
ATOM 2516 O O . SER A 1 324 ? -3.523 14.602 -17.400 1.00 96.56 324 SER A O 1
ATOM 2518 N N . GLN A 1 325 ? -4.199 16.238 -18.765 1.00 95.00 325 GLN A N 1
ATOM 2519 C CA . GLN A 1 325 ? -5.086 16.884 -17.806 1.00 95.00 325 GLN A CA 1
ATOM 2520 C C . GLN A 1 325 ? -6.253 15.976 -17.383 1.00 95.00 325 GLN A C 1
ATOM 2522 O O . GLN A 1 325 ? -6.736 16.130 -16.255 1.00 95.00 325 GLN A O 1
ATOM 2527 N N . ALA A 1 326 ? -6.644 14.992 -18.206 1.00 93.81 326 ALA A N 1
ATOM 2528 C CA . ALA A 1 326 ? -7.639 13.974 -17.847 1.00 93.81 326 ALA A CA 1
ATOM 2529 C C . ALA A 1 326 ? -7.289 13.284 -16.520 1.00 93.81 326 ALA A C 1
ATOM 2531 O O . ALA A 1 326 ? -8.115 13.208 -15.612 1.00 93.81 326 ALA A O 1
ATOM 2532 N N . LEU A 1 327 ? -6.020 12.895 -16.343 1.00 93.94 327 LEU A N 1
ATOM 2533 C CA . LEU A 1 327 ? -5.542 12.210 -15.135 1.00 93.94 327 LEU A CA 1
ATOM 2534 C C . LEU A 1 327 ? -5.709 13.059 -13.862 1.00 93.94 327 LEU A C 1
ATOM 2536 O O . LEU A 1 327 ? -5.929 12.525 -12.772 1.00 93.94 327 LEU A O 1
ATOM 2540 N N . VAL A 1 328 ? -5.607 14.386 -13.994 1.00 93.31 328 VAL A N 1
ATOM 2541 C CA . VAL A 1 328 ? -5.787 15.347 -12.892 1.00 93.31 328 VAL A CA 1
ATOM 2542 C C . VAL A 1 328 ? -7.270 15.623 -12.634 1.00 93.31 328 VAL A C 1
ATOM 2544 O O . VAL A 1 328 ? -7.681 15.785 -11.482 1.00 93.31 328 VAL A O 1
ATOM 2547 N N . LYS A 1 329 ? -8.077 15.685 -13.696 1.00 92.94 329 LYS A N 1
ATOM 2548 C CA . LYS A 1 329 ? -9.525 15.917 -13.649 1.00 92.94 329 LYS A CA 1
ATOM 2549 C C . LYS A 1 329 ? -10.270 14.743 -13.015 1.00 92.94 329 LYS A C 1
ATOM 2551 O O . LYS A 1 329 ? -11.141 14.970 -12.177 1.00 92.94 329 LYS A O 1
ATOM 2556 N N . ASP A 1 330 ? -9.863 13.520 -13.340 1.00 92.56 330 ASP A N 1
ATOM 2557 C CA . ASP A 1 330 ? -10.462 12.281 -12.831 1.00 92.56 330 ASP A CA 1
ATOM 2558 C C . ASP A 1 330 ? -9.977 11.900 -11.424 1.00 92.56 330 ASP A C 1
ATOM 2560 O O . ASP A 1 330 ? -10.428 10.907 -10.846 1.00 92.56 330 ASP A O 1
ATOM 2564 N N . ASP A 1 331 ? -9.074 12.703 -10.847 1.00 93.31 331 ASP A N 1
ATOM 2565 C CA . ASP A 1 331 ? -8.465 12.488 -9.534 1.00 93.31 331 ASP A CA 1
ATOM 2566 C C . ASP A 1 331 ? -7.784 11.104 -9.390 1.00 93.31 331 ASP A C 1
ATOM 2568 O O . ASP A 1 331 ? -7.675 10.594 -8.270 1.00 93.31 331 ASP A O 1
ATOM 2572 N N . LYS A 1 332 ? -7.286 10.506 -10.491 1.00 93.38 332 LYS A N 1
ATOM 2573 C CA . LYS A 1 332 ? -6.617 9.186 -10.482 1.00 93.38 332 LYS A CA 1
ATOM 2574 C C . LYS A 1 332 ? -5.420 9.180 -9.519 1.00 93.38 332 LYS A C 1
ATOM 2576 O O . LYS A 1 332 ? -5.369 8.420 -8.560 1.00 93.38 332 LYS A O 1
ATOM 2581 N N . TYR A 1 333 ? -4.507 10.141 -9.667 1.00 95.62 333 TYR A N 1
ATOM 2582 C CA . TYR A 1 333 ? -3.302 10.255 -8.827 1.00 95.62 333 TYR A CA 1
ATOM 2583 C C . TYR A 1 333 ? -3.443 11.219 -7.635 1.00 95.62 333 TYR A C 1
ATOM 2585 O O . TYR A 1 333 ? -2.459 11.801 -7.155 1.00 95.62 333 TYR A O 1
ATOM 2593 N N . THR A 1 334 ? -4.664 11.420 -7.142 1.00 95.31 334 THR A N 1
ATOM 2594 C CA . THR A 1 334 ? -4.908 12.246 -5.955 1.00 95.31 334 THR A CA 1
ATOM 2595 C C . THR A 1 334 ? -4.678 11.420 -4.688 1.00 95.31 334 THR A C 1
ATOM 2597 O O . THR A 1 334 ? -5.251 10.344 -4.524 1.00 95.31 334 THR A O 1
ATOM 2600 N N . SER A 1 335 ? -3.863 11.938 -3.765 1.00 94.88 335 SER A N 1
ATOM 2601 C CA . SER A 1 335 ? -3.578 11.327 -2.459 1.00 94.88 335 SER A CA 1
ATOM 2602 C C . SER A 1 335 ? -4.139 12.179 -1.318 1.00 94.88 335 SER A C 1
ATOM 2604 O O . SER A 1 335 ? -4.246 13.405 -1.424 1.00 94.88 335 SER A O 1
ATOM 2606 N N . ILE A 1 336 ? -4.509 11.537 -0.207 1.00 94.81 336 ILE A N 1
ATOM 2607 C CA . ILE A 1 336 ? -4.915 12.2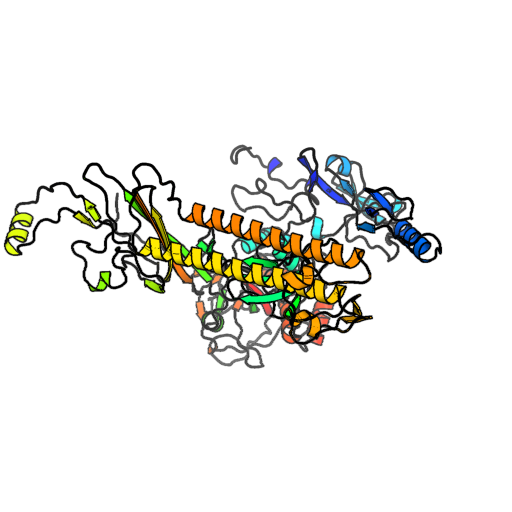30 1.025 1.00 94.81 336 ILE A CA 1
ATOM 2608 C C . ILE A 1 336 ? -3.754 12.178 2.007 1.00 94.81 336 ILE A C 1
ATOM 2610 O O . ILE A 1 336 ? -3.291 11.095 2.375 1.00 94.81 336 ILE A O 1
ATOM 2614 N N . HIS A 1 337 ? -3.328 13.351 2.460 1.00 94.56 337 HIS A N 1
ATOM 2615 C CA . HIS A 1 337 ? -2.323 13.499 3.500 1.00 94.56 337 HIS A CA 1
ATOM 2616 C C . HIS A 1 337 ? -2.984 14.034 4.763 1.00 94.56 337 HIS A C 1
ATOM 2618 O O . HIS A 1 337 ? -3.847 14.905 4.689 1.00 94.56 337 HIS A O 1
ATOM 2624 N N . ILE A 1 338 ? -2.615 13.478 5.911 1.00 95.06 338 ILE A N 1
ATOM 2625 C CA . ILE A 1 338 ? -3.138 13.867 7.216 1.00 95.06 338 ILE A CA 1
ATOM 2626 C C . ILE A 1 338 ? -1.959 14.313 8.063 1.00 95.06 338 ILE A C 1
ATOM 2628 O O . ILE A 1 338 ? -1.122 13.500 8.462 1.00 95.06 338 ILE A O 1
ATOM 2632 N N . GLU A 1 339 ? -1.917 15.607 8.340 1.00 93.25 339 GLU A N 1
ATOM 2633 C CA . GLU A 1 339 ? -0.913 16.205 9.206 1.00 93.25 339 GLU A CA 1
ATOM 2634 C C . GLU A 1 339 ? -1.470 16.401 10.610 1.00 93.25 339 GLU A C 1
ATOM 2636 O O . GLU A 1 339 ? -2.636 16.747 10.803 1.00 93.25 339 GLU A O 1
ATOM 2641 N N . GLU A 1 340 ? -0.620 16.130 11.593 1.00 94.75 340 GLU A N 1
ATOM 2642 C CA . GLU A 1 340 ? -0.925 16.286 13.007 1.00 94.75 340 GLU A CA 1
ATOM 2643 C C . GLU A 1 340 ? -0.191 17.513 13.528 1.00 94.75 340 GLU A C 1
ATOM 2645 O O . GLU A 1 340 ? 1.038 17.576 13.494 1.00 94.75 340 GLU A O 1
ATOM 2650 N N . PHE A 1 341 ? -0.959 18.462 14.046 1.00 95.25 341 PHE A N 1
ATOM 2651 C CA . PHE A 1 341 ? -0.441 19.623 14.746 1.00 95.25 341 PHE A CA 1
ATOM 2652 C C . PHE A 1 341 ? -0.827 19.533 16.208 1.00 95.25 341 PHE A C 1
ATOM 2654 O O . PHE A 1 341 ? -1.983 19.273 16.533 1.00 95.25 341 PHE A O 1
ATOM 2661 N N . GLU A 1 342 ? 0.126 19.771 17.099 1.00 94.94 342 GLU A N 1
ATOM 2662 C CA . GLU A 1 342 ? -0.123 19.706 18.531 1.00 94.94 342 GLU A CA 1
ATOM 2663 C C . GLU A 1 342 ? 0.289 20.987 19.246 1.00 94.94 342 GLU A C 1
ATOM 2665 O O . GLU A 1 342 ? 1.253 21.661 18.884 1.00 94.94 342 GLU A O 1
ATOM 2670 N N . THR A 1 343 ? -0.452 21.309 20.301 1.00 94.94 343 THR A N 1
ATOM 2671 C CA . THR A 1 343 ? -0.078 22.336 21.266 1.00 94.94 343 THR A CA 1
ATOM 2672 C C . THR A 1 343 ? -0.334 21.831 22.676 1.00 94.94 343 THR A C 1
ATOM 2674 O O . THR A 1 343 ? -1.257 21.055 22.926 1.00 94.94 343 THR A O 1
ATOM 2677 N N . SER A 1 344 ? 0.516 22.252 23.608 1.00 94.12 344 SER A N 1
ATOM 2678 C CA . SER A 1 344 ? 0.372 21.942 25.029 1.00 94.12 344 SER A CA 1
ATOM 2679 C C . SER A 1 344 ? 0.225 23.231 25.822 1.00 94.12 344 SER A C 1
ATOM 2681 O O . SER A 1 344 ? 0.982 24.182 25.604 1.00 94.12 344 SER A O 1
ATOM 2683 N N . ALA A 1 345 ? -0.746 23.231 26.733 1.00 92.94 345 ALA A N 1
ATOM 2684 C CA . ALA A 1 345 ? -0.888 24.209 27.797 1.00 92.94 345 ALA A CA 1
ATOM 2685 C C . ALA A 1 345 ? -0.058 23.736 28.990 1.00 92.94 345 ALA A C 1
ATOM 2687 O O . ALA A 1 345 ? -0.255 22.626 29.506 1.00 92.94 345 ALA A O 1
ATOM 2688 N N . ARG A 1 346 ? 0.919 24.550 29.382 1.00 93.00 346 ARG A N 1
ATOM 2689 C CA . ARG A 1 346 ? 1.883 24.215 30.431 1.00 93.00 346 ARG A CA 1
ATOM 2690 C C . ARG A 1 346 ? 1.715 25.114 31.640 1.00 93.00 346 ARG A C 1
ATOM 2692 O O . ARG A 1 346 ? 1.377 26.284 31.512 1.00 93.00 346 ARG A O 1
ATOM 2699 N N . ASP A 1 347 ? 2.025 24.570 32.804 1.00 90.75 347 ASP A N 1
ATOM 2700 C CA . ASP A 1 347 ? 2.183 25.358 34.013 1.00 90.75 347 ASP A CA 1
ATOM 2701 C C . ASP A 1 347 ? 3.544 26.064 33.983 1.00 90.75 347 ASP A C 1
ATOM 2703 O O . ASP A 1 347 ? 4.598 25.419 33.902 1.00 90.75 347 ASP A O 1
ATOM 2707 N N . THR A 1 348 ? 3.532 27.396 33.972 1.00 89.50 348 THR A N 1
ATOM 2708 C CA . THR A 1 348 ? 4.749 28.212 33.932 1.00 89.50 348 THR A CA 1
ATOM 2709 C C . THR A 1 348 ? 4.950 28.932 35.257 1.00 89.50 348 THR A C 1
ATOM 2711 O O . THR A 1 348 ? 4.035 29.095 36.055 1.00 89.50 348 THR A O 1
ATOM 2714 N N . LYS A 1 349 ? 6.160 29.452 35.490 1.00 88.50 349 LYS A N 1
ATOM 2715 C CA . LYS A 1 349 ? 6.458 30.216 36.715 1.00 88.50 349 LYS A CA 1
ATOM 2716 C C . LYS A 1 349 ? 5.600 31.477 36.883 1.00 88.50 349 LYS A C 1
ATOM 2718 O O . LYS A 1 349 ? 5.467 31.951 38.004 1.00 88.50 349 LYS A O 1
ATOM 2723 N N . LEU A 1 350 ? 5.095 32.042 35.785 1.00 86.81 350 LEU A N 1
ATOM 2724 C CA . LEU A 1 350 ? 4.266 33.252 35.788 1.00 86.81 350 LEU A CA 1
ATOM 2725 C C . LEU A 1 350 ? 2.768 32.937 35.927 1.00 86.81 350 LEU A C 1
ATOM 2727 O O . LEU A 1 350 ? 1.974 33.858 36.084 1.00 86.81 350 LEU A O 1
ATOM 2731 N N . GLY A 1 351 ? 2.394 31.658 35.870 1.00 88.31 351 GLY A N 1
ATOM 2732 C CA . GLY A 1 351 ? 1.017 31.180 35.878 1.00 88.31 351 GLY A CA 1
ATOM 2733 C C . GLY A 1 351 ? 0.788 30.072 34.843 1.00 88.31 351 GLY A C 1
ATOM 2734 O O . GLY A 1 351 ? 1.653 29.822 33.991 1.00 88.31 351 GLY A O 1
ATOM 2735 N N . PRO A 1 352 ? -0.372 29.407 34.894 1.00 90.44 352 PRO A N 1
ATOM 2736 C CA . PRO A 1 352 ? -0.743 28.404 33.908 1.00 90.44 352 PRO A CA 1
ATOM 2737 C C . PRO A 1 352 ? -1.012 29.050 32.544 1.00 90.44 352 PRO A C 1
ATOM 2739 O O . PRO A 1 352 ? -1.611 30.118 32.452 1.00 90.44 352 PRO A O 1
ATOM 2742 N N . GLU A 1 353 ? -0.560 28.404 31.470 1.00 92.38 353 GLU A N 1
ATOM 2743 C CA . GLU A 1 353 ? -1.074 28.695 30.131 1.00 92.38 353 GLU A CA 1
ATOM 2744 C C . GLU A 1 353 ? -2.496 28.159 29.998 1.00 92.38 353 GLU A C 1
ATOM 2746 O O . GLU A 1 353 ? -2.804 27.063 30.473 1.00 92.38 353 GLU A O 1
ATOM 2751 N N . GLU A 1 354 ? -3.337 28.899 29.286 1.00 90.81 354 GLU A N 1
ATOM 2752 C CA . GLU A 1 354 ? -4.740 28.549 29.097 1.00 90.81 354 GLU A CA 1
ATOM 2753 C C . GLU A 1 354 ? -5.055 28.377 27.612 1.00 90.81 354 GLU A C 1
ATOM 2755 O O . GLU A 1 354 ? -4.549 29.105 26.751 1.00 90.81 354 GLU A O 1
ATOM 2760 N N . ILE A 1 355 ? -5.890 27.382 27.313 1.00 92.31 355 ILE A N 1
ATOM 2761 C CA . ILE A 1 355 ? -6.507 27.215 25.997 1.00 92.31 355 ILE A CA 1
ATOM 2762 C C . ILE A 1 355 ? -7.862 27.904 26.076 1.00 92.31 355 ILE A C 1
ATOM 2764 O O . ILE A 1 355 ? -8.698 27.518 26.890 1.00 92.31 355 ILE A O 1
ATOM 2768 N N . THR A 1 356 ? -8.027 28.967 25.295 1.00 90.62 356 THR A N 1
ATOM 2769 C CA . THR A 1 356 ? -9.208 29.831 25.338 1.00 90.62 356 THR A CA 1
ATOM 2770 C C . THR A 1 356 ? -9.434 30.505 23.992 1.00 90.62 356 THR A C 1
ATOM 2772 O O . THR A 1 356 ? -8.501 30.710 23.208 1.00 90.62 356 THR A O 1
ATOM 2775 N N . ARG A 1 357 ? -10.690 30.872 23.728 1.00 90.94 357 ARG A N 1
ATOM 2776 C CA . ARG A 1 357 ? -11.088 31.688 22.577 1.00 90.94 357 ARG A CA 1
ATOM 2777 C C . ARG A 1 357 ? -10.740 33.172 22.756 1.00 90.94 357 ARG A C 1
ATOM 2779 O O . ARG A 1 357 ? -10.662 33.887 21.759 1.00 90.94 357 ARG A O 1
ATOM 2786 N N . ASP A 1 358 ? -10.527 33.632 23.990 1.00 89.94 358 ASP A N 1
ATOM 2787 C CA . ASP A 1 358 ? -10.195 35.029 24.291 1.00 89.94 358 ASP A CA 1
ATOM 2788 C C . ASP A 1 358 ? -8.707 35.319 24.023 1.00 89.94 358 ASP A C 1
ATOM 2790 O O . ASP A 1 358 ? -7.846 35.176 24.892 1.00 89.94 358 ASP A O 1
ATOM 2794 N N . ILE A 1 359 ? -8.391 35.653 22.769 1.00 89.38 359 ILE A N 1
ATOM 2795 C CA . ILE A 1 359 ? -7.021 35.871 22.292 1.00 89.38 359 ILE A CA 1
ATOM 2796 C C . ILE A 1 359 ? -6.805 37.373 22.039 1.00 89.38 359 ILE A C 1
ATOM 2798 O O . ILE A 1 359 ? -7.556 37.978 21.267 1.00 89.38 359 ILE A O 1
ATOM 2802 N N . PRO A 1 360 ? -5.756 37.995 22.612 1.00 87.31 360 PRO A N 1
ATOM 2803 C CA . PRO A 1 360 ? -5.512 39.423 22.436 1.00 87.31 360 PRO A CA 1
ATOM 2804 C C . PRO A 1 360 ? -5.156 39.771 20.982 1.00 87.31 360 PRO A C 1
ATOM 2806 O O . PRO A 1 360 ? -4.371 39.072 20.341 1.00 87.31 360 PRO A O 1
ATOM 2809 N N . ASN A 1 361 ? -5.654 40.913 20.493 1.00 83.88 361 ASN A N 1
ATOM 2810 C CA . ASN A 1 361 ? -5.338 41.489 19.173 1.00 83.88 361 ASN A CA 1
ATOM 2811 C C . ASN A 1 361 ? -5.728 40.619 17.959 1.00 83.88 361 ASN A C 1
ATOM 2813 O O . ASN A 1 361 ? -5.120 40.734 16.893 1.00 83.88 361 ASN A O 1
ATOM 2817 N N . VAL A 1 362 ? -6.734 39.753 18.100 1.00 88.69 362 VAL A N 1
ATOM 2818 C CA . VAL A 1 362 ? -7.270 38.928 17.007 1.00 88.69 362 VAL A CA 1
ATOM 2819 C C . VAL A 1 362 ? -8.668 39.420 16.621 1.00 88.69 362 VAL A C 1
ATOM 2821 O O . VAL A 1 362 ? -9.477 39.751 17.481 1.00 88.69 362 VAL A O 1
ATOM 2824 N N . SER A 1 363 ? -8.961 39.490 15.319 1.00 89.00 363 SER A N 1
ATOM 2825 C CA . SER A 1 363 ? -10.286 39.875 14.820 1.00 89.00 363 SER A CA 1
ATOM 2826 C C . SER A 1 363 ? -11.329 38.777 15.053 1.00 89.00 363 SER A C 1
ATOM 2828 O O . SER A 1 363 ? -11.020 37.589 14.971 1.00 89.00 363 SER A O 1
ATOM 2830 N N . GLU A 1 364 ? -12.600 39.152 15.238 1.00 86.94 364 GLU A N 1
ATOM 2831 C CA . GLU A 1 364 ? -13.696 38.177 15.393 1.00 86.94 364 GLU A CA 1
ATOM 2832 C C . GLU A 1 364 ? -13.818 37.214 14.203 1.00 86.94 364 GLU A C 1
ATOM 2834 O O . GLU A 1 364 ? -14.146 36.043 14.384 1.00 86.94 364 GLU A O 1
ATOM 2839 N N . SER A 1 365 ? -13.487 37.667 12.988 1.00 88.19 365 SER A N 1
ATOM 2840 C CA . SER A 1 365 ? -13.498 36.820 11.791 1.00 88.19 365 SER A CA 1
ATOM 2841 C C . SER A 1 365 ? -12.498 35.665 11.865 1.00 88.19 365 SER A C 1
ATOM 2843 O O . SER A 1 365 ? -12.787 34.577 11.375 1.00 88.19 365 SER A O 1
ATOM 2845 N N . ALA A 1 366 ? -11.347 35.865 12.511 1.00 87.00 366 ALA A N 1
ATOM 2846 C CA . ALA A 1 366 ? -10.358 34.811 12.716 1.00 87.00 366 ALA A CA 1
ATOM 2847 C C . ALA A 1 366 ? -10.774 33.816 13.815 1.00 87.00 366 ALA A C 1
ATOM 2849 O O . ALA A 1 366 ? -10.303 32.680 13.815 1.00 87.00 366 ALA A O 1
ATOM 2850 N N . LEU A 1 367 ? -11.675 34.220 14.718 1.00 90.00 367 LEU A N 1
ATOM 2851 C CA . LEU A 1 367 ? -12.230 33.382 15.787 1.00 90.00 367 LEU A CA 1
ATOM 2852 C C . LEU A 1 367 ? -13.498 32.625 15.358 1.00 90.00 367 LEU A C 1
ATOM 2854 O O . LEU A 1 367 ? -13.998 31.806 16.122 1.00 90.00 367 LEU A O 1
ATOM 2858 N N . ALA A 1 368 ? -14.027 32.878 14.156 1.00 88.81 368 ALA A N 1
ATOM 2859 C CA . ALA A 1 368 ? -15.307 32.330 13.700 1.00 88.81 368 ALA A CA 1
ATOM 2860 C C . ALA A 1 368 ? -15.345 30.791 13.636 1.00 88.81 368 ALA A C 1
ATOM 2862 O O . ALA A 1 368 ? -16.408 30.197 13.783 1.00 88.81 368 ALA A O 1
ATOM 2863 N N . HIS A 1 369 ? -14.194 30.148 13.416 1.00 90.25 369 HIS A N 1
ATOM 2864 C CA . HIS A 1 369 ? -14.079 28.688 13.330 1.00 90.25 369 HIS A CA 1
ATOM 2865 C C . HIS A 1 369 ? -13.723 28.011 14.662 1.00 90.25 369 HIS A C 1
ATOM 2867 O O . HIS A 1 369 ? -13.666 26.780 14.704 1.00 90.25 369 HIS A O 1
ATOM 2873 N N . LEU A 1 370 ? -13.470 28.788 15.721 1.00 91.75 370 LEU A N 1
ATOM 2874 C CA . LEU A 1 370 ? -13.166 28.274 17.053 1.00 91.75 370 LEU A CA 1
ATOM 2875 C C . LEU A 1 370 ? -14.448 28.093 17.867 1.00 91.75 370 LEU A C 1
ATOM 2877 O O . LEU A 1 370 ? -15.336 28.949 17.862 1.00 91.75 370 LEU A O 1
ATOM 2881 N N . ASP A 1 371 ? -14.501 26.997 18.610 1.00 89.31 371 ASP A N 1
ATOM 2882 C CA . ASP A 1 371 ? -15.536 26.742 19.598 1.00 89.31 371 ASP A CA 1
ATOM 2883 C C . ASP A 1 371 ? -15.363 27.625 20.849 1.00 89.31 371 ASP A C 1
ATOM 2885 O O . ASP A 1 371 ? -14.451 28.448 20.954 1.00 89.31 371 ASP A O 1
ATOM 2889 N N . GLU A 1 372 ? -16.267 27.476 21.818 1.00 86.81 372 GLU A N 1
ATOM 2890 C CA . GLU A 1 372 ? -16.220 28.222 23.084 1.00 86.81 372 GLU A CA 1
ATOM 2891 C C . GLU A 1 372 ? -14.947 27.945 23.903 1.00 86.81 372 GLU A C 1
ATOM 2893 O O . GLU A 1 372 ? -14.504 28.819 24.644 1.00 86.81 372 GLU A O 1
ATOM 2898 N N . ALA A 1 373 ? -14.322 26.774 23.732 1.00 86.56 373 ALA A N 1
ATOM 2899 C CA . ALA A 1 373 ? -13.062 26.416 24.382 1.00 86.56 373 ALA A CA 1
ATOM 2900 C C . ALA A 1 373 ? -11.829 26.979 23.645 1.00 86.56 373 ALA A C 1
ATOM 2902 O O . ALA A 1 373 ? -10.710 26.864 24.138 1.00 86.56 373 ALA A O 1
ATOM 2903 N N . GLY A 1 374 ? -12.002 27.600 22.473 1.00 90.25 374 GLY A N 1
ATOM 2904 C CA . GLY A 1 374 ? -10.901 28.105 21.652 1.00 90.25 374 GLY A CA 1
ATOM 2905 C C . GLY A 1 374 ? -10.264 27.044 20.756 1.00 90.25 374 GLY A C 1
ATOM 2906 O O . GLY A 1 374 ? -9.118 27.204 20.340 1.00 90.25 374 GLY A O 1
ATOM 2907 N N . ILE A 1 375 ? -10.973 25.959 20.447 1.00 93.06 375 ILE A N 1
ATOM 2908 C CA . ILE A 1 375 ? -10.505 24.850 19.613 1.00 93.06 375 ILE A CA 1
ATOM 2909 C C . ILE A 1 375 ? -11.270 24.852 18.289 1.00 93.06 375 ILE A C 1
ATOM 2911 O O . ILE A 1 375 ? -12.476 25.076 18.246 1.00 93.06 375 ILE A O 1
ATOM 2915 N N . ILE A 1 376 ? -10.581 24.599 17.179 1.00 94.25 376 ILE A N 1
ATOM 2916 C CA . ILE A 1 376 ? -11.221 24.599 15.864 1.00 94.25 376 ILE A CA 1
ATOM 2917 C C . ILE A 1 376 ? -12.248 23.470 15.692 1.00 94.25 376 ILE A C 1
ATOM 2919 O O . ILE A 1 376 ? -12.030 22.322 16.091 1.00 94.25 376 ILE A O 1
ATOM 2923 N N . HIS A 1 377 ? -13.369 23.784 15.043 1.00 91.56 377 HIS A N 1
ATOM 2924 C CA . HIS A 1 377 ? -14.391 22.797 14.714 1.00 91.56 377 HIS A CA 1
ATOM 2925 C C . HIS A 1 377 ? -13.901 21.759 13.691 1.00 91.56 377 HIS A C 1
ATOM 2927 O O . HIS A 1 377 ? -13.288 22.084 12.671 1.00 91.56 377 HIS A O 1
ATOM 2933 N N . VAL A 1 378 ? -14.251 20.491 13.928 1.00 91.62 378 VAL A N 1
ATOM 2934 C CA . VAL A 1 378 ? -14.088 19.420 12.933 1.00 91.62 378 VAL A CA 1
ATOM 2935 C C . VAL A 1 378 ? -14.974 19.733 11.725 1.00 91.62 378 VAL A C 1
ATOM 2937 O O . VAL A 1 378 ? -16.145 20.067 11.882 1.00 91.62 378 VAL A O 1
ATOM 2940 N N . GLY A 1 379 ? -14.406 19.644 10.524 1.00 92.00 379 GLY A N 1
ATOM 2941 C CA . GLY A 1 379 ? -15.040 20.038 9.266 1.00 92.00 379 GLY A CA 1
ATOM 2942 C C . GLY A 1 379 ? -14.724 21.468 8.818 1.00 92.00 379 GLY A C 1
ATOM 2943 O O . GLY A 1 379 ? -15.049 21.823 7.686 1.00 92.00 379 GLY A O 1
ATOM 2944 N N . ALA A 1 380 ? -14.062 22.283 9.649 1.00 93.50 380 ALA A N 1
ATOM 2945 C CA . ALA A 1 380 ? -13.630 23.615 9.240 1.00 93.50 380 ALA A CA 1
ATOM 2946 C C . ALA A 1 380 ? -12.554 23.536 8.145 1.00 93.50 380 ALA A C 1
ATOM 2948 O O . ALA A 1 380 ? -11.611 22.742 8.232 1.00 93.50 380 ALA A O 1
ATOM 2949 N N . GLN A 1 381 ? -12.694 24.383 7.124 1.00 93.81 381 GLN A N 1
ATOM 2950 C CA . GLN A 1 381 ? -11.653 24.611 6.127 1.00 93.81 381 GLN A CA 1
ATOM 2951 C C . GLN A 1 381 ? -10.639 25.601 6.685 1.00 93.81 381 GLN A C 1
ATOM 2953 O O . GLN A 1 381 ? -11.002 26.687 7.137 1.00 93.81 381 GLN A O 1
ATOM 2958 N N . VAL A 1 382 ? -9.370 25.219 6.654 1.00 93.69 382 VAL A N 1
ATOM 2959 C CA . VAL A 1 382 ? -8.269 26.004 7.208 1.00 93.69 382 VAL A CA 1
ATOM 2960 C C . VAL A 1 382 ? -7.260 26.324 6.125 1.00 93.69 382 VAL A C 1
ATOM 2962 O O . VAL A 1 382 ? -6.998 25.517 5.234 1.00 93.69 382 VAL A O 1
ATOM 2965 N N . ARG A 1 383 ? -6.696 27.524 6.222 1.00 93.31 383 ARG A N 1
ATOM 2966 C CA . ARG A 1 383 ? -5.638 28.023 5.348 1.00 93.31 383 ARG A CA 1
ATOM 2967 C C . ARG A 1 383 ? -4.453 28.453 6.193 1.00 93.31 383 ARG A C 1
ATOM 2969 O O . ARG A 1 383 ? -4.549 28.558 7.418 1.00 93.31 383 ARG A O 1
ATOM 2976 N N . GLN A 1 384 ? -3.346 28.765 5.531 1.00 91.31 384 GLN A N 1
ATOM 2977 C CA . GLN A 1 384 ? -2.186 29.370 6.173 1.00 91.31 384 GLN A CA 1
ATOM 2978 C C . GLN A 1 384 ? -2.596 30.526 7.105 1.00 91.31 384 GLN A C 1
ATOM 2980 O O . GLN A 1 384 ? -3.288 31.461 6.703 1.00 91.31 384 GLN A O 1
ATOM 2985 N N . GLY A 1 385 ? -2.134 30.468 8.355 1.00 90.44 385 GLY A N 1
ATOM 2986 C CA . GLY A 1 385 ? -2.376 31.496 9.369 1.00 90.44 385 GLY A CA 1
ATOM 2987 C C . GLY A 1 385 ? -3.688 31.365 10.153 1.00 90.44 385 GLY A C 1
ATOM 2988 O O . GLY A 1 385 ? -3.823 32.045 11.176 1.00 90.44 385 GLY A O 1
ATOM 2989 N N . SER A 1 386 ? -4.613 30.483 9.744 1.00 93.62 386 SER A N 1
ATOM 2990 C CA . SER A 1 386 ? -5.818 30.150 10.519 1.00 93.62 386 SER A CA 1
ATOM 2991 C C . SER A 1 386 ? -5.443 29.645 11.916 1.00 93.62 386 SER A C 1
ATOM 2993 O O . SER A 1 386 ? -4.501 28.865 12.065 1.00 93.62 386 SER A O 1
ATOM 2995 N N . ILE A 1 387 ? -6.174 30.083 12.943 1.00 95.00 387 ILE A N 1
ATOM 2996 C CA . ILE A 1 387 ? -5.958 29.639 14.325 1.00 95.00 387 ILE A CA 1
ATOM 2997 C C . ILE A 1 387 ? -6.615 28.268 14.494 1.00 95.00 387 ILE A C 1
ATOM 2999 O O . ILE A 1 387 ? -7.810 28.122 14.258 1.00 95.00 387 ILE A O 1
ATOM 3003 N N . LEU A 1 388 ? -5.824 27.267 14.877 1.00 95.25 388 LEU A N 1
ATOM 3004 C CA . LEU A 1 388 ? -6.289 25.900 15.126 1.00 95.25 388 LEU A CA 1
ATOM 3005 C C . LEU A 1 388 ? -6.665 25.709 16.597 1.00 95.25 388 LEU A C 1
ATOM 3007 O O . LEU A 1 388 ? -7.671 25.080 16.912 1.00 95.25 388 LEU A O 1
ATOM 3011 N N . VAL A 1 389 ? -5.840 26.247 17.496 1.00 95.62 389 VAL A N 1
ATOM 3012 C CA . VAL A 1 389 ? -6.072 26.209 18.942 1.00 95.62 389 VAL A CA 1
ATOM 3013 C C . VAL A 1 389 ? -5.617 27.532 19.533 1.00 95.62 389 VAL A C 1
ATOM 3015 O O . VAL A 1 389 ? -4.435 27.876 19.445 1.00 95.62 389 VAL A O 1
ATOM 3018 N N . GLY A 1 390 ? -6.554 28.260 20.128 1.00 94.62 390 GLY A N 1
ATOM 3019 C CA . GLY A 1 390 ? -6.296 29.465 20.898 1.00 94.62 390 GLY A CA 1
ATOM 3020 C C . GLY A 1 390 ? -5.509 29.131 22.156 1.00 94.62 390 GLY A C 1
ATOM 3021 O O . GLY A 1 390 ? -5.921 28.281 22.941 1.00 94.62 390 GLY A O 1
ATOM 3022 N N . LYS A 1 391 ? -4.351 29.765 22.336 1.00 94.56 391 LYS A N 1
ATOM 3023 C CA . LYS A 1 391 ? -3.522 29.589 23.529 1.00 94.56 391 LYS A CA 1
ATOM 3024 C C . LYS A 1 391 ? -2.975 30.926 23.990 1.00 94.56 391 LYS A C 1
ATOM 3026 O O . LYS A 1 391 ? -2.349 31.647 23.210 1.00 94.56 391 LYS A O 1
ATOM 3031 N N . VAL A 1 392 ? -3.151 31.211 25.273 1.00 93.69 392 VAL A N 1
ATOM 3032 C CA . VAL A 1 392 ? -2.631 32.414 25.917 1.00 93.69 392 VAL A CA 1
ATOM 3033 C C . VAL A 1 392 ? -1.593 32.046 26.969 1.00 93.69 392 VAL A C 1
ATOM 3035 O O . VAL A 1 392 ? -1.775 31.123 27.763 1.00 93.69 392 VAL A O 1
ATOM 3038 N N . THR A 1 393 ? -0.476 32.768 26.956 1.00 91.69 393 THR A N 1
ATOM 3039 C CA . THR A 1 393 ? 0.600 32.608 27.940 1.00 91.69 393 THR A CA 1
ATOM 3040 C C . THR A 1 393 ? 0.664 33.859 28.816 1.00 91.69 393 THR A C 1
ATOM 3042 O O . THR A 1 393 ? 0.747 34.964 28.261 1.00 91.69 393 THR A O 1
ATOM 3045 N N . PRO A 1 394 ? 0.681 33.727 30.157 1.00 90.38 394 PRO A N 1
ATOM 3046 C CA . PRO A 1 394 ? 0.895 34.854 31.058 1.00 90.38 394 PRO A CA 1
ATOM 3047 C C . PRO A 1 394 ? 2.205 35.570 30.732 1.00 90.38 394 PRO A C 1
ATOM 3049 O O . PRO A 1 394 ? 3.267 34.951 30.598 1.00 90.38 394 PRO A O 1
ATOM 3052 N N . LYS A 1 395 ? 2.138 36.890 30.579 1.00 85.25 395 LYS A N 1
ATOM 3053 C CA . LYS A 1 395 ? 3.280 37.726 30.228 1.00 85.25 395 LYS A CA 1
ATOM 3054 C C . LYS A 1 395 ? 3.725 38.510 31.459 1.00 85.25 395 LYS A C 1
ATOM 3056 O O . LYS A 1 395 ? 2.918 39.112 32.153 1.00 85.25 395 LYS A O 1
ATOM 3061 N N . GLY A 1 396 ? 5.032 38.526 31.715 1.00 77.69 396 GLY A N 1
ATOM 3062 C CA . GLY A 1 396 ? 5.606 39.409 32.730 1.00 77.69 396 GLY A CA 1
ATOM 3063 C C . GLY A 1 396 ? 5.487 40.885 32.338 1.00 77.69 396 GLY A C 1
ATOM 3064 O O . GLY A 1 396 ? 5.308 41.223 31.164 1.00 77.69 396 GLY A O 1
ATOM 3065 N N . GLU A 1 397 ? 5.640 41.770 33.318 1.00 75.75 397 GLU A N 1
ATOM 3066 C CA . GLU A 1 397 ? 5.559 43.214 33.109 1.00 75.75 397 GLU A CA 1
ATOM 3067 C C . GLU A 1 397 ? 6.671 43.687 32.153 1.00 75.75 397 GLU A C 1
ATOM 3069 O O . GLU A 1 397 ? 7.862 43.660 32.469 1.00 75.75 397 GLU A O 1
ATOM 3074 N N . THR A 1 398 ? 6.296 44.084 30.934 1.00 70.88 398 THR A N 1
ATOM 3075 C CA . THR A 1 398 ? 7.249 44.631 29.959 1.00 70.88 398 THR A CA 1
ATOM 3076 C C . THR A 1 398 ? 7.474 46.117 30.187 1.00 70.88 398 THR A C 1
ATOM 3078 O O . THR A 1 398 ? 6.521 46.895 30.159 1.00 70.88 398 THR A O 1
ATOM 3081 N N . GLN A 1 399 ? 8.739 46.526 30.323 1.00 75.12 399 GLN A N 1
ATOM 3082 C CA . GLN A 1 399 ? 9.115 47.938 30.296 1.00 75.12 399 GLN A CA 1
ATOM 3083 C C . GLN A 1 399 ? 8.908 48.493 28.884 1.00 75.12 399 GLN A C 1
ATOM 3085 O O . GLN A 1 399 ? 9.673 48.200 27.972 1.00 75.12 399 GLN A O 1
ATOM 3090 N N . LEU A 1 400 ? 7.840 49.270 28.715 1.00 80.12 400 LEU A N 1
ATOM 3091 C CA . LEU A 1 400 ? 7.520 49.946 27.460 1.00 80.12 400 LEU A CA 1
ATOM 3092 C C . LEU A 1 400 ? 8.430 51.158 27.255 1.00 80.12 400 LEU A C 1
ATOM 3094 O O . LEU A 1 400 ? 8.715 51.897 28.208 1.00 80.12 400 LEU A O 1
ATOM 3098 N N . THR A 1 401 ? 8.814 51.392 26.005 1.00 88.38 401 THR A N 1
ATOM 3099 C CA . THR A 1 401 ? 9.510 52.620 25.599 1.00 88.38 401 THR A CA 1
ATOM 3100 C C . THR A 1 401 ? 8.607 53.852 25.794 1.00 88.38 401 THR A C 1
ATOM 3102 O O . THR A 1 401 ? 7.377 53.717 25.826 1.00 88.38 401 THR A O 1
ATOM 3105 N N . PRO A 1 402 ? 9.163 55.067 25.975 1.00 87.12 402 PRO A N 1
ATOM 3106 C CA . PRO A 1 402 ? 8.362 56.289 26.090 1.00 87.12 402 PRO A CA 1
ATOM 3107 C C . PRO A 1 402 ? 7.370 56.486 24.931 1.00 87.12 402 PRO A C 1
ATOM 3109 O O . PRO A 1 402 ? 6.243 56.923 25.159 1.00 87.12 402 PRO A O 1
ATOM 3112 N N . GLU A 1 403 ? 7.758 56.108 23.715 1.00 88.50 403 GLU A N 1
ATOM 3113 C CA . GLU A 1 403 ? 6.952 56.181 22.496 1.00 88.50 403 GLU A CA 1
ATOM 3114 C C . GLU A 1 403 ? 5.744 55.234 22.557 1.00 88.50 403 GLU A C 1
ATOM 3116 O O . GLU A 1 403 ? 4.614 55.646 22.293 1.00 88.50 403 GLU A O 1
ATOM 3121 N N . GLU A 1 404 ? 5.948 53.981 22.978 1.00 81.94 404 GLU A N 1
ATOM 3122 C CA . GLU A 1 404 ? 4.865 53.005 23.166 1.00 81.94 404 GLU A CA 1
ATOM 3123 C C . GLU A 1 404 ? 3.923 53.402 24.308 1.00 81.94 404 GLU A C 1
ATOM 3125 O O . GLU A 1 404 ? 2.708 53.209 24.211 1.00 81.94 404 GLU A O 1
ATOM 3130 N N . LYS A 1 405 ? 4.462 53.986 25.389 1.00 82.38 405 LYS A N 1
ATOM 3131 C CA . LYS A 1 405 ? 3.651 54.532 26.490 1.00 82.38 405 LYS A CA 1
ATOM 3132 C C . LYS A 1 405 ? 2.755 55.668 26.007 1.00 82.38 405 LYS A C 1
ATOM 3134 O O . LYS A 1 405 ? 1.581 55.699 26.370 1.00 82.38 405 LYS A O 1
ATOM 3139 N N . LEU A 1 406 ? 3.293 56.575 25.189 1.00 85.25 406 LEU A N 1
ATOM 3140 C CA . LEU A 1 406 ? 2.528 57.674 24.607 1.00 85.25 406 LEU A CA 1
ATOM 3141 C C . LEU A 1 406 ? 1.433 57.152 23.668 1.00 85.25 406 LEU A C 1
ATOM 3143 O O . LEU A 1 406 ? 0.285 57.566 23.796 1.00 85.25 406 LEU A O 1
ATOM 3147 N N . LEU A 1 407 ? 1.759 56.209 22.778 1.00 85.00 407 LEU A N 1
ATOM 3148 C CA . LEU A 1 407 ? 0.785 55.593 21.872 1.00 85.00 407 LEU A CA 1
ATOM 3149 C C . LEU A 1 407 ? -0.373 54.940 22.636 1.00 85.00 407 LEU A C 1
ATOM 3151 O O . LEU A 1 407 ? -1.534 55.214 22.343 1.00 85.00 407 LEU A O 1
ATOM 3155 N N . ARG A 1 408 ? -0.083 54.148 23.672 1.00 80.50 408 ARG A N 1
ATOM 3156 C CA . ARG A 1 408 ? -1.134 53.530 24.496 1.00 80.50 408 ARG A CA 1
ATOM 3157 C C . ARG A 1 408 ? -1.975 54.546 25.257 1.00 80.50 408 ARG A C 1
ATOM 3159 O O . ARG A 1 408 ? -3.180 54.355 25.377 1.00 80.50 408 ARG A O 1
ATOM 3166 N N . ALA A 1 409 ? -1.371 55.634 25.734 1.00 84.12 409 ALA A N 1
ATOM 3167 C CA . ALA A 1 409 ? -2.108 56.717 26.381 1.00 84.12 409 ALA A CA 1
ATOM 3168 C C . ALA A 1 409 ? -3.061 57.436 25.408 1.00 84.12 409 ALA A C 1
ATOM 3170 O O . ALA A 1 409 ? -4.147 57.835 25.818 1.00 84.12 409 ALA A O 1
ATOM 3171 N N . ILE A 1 410 ? -2.682 57.567 24.129 1.00 86.62 410 ILE A N 1
ATOM 3172 C CA . ILE A 1 410 ? -3.525 58.161 23.079 1.00 86.62 410 ILE A CA 1
ATOM 3173 C C . ILE A 1 410 ? -4.704 57.244 22.725 1.00 86.62 410 ILE A C 1
ATOM 3175 O O . ILE A 1 410 ? -5.833 57.721 22.634 1.00 86.62 410 ILE A O 1
ATOM 3179 N N . PHE A 1 411 ? -4.460 55.942 22.537 1.00 83.31 411 PHE A N 1
ATOM 3180 C CA . PHE A 1 411 ? -5.495 54.981 22.125 1.00 83.31 411 PHE A CA 1
ATOM 3181 C C . PHE A 1 411 ? -6.298 54.380 23.290 1.00 83.31 411 PHE A C 1
ATOM 3183 O O . PHE A 1 411 ? -7.287 53.690 23.062 1.00 83.31 411 PHE A O 1
ATOM 3190 N N . GLY A 1 412 ? -5.902 54.636 24.540 1.00 78.69 412 GLY A N 1
ATOM 3191 C CA . GLY A 1 412 ? -6.557 54.076 25.726 1.00 78.69 412 GLY A CA 1
ATOM 3192 C C . GLY A 1 412 ? -6.395 52.557 25.868 1.00 78.69 412 GLY A C 1
ATOM 3193 O O . GLY A 1 412 ? -7.117 51.932 26.645 1.00 78.69 412 GLY A O 1
ATOM 3194 N N . GLU A 1 413 ? -5.462 51.950 25.132 1.00 74.94 413 GLU A N 1
ATOM 3195 C CA . GLU A 1 413 ? -5.212 50.511 25.166 1.00 74.94 413 GLU A CA 1
ATOM 3196 C C . GLU A 1 413 ? -4.478 50.119 26.453 1.00 74.94 413 GLU A C 1
ATOM 3198 O O . GLU A 1 413 ? -3.345 50.542 26.715 1.00 74.94 413 GLU A O 1
ATOM 3203 N N . LYS A 1 414 ? -5.114 49.274 27.271 1.00 66.12 414 LYS A N 1
ATOM 3204 C CA . LYS A 1 414 ? -4.453 48.654 28.424 1.00 66.12 414 LYS A CA 1
ATOM 3205 C C . LYS A 1 414 ? -3.399 47.656 27.944 1.00 66.12 414 LYS A C 1
ATOM 3207 O O . LYS A 1 414 ? -3.561 46.998 26.919 1.00 66.12 414 LYS A O 1
ATOM 3212 N N . ALA A 1 415 ? -2.309 47.529 28.699 1.00 61.94 415 ALA A N 1
ATOM 3213 C CA . ALA A 1 415 ? -1.355 46.453 28.470 1.00 61.94 415 ALA A CA 1
ATOM 3214 C C . ALA A 1 415 ? -2.065 45.107 28.659 1.00 61.94 415 ALA A C 1
ATOM 3216 O O . ALA A 1 415 ? -2.633 44.873 29.718 1.00 61.94 415 ALA A O 1
ATOM 3217 N N . GLY A 1 416 ? -2.043 44.245 27.642 1.00 69.06 416 GLY A N 1
ATOM 3218 C CA . GLY A 1 416 ? -2.468 42.860 27.818 1.00 69.06 416 GLY A CA 1
ATOM 3219 C C . GLY A 1 416 ? -1.482 42.124 28.726 1.00 69.06 416 GLY A C 1
ATOM 3220 O O . GLY A 1 416 ? -0.286 42.087 28.420 1.00 69.06 416 GLY A O 1
ATOM 3221 N N . ASP A 1 417 ? -1.992 41.533 29.806 1.00 80.62 417 ASP A N 1
ATOM 3222 C CA . ASP A 1 417 ? -1.227 40.696 30.747 1.00 80.62 417 ASP A CA 1
ATOM 3223 C C . ASP A 1 417 ? -0.913 39.303 30.168 1.00 80.62 417 ASP A C 1
ATOM 3225 O O . ASP A 1 417 ? -0.174 38.510 30.750 1.00 80.62 417 ASP A O 1
ATOM 3229 N N . VAL A 1 418 ? -1.450 39.006 28.984 1.00 85.88 418 VAL A N 1
ATOM 3230 C CA . VAL A 1 418 ? -1.300 37.737 28.273 1.00 85.88 418 VAL A CA 1
ATOM 3231 C C . VAL A 1 418 ? -0.746 37.949 26.866 1.00 85.88 418 VAL A C 1
ATOM 3233 O O . VAL A 1 418 ? -0.960 38.981 26.225 1.00 85.88 418 VAL A O 1
ATOM 3236 N N . ARG A 1 419 ? -0.005 36.956 26.374 1.00 88.38 419 ARG A N 1
ATOM 3237 C CA . ARG A 1 419 ? 0.538 36.900 25.013 1.00 88.38 419 ARG A CA 1
ATOM 3238 C C . ARG A 1 419 ? -0.163 35.802 24.216 1.00 88.38 419 ARG A C 1
ATOM 3240 O O . ARG A 1 419 ? -0.348 34.704 24.732 1.00 88.38 419 ARG A O 1
ATOM 3247 N N . ASP A 1 420 ? -0.451 36.079 22.943 1.00 90.88 420 ASP A N 1
ATOM 3248 C CA . ASP A 1 420 ? -0.872 35.059 21.976 1.00 90.88 420 ASP A CA 1
ATOM 3249 C C . ASP A 1 420 ? 0.270 34.054 21.720 1.00 90.88 420 ASP A C 1
ATOM 3251 O O . ASP A 1 420 ? 1.340 34.410 21.212 1.00 90.88 420 ASP A O 1
ATOM 3255 N N . ALA A 1 421 ? 0.029 32.802 22.097 1.00 92.38 421 ALA A N 1
ATOM 3256 C CA . ALA A 1 421 ? 0.872 31.640 21.835 1.00 92.38 421 ALA A CA 1
ATOM 3257 C C . ALA A 1 421 ? 0.079 30.537 21.106 1.00 92.38 421 ALA A C 1
ATOM 3259 O O . ALA A 1 421 ? 0.405 29.350 21.217 1.00 92.38 421 ALA A O 1
ATOM 3260 N N . SER A 1 422 ? -0.978 30.933 20.392 1.00 94.69 422 SER A N 1
ATOM 3261 C CA . SER A 1 422 ? -1.916 30.046 19.711 1.00 94.69 422 SER A CA 1
ATOM 3262 C C . SER A 1 422 ? -1.246 29.223 18.621 1.00 94.69 422 SER A C 1
ATOM 3264 O O . SER A 1 422 ? -0.328 29.670 17.928 1.00 94.69 422 SER A O 1
ATOM 3266 N N . LEU A 1 423 ? -1.761 28.012 18.429 1.00 95.38 423 LEU A N 1
ATOM 3267 C CA . LEU A 1 423 ? -1.374 27.151 17.325 1.00 95.38 423 LEU A CA 1
ATOM 3268 C C . LEU A 1 423 ? -2.029 27.666 16.043 1.00 95.38 423 LEU A C 1
ATOM 3270 O O . LEU A 1 423 ? -3.256 27.714 15.943 1.00 95.38 423 LEU A O 1
ATOM 3274 N N . ARG A 1 424 ? -1.210 28.032 15.058 1.00 94.44 424 ARG A N 1
ATOM 3275 C CA . ARG A 1 424 ? -1.661 28.498 13.742 1.00 94.44 424 ARG A CA 1
ATOM 3276 C C . ARG A 1 424 ? -1.271 27.500 12.663 1.00 94.44 424 ARG A C 1
ATOM 3278 O O . ARG A 1 424 ? -0.226 26.861 12.759 1.00 94.44 424 ARG A O 1
ATOM 3285 N N . CYS A 1 425 ? -2.099 27.402 11.630 1.00 93.56 425 CYS A N 1
ATOM 3286 C CA . CYS A 1 425 ? -1.824 26.565 10.472 1.00 93.56 425 CYS A CA 1
ATOM 3287 C C . CYS A 1 425 ? -0.563 27.078 9.745 1.00 93.56 425 CYS A C 1
ATOM 3289 O O . CYS A 1 425 ? -0.513 28.270 9.403 1.00 93.56 425 CYS A O 1
ATOM 3291 N N . PRO A 1 426 ? 0.460 26.231 9.533 1.00 91.19 426 PRO A N 1
ATOM 3292 C CA . PRO A 1 426 ? 1.705 26.646 8.894 1.00 91.19 426 PRO A CA 1
ATOM 3293 C C . PRO A 1 426 ? 1.515 27.004 7.407 1.00 91.19 426 PRO A C 1
ATOM 3295 O O . PRO A 1 426 ? 0.490 26.669 6.805 1.00 91.19 426 PRO A O 1
ATOM 3298 N N . PRO A 1 427 ? 2.485 27.716 6.800 1.00 87.25 427 PRO A N 1
ATOM 3299 C CA . PRO A 1 427 ? 2.487 27.987 5.364 1.00 87.25 427 PRO A CA 1
ATOM 3300 C C . PRO A 1 427 ? 2.508 26.700 4.537 1.00 87.25 427 PRO A C 1
ATOM 3302 O O . PRO A 1 427 ? 3.155 25.731 4.921 1.00 87.25 427 PRO A O 1
ATOM 3305 N N . GLY A 1 428 ? 1.818 26.716 3.394 1.00 83.00 428 GLY A N 1
ATOM 3306 C CA . GLY A 1 428 ? 1.726 25.572 2.475 1.00 83.00 428 GLY A CA 1
ATOM 3307 C C . GLY A 1 428 ? 0.678 24.522 2.856 1.00 83.00 428 GLY A C 1
ATOM 3308 O O . GLY A 1 428 ? 0.377 23.651 2.048 1.00 83.00 428 GLY A O 1
ATOM 3309 N N . ILE A 1 429 ? 0.080 24.622 4.046 1.00 87.69 429 ILE A N 1
ATOM 3310 C CA . ILE A 1 429 ? -0.959 23.700 4.504 1.00 87.69 429 ILE A CA 1
ATOM 3311 C C . ILE A 1 429 ? -2.338 24.335 4.320 1.00 87.69 429 ILE A C 1
ATOM 3313 O O . ILE A 1 429 ? -2.675 25.343 4.947 1.00 87.69 429 ILE A O 1
ATOM 3317 N N . GLU A 1 430 ? -3.145 23.717 3.460 1.00 91.69 430 GLU A N 1
ATOM 3318 C CA . GLU A 1 430 ? -4.559 24.025 3.254 1.00 91.69 430 GLU A CA 1
ATOM 3319 C C . GLU A 1 430 ? -5.355 22.719 3.238 1.00 91.69 430 GLU A C 1
ATOM 3321 O O . GLU A 1 430 ? -4.970 21.735 2.599 1.00 91.69 430 GLU A O 1
ATOM 3326 N N . GLY A 1 431 ? -6.463 22.683 3.972 1.00 93.25 431 GLY A N 1
ATOM 3327 C CA . GLY A 1 431 ? -7.230 21.454 4.104 1.00 93.25 431 GLY A CA 1
ATOM 3328 C C . GLY A 1 431 ? -8.430 21.569 5.026 1.00 93.25 431 GLY A C 1
ATOM 3329 O O . GLY A 1 431 ? -8.876 22.657 5.386 1.00 93.25 431 GLY A O 1
ATOM 3330 N N . VAL A 1 432 ? -8.962 20.410 5.396 1.00 95.38 432 VAL A N 1
ATOM 3331 C CA . VAL A 1 432 ? -10.120 20.281 6.282 1.00 95.38 432 VAL A CA 1
ATOM 3332 C C . VAL A 1 432 ? -9.673 19.644 7.586 1.00 95.38 432 VAL A C 1
ATOM 3334 O O . VAL A 1 432 ? -8.961 18.639 7.581 1.00 95.38 432 VAL A O 1
ATOM 3337 N N . VAL A 1 433 ? -10.116 20.193 8.712 1.00 94.81 433 VAL A N 1
ATOM 3338 C CA . VAL A 1 433 ? -9.899 19.564 10.018 1.00 94.81 433 VAL A CA 1
ATOM 3339 C C . VAL A 1 433 ? -10.731 18.283 10.098 1.00 94.81 433 VAL A C 1
ATOM 3341 O O . VAL A 1 433 ? -11.959 18.344 10.096 1.00 94.81 433 VAL A O 1
ATOM 3344 N N . VAL A 1 434 ? -10.082 17.121 10.171 1.00 92.69 434 VAL A N 1
ATOM 3345 C CA . VAL A 1 434 ? -10.757 15.806 10.207 1.00 92.69 434 VAL A CA 1
ATOM 3346 C C . VAL A 1 434 ? -10.955 15.267 11.613 1.00 92.69 434 VAL A C 1
ATOM 3348 O O . VAL A 1 434 ? -11.843 14.450 11.840 1.00 92.69 434 VAL A O 1
ATOM 3351 N N . GLY A 1 435 ? -10.155 15.726 12.569 1.00 90.69 435 GLY A N 1
ATOM 3352 C CA . GLY A 1 435 ? -10.244 15.259 13.940 1.00 90.69 435 GLY A CA 1
ATOM 3353 C C . GLY A 1 435 ? -9.512 16.177 14.896 1.00 90.69 435 GLY A C 1
ATOM 3354 O O . GLY A 1 435 ? -8.547 16.845 14.527 1.00 90.69 435 GLY A O 1
ATOM 3355 N N . VAL A 1 436 ? -9.977 16.184 16.139 1.00 90.88 436 VAL A N 1
ATOM 3356 C CA . VAL A 1 436 ? -9.306 16.848 17.251 1.00 90.88 436 VAL A CA 1
ATOM 3357 C C . VAL A 1 436 ? -9.279 15.881 18.424 1.00 90.88 436 VAL A C 1
ATOM 3359 O O . VAL A 1 436 ? -10.298 15.272 18.744 1.00 90.88 436 VAL A O 1
ATOM 3362 N N . GLN A 1 437 ? -8.118 15.733 19.049 1.00 90.12 437 GLN A N 1
ATOM 3363 C CA . GLN A 1 437 ? -7.938 14.953 20.268 1.00 90.12 437 GLN A CA 1
ATOM 3364 C C . GLN A 1 437 ? -7.503 15.884 21.392 1.00 90.12 437 GLN A C 1
ATOM 3366 O O . GLN A 1 437 ? -6.605 16.707 21.213 1.00 90.12 437 GLN A O 1
ATOM 3371 N N . ILE A 1 438 ? -8.153 15.753 22.543 1.00 89.69 438 ILE A N 1
ATOM 3372 C CA . ILE A 1 438 ? -7.884 16.557 23.732 1.00 89.69 438 ILE A CA 1
ATOM 3373 C C . ILE A 1 438 ? -7.477 15.590 24.833 1.00 89.69 438 ILE A C 1
ATOM 3375 O O . ILE A 1 438 ? -8.262 14.725 25.210 1.00 89.69 438 ILE A O 1
ATOM 3379 N N . PHE A 1 439 ? -6.265 15.760 25.344 1.00 89.69 439 PHE A N 1
ATOM 3380 C CA . PHE A 1 439 ? -5.751 15.014 26.482 1.00 89.69 439 PHE A CA 1
ATOM 3381 C C . PHE A 1 439 ? -5.689 15.947 27.681 1.00 89.69 439 PHE A C 1
ATOM 3383 O O . PHE A 1 439 ? -5.132 17.048 27.591 1.00 89.69 439 PHE A O 1
ATOM 3390 N N . ALA A 1 440 ? -6.241 15.511 28.807 1.00 86.44 440 ALA A N 1
ATOM 3391 C CA . ALA A 1 440 ? -6.258 16.292 30.037 1.00 86.44 440 ALA A CA 1
ATOM 3392 C C . ALA A 1 440 ? -5.673 15.481 31.190 1.00 86.44 440 ALA A C 1
ATOM 3394 O O . ALA A 1 440 ? -5.978 14.297 31.362 1.00 86.44 440 ALA A O 1
ATOM 3395 N N . ARG A 1 441 ? -4.844 16.134 32.009 1.00 85.00 441 ARG A N 1
ATOM 3396 C CA . ARG A 1 441 ? -4.279 15.508 33.202 1.00 85.00 441 ARG A CA 1
ATOM 3397 C C . ARG A 1 441 ? -5.389 15.162 34.200 1.00 85.00 441 ARG A C 1
ATOM 3399 O O . ARG A 1 441 ? -6.326 15.930 34.411 1.00 85.00 441 ARG A O 1
ATOM 3406 N N . LYS A 1 442 ? -5.236 14.025 34.885 1.00 80.50 442 LYS A N 1
ATOM 3407 C CA . LYS A 1 442 ? -6.105 13.614 36.000 1.00 80.50 442 LYS A CA 1
ATOM 3408 C C . LYS A 1 442 ? -6.264 14.728 37.043 1.00 80.50 442 LYS A C 1
ATOM 3410 O O . LYS A 1 442 ? -5.273 15.217 37.580 1.00 80.50 442 LYS A O 1
ATOM 3415 N N . GLY A 1 443 ? -7.513 15.065 37.361 1.00 74.00 443 GLY A N 1
ATOM 3416 C CA . GLY A 1 443 ? -7.870 16.065 38.373 1.00 74.00 443 GLY A CA 1
ATOM 3417 C C . GLY A 1 443 ? -8.153 17.468 37.828 1.00 74.00 443 GLY A C 1
ATOM 3418 O O . GLY A 1 443 ? -8.608 18.308 38.594 1.00 74.00 443 GLY A O 1
ATOM 3419 N N . VAL A 1 444 ? -7.925 17.718 36.534 1.00 79.25 444 VAL A N 1
ATOM 3420 C CA . VAL A 1 444 ? -8.382 18.939 35.850 1.00 79.25 444 VAL A CA 1
ATOM 3421 C C . VAL A 1 444 ? -9.836 18.746 35.407 1.00 79.25 444 VAL A C 1
ATOM 3423 O O . VAL A 1 444 ? -10.203 17.650 34.973 1.00 79.25 444 VAL A O 1
ATOM 3426 N N . GLU A 1 445 ? -10.668 19.784 35.523 1.00 76.00 445 GLU A N 1
ATOM 3427 C CA . GLU A 1 445 ? -12.040 19.743 35.005 1.00 76.00 445 GLU A CA 1
ATOM 3428 C C . GLU A 1 445 ? -12.042 19.570 33.480 1.00 76.00 445 GLU A C 1
ATOM 3430 O O . GLU A 1 445 ? -11.237 20.167 32.761 1.00 76.00 445 GLU A O 1
ATOM 3435 N N . LYS A 1 446 ? -12.933 18.703 32.993 1.00 79.94 446 LYS A N 1
ATOM 3436 C CA . LYS A 1 446 ? -13.085 18.424 31.563 1.00 79.94 446 LYS A CA 1
ATOM 3437 C C . LYS A 1 446 ? -13.937 19.518 30.922 1.00 79.94 446 LYS A C 1
ATOM 3439 O O . LYS A 1 446 ? -15.003 19.848 31.438 1.00 79.94 446 LYS A O 1
ATOM 3444 N N . ASP A 1 447 ? -13.507 20.017 29.769 1.00 77.81 447 ASP A N 1
ATOM 3445 C CA . ASP A 1 447 ? -14.283 21.003 29.009 1.00 77.81 447 ASP A CA 1
ATOM 3446 C C . ASP A 1 447 ? -15.541 20.365 28.398 1.00 77.81 447 ASP A C 1
ATOM 3448 O O . ASP A 1 447 ? -15.599 19.150 28.172 1.00 77.81 447 ASP A O 1
ATOM 3452 N N . SER A 1 448 ? -16.510 21.199 28.007 1.00 79.25 448 SER A N 1
ATOM 3453 C CA . SER A 1 448 ? -17.714 20.779 27.270 1.00 79.25 448 SER A CA 1
ATOM 3454 C C . SER A 1 448 ? -17.384 19.927 26.036 1.00 79.25 448 SER A C 1
ATOM 3456 O O . SER A 1 448 ? -18.034 18.911 25.777 1.00 79.25 448 SER A O 1
ATOM 3458 N N . ARG A 1 449 ? -16.321 20.288 25.307 1.00 76.81 449 ARG A N 1
ATOM 3459 C CA . ARG A 1 449 ? -15.849 19.556 24.126 1.00 76.81 449 ARG A CA 1
ATOM 3460 C C . ARG A 1 449 ? -15.308 18.170 24.468 1.00 76.81 449 ARG A C 1
ATOM 3462 O O . ARG A 1 449 ? -15.585 17.216 23.746 1.00 76.81 449 ARG A O 1
ATOM 3469 N N . GLN A 1 450 ? -14.560 18.051 25.561 1.00 76.62 450 GLN A N 1
ATOM 3470 C CA . GLN A 1 450 ? -13.993 16.777 25.998 1.00 76.62 450 GLN A CA 1
ATOM 3471 C C . GLN A 1 450 ? -15.099 15.811 26.440 1.00 76.62 450 GLN A C 1
ATOM 3473 O O . GLN A 1 450 ? -15.089 14.651 26.039 1.00 76.62 450 GLN A O 1
ATOM 3478 N N . LEU A 1 451 ? -16.095 16.315 27.177 1.00 83.31 451 LEU A N 1
ATOM 3479 C CA . LEU A 1 451 ? -17.279 15.544 27.568 1.00 83.31 451 LEU A CA 1
ATOM 3480 C C . LEU A 1 451 ? -18.083 15.063 26.352 1.00 83.31 451 LEU A C 1
ATOM 3482 O O . LEU A 1 451 ? -18.535 13.922 26.337 1.00 83.31 451 LEU A O 1
ATOM 3486 N N . SER A 1 452 ? -18.237 15.901 25.320 1.00 83.50 452 SER A N 1
ATOM 3487 C CA . SER A 1 452 ? -18.908 15.509 24.072 1.00 83.50 452 SER A CA 1
ATOM 3488 C C . SER A 1 452 ? -18.192 14.350 23.375 1.00 83.50 452 SER A C 1
ATOM 3490 O O . SER A 1 452 ? -18.840 13.371 23.026 1.00 83.50 452 SER A O 1
ATOM 3492 N N . ILE A 1 453 ? -16.868 14.438 23.203 1.00 81.44 453 ILE A N 1
ATOM 3493 C CA . ILE A 1 453 ? -16.075 13.395 22.526 1.00 81.44 453 ILE A CA 1
ATOM 3494 C C . ILE A 1 453 ? -16.144 12.069 23.298 1.00 81.44 453 ILE A C 1
ATOM 3496 O O . ILE A 1 453 ? -16.271 11.002 22.701 1.00 81.44 453 ILE A O 1
ATOM 3500 N N . GLU A 1 454 ? -16.077 12.133 24.626 1.00 83.38 454 GLU A N 1
ATOM 3501 C CA . GLU A 1 454 ? -16.168 10.960 25.497 1.00 83.38 454 GLU A CA 1
ATOM 3502 C C . GLU A 1 454 ? -17.552 10.300 25.432 1.00 83.38 454 GLU A C 1
ATOM 3504 O O . GLU A 1 454 ? -17.645 9.077 25.322 1.00 83.38 454 GLU A O 1
ATOM 3509 N N . ASN A 1 455 ? -18.626 11.096 25.435 1.00 87.69 455 ASN A N 1
ATOM 3510 C CA . ASN A 1 455 ? -19.992 10.589 25.309 1.00 87.69 455 ASN A CA 1
ATOM 3511 C C . ASN A 1 455 ? -20.232 9.901 23.958 1.00 87.69 455 ASN A C 1
ATOM 3513 O O . ASN A 1 455 ? -20.791 8.804 23.945 1.00 87.69 455 ASN A O 1
ATOM 3517 N N . ASP A 1 456 ? -19.761 10.488 22.853 1.00 86.00 456 ASP A N 1
ATOM 3518 C CA . ASP A 1 456 ? -19.884 9.896 21.514 1.00 86.00 456 ASP A CA 1
ATOM 3519 C C . ASP A 1 456 ? -19.203 8.514 21.446 1.00 86.00 456 ASP A C 1
ATOM 3521 O O . ASP A 1 456 ? -19.728 7.567 20.854 1.00 86.00 456 ASP A O 1
ATOM 3525 N N . GLU A 1 457 ? -18.040 8.364 22.086 1.00 83.69 457 GLU A N 1
ATOM 3526 C CA . GLU A 1 457 ? -17.311 7.092 22.113 1.00 83.69 457 GLU A CA 1
ATOM 3527 C C . GLU A 1 457 ? -18.004 6.048 23.008 1.00 83.69 457 GLU A C 1
ATOM 3529 O O . GLU A 1 457 ? -18.094 4.869 22.649 1.00 83.69 457 GLU A O 1
ATOM 3534 N N . ILE A 1 458 ? -18.581 6.473 24.137 1.00 88.75 458 ILE A N 1
ATOM 3535 C CA . ILE A 1 458 ? -19.401 5.608 24.998 1.00 88.75 458 ILE A CA 1
ATOM 3536 C C . ILE A 1 458 ? -20.654 5.124 24.252 1.00 88.75 458 ILE A C 1
ATOM 3538 O O . ILE A 1 458 ? -21.005 3.943 24.347 1.00 88.75 458 ILE A O 1
ATOM 3542 N N . GLU A 1 459 ? -21.327 5.992 23.493 1.00 89.06 459 GLU A N 1
ATOM 3543 C CA . GLU A 1 459 ? -22.495 5.613 22.688 1.00 89.06 459 GLU A CA 1
ATOM 3544 C C . GLU A 1 459 ? -22.151 4.583 21.608 1.00 89.06 459 GLU A C 1
ATOM 3546 O O . GLU A 1 459 ? -22.908 3.627 21.402 1.00 89.06 459 GLU A O 1
ATOM 3551 N N . ARG A 1 460 ? -20.981 4.698 20.970 1.00 85.81 460 ARG A N 1
ATOM 3552 C CA . ARG A 1 460 ? -20.495 3.688 20.014 1.00 85.81 460 ARG A CA 1
ATOM 3553 C C . ARG A 1 460 ? -20.289 2.328 20.668 1.00 85.81 460 ARG A C 1
ATOM 3555 O O . ARG A 1 460 ? -20.747 1.320 20.129 1.00 85.81 460 ARG A O 1
ATOM 3562 N N . ILE A 1 461 ? -19.645 2.286 21.837 1.00 86.69 461 ILE A N 1
ATOM 3563 C CA . ILE A 1 461 ? -19.444 1.038 22.593 1.00 86.69 461 ILE A CA 1
ATOM 3564 C C . ILE A 1 461 ? -20.794 0.409 22.955 1.00 86.69 461 ILE A C 1
ATOM 3566 O O . ILE A 1 461 ? -20.975 -0.799 22.788 1.00 86.69 461 ILE A O 1
ATOM 3570 N N . ARG A 1 462 ? -21.762 1.219 23.402 1.00 88.88 462 ARG A N 1
ATOM 3571 C CA . ARG A 1 462 ? -23.116 0.748 23.730 1.00 88.88 462 ARG A CA 1
ATOM 3572 C C . ARG A 1 462 ? -23.835 0.180 22.510 1.00 88.88 462 ARG A C 1
ATOM 3574 O O . ARG A 1 462 ? -24.329 -0.940 22.587 1.00 88.88 462 ARG A O 1
ATOM 3581 N N . THR A 1 463 ? -23.816 0.892 21.386 1.00 87.69 463 THR A N 1
ATOM 3582 C CA . THR A 1 463 ? -24.451 0.456 20.131 1.00 87.69 463 THR A CA 1
ATOM 3583 C C . THR A 1 463 ? -23.848 -0.858 19.627 1.00 87.69 463 THR A C 1
ATOM 3585 O O . THR A 1 463 ? -24.573 -1.794 19.298 1.00 87.69 463 THR A O 1
ATOM 3588 N N . ASN A 1 464 ? -22.515 -0.976 19.639 1.00 85.19 464 ASN A N 1
ATOM 3589 C CA . ASN A 1 464 ? -21.821 -2.221 19.298 1.00 85.19 464 ASN A CA 1
ATOM 3590 C C . ASN A 1 464 ? -22.236 -3.373 20.224 1.00 85.19 464 ASN A C 1
ATOM 3592 O O . ASN A 1 464 ? -22.522 -4.471 19.753 1.00 85.19 464 ASN A O 1
ATOM 3596 N N . SER A 1 465 ? -22.320 -3.110 21.532 1.00 86.88 465 SER A N 1
ATOM 3597 C CA . SER A 1 465 ? -22.747 -4.104 22.516 1.00 86.88 465 SER A CA 1
ATOM 3598 C C . SER A 1 465 ? -24.184 -4.571 22.298 1.00 86.88 465 SER A C 1
ATOM 3600 O O . SER A 1 465 ? -24.476 -5.749 22.495 1.00 86.88 465 SER A O 1
ATOM 3602 N N . GLU A 1 466 ? -25.093 -3.669 21.935 1.00 88.56 466 GLU A N 1
ATOM 3603 C CA . GLU A 1 466 ? -26.495 -4.002 21.677 1.00 88.56 466 GLU A CA 1
ATOM 3604 C C . GLU A 1 466 ? -26.661 -4.874 20.433 1.00 88.56 466 GLU A C 1
ATOM 3606 O O . GLU A 1 466 ? -27.380 -5.874 20.492 1.00 88.56 466 GLU A O 1
ATOM 3611 N N . ASP A 1 467 ? -25.955 -4.557 19.344 1.00 85.69 467 ASP A N 1
ATOM 3612 C CA . ASP A 1 467 ? -25.951 -5.383 18.133 1.00 85.69 467 ASP A CA 1
ATOM 3613 C C . ASP A 1 467 ? -25.380 -6.784 18.411 1.00 85.69 467 ASP A C 1
ATOM 3615 O O . ASP A 1 467 ? -25.972 -7.790 18.019 1.00 85.69 467 ASP A O 1
ATOM 3619 N N . GLU A 1 468 ? -24.273 -6.877 19.151 1.00 82.62 468 GLU A N 1
ATOM 3620 C CA . GLU A 1 468 ? -23.663 -8.164 19.505 1.00 82.62 468 GLU A CA 1
ATOM 3621 C C . GLU A 1 468 ? -24.597 -9.014 20.380 1.00 82.62 468 GLU A C 1
ATOM 3623 O O . GLU A 1 468 ? -24.807 -10.201 20.116 1.00 82.62 468 GLU A O 1
ATOM 3628 N N . LYS A 1 469 ? -25.247 -8.394 21.376 1.00 87.00 469 LYS A N 1
ATOM 3629 C CA . LYS A 1 469 ? -26.279 -9.053 22.190 1.00 87.00 469 LYS A CA 1
ATOM 3630 C C . LYS A 1 469 ? -27.437 -9.544 21.337 1.00 87.00 469 LYS A C 1
ATOM 3632 O O . LYS A 1 469 ? -27.878 -10.674 21.538 1.00 87.00 469 LYS A O 1
ATOM 3637 N N . ARG A 1 470 ? -27.936 -8.722 20.405 1.00 88.62 470 ARG A N 1
ATOM 3638 C CA . ARG A 1 470 ? -29.020 -9.107 19.490 1.00 88.62 470 ARG A CA 1
ATOM 3639 C C . ARG A 1 470 ? -28.647 -10.388 18.750 1.00 88.62 470 ARG A C 1
ATOM 3641 O O . ARG A 1 470 ? -29.408 -11.350 18.799 1.00 88.62 470 ARG A O 1
ATOM 3648 N N . ILE A 1 471 ? -27.456 -10.436 18.157 1.00 83.69 471 ILE A N 1
ATOM 3649 C CA . ILE A 1 471 ? -27.015 -11.584 17.358 1.00 83.69 471 ILE A CA 1
ATOM 3650 C C . ILE A 1 471 ? -26.827 -12.832 18.225 1.00 83.69 471 ILE A C 1
ATOM 3652 O O . ILE A 1 471 ? -27.282 -13.910 17.846 1.00 83.69 471 ILE A O 1
ATOM 3656 N N . ILE A 1 472 ? -26.234 -12.709 19.419 1.00 82.88 472 ILE A N 1
ATOM 3657 C CA . ILE A 1 472 ? -26.107 -13.835 20.361 1.00 82.88 472 ILE A CA 1
ATOM 3658 C C . ILE A 1 472 ? -27.490 -14.423 20.692 1.00 82.88 472 ILE A C 1
ATOM 3660 O O . ILE A 1 472 ? -27.668 -15.646 20.696 1.00 82.88 472 ILE A O 1
ATOM 3664 N N . LEU A 1 473 ? -28.486 -13.567 20.939 1.00 83.75 473 LEU A N 1
ATOM 3665 C CA . LEU A 1 473 ? -29.854 -13.987 21.249 1.00 83.75 473 LEU A CA 1
ATOM 3666 C C . LEU A 1 473 ? -30.559 -14.621 20.038 1.00 83.75 473 LEU A C 1
ATOM 3668 O O . LEU A 1 473 ? -31.205 -15.655 20.195 1.00 83.75 473 LEU A O 1
ATOM 3672 N N . GLU A 1 474 ? -30.391 -14.073 18.835 1.00 82.75 474 GLU A N 1
ATOM 3673 C CA . GLU A 1 474 ? -30.960 -14.625 17.597 1.00 82.75 474 GLU A CA 1
ATOM 3674 C C . GLU A 1 474 ? -30.356 -15.984 17.222 1.00 82.75 474 GLU A C 1
ATOM 3676 O O . GLU A 1 474 ? -31.077 -16.903 16.823 1.00 82.75 474 GLU A O 1
ATOM 3681 N N . VAL A 1 475 ? -29.038 -16.152 17.385 1.00 78.62 475 VAL A N 1
ATOM 3682 C CA . VAL A 1 475 ? -28.348 -17.430 17.147 1.00 78.62 475 VAL A CA 1
ATOM 3683 C C . VAL A 1 475 ? -28.808 -18.477 18.160 1.00 78.62 475 VAL A C 1
ATOM 3685 O O . VAL A 1 475 ? -29.080 -19.625 17.786 1.00 78.62 475 VAL A O 1
ATOM 3688 N N . ARG A 1 476 ? -28.941 -18.089 19.437 1.00 82.38 476 ARG A N 1
ATOM 3689 C CA . ARG A 1 476 ? -29.522 -18.935 20.489 1.00 82.38 476 ARG A CA 1
ATOM 3690 C C . ARG A 1 476 ? -30.918 -19.403 20.081 1.00 82.38 476 ARG A C 1
ATOM 3692 O O . ARG A 1 476 ? -31.175 -20.607 20.098 1.00 82.38 476 ARG A O 1
ATOM 3699 N N . ASP A 1 477 ? -31.793 -18.477 19.699 1.00 81.50 477 ASP A N 1
ATOM 3700 C CA . ASP A 1 477 ? -33.186 -18.776 19.361 1.00 81.50 477 ASP A CA 1
ATOM 3701 C C . ASP A 1 477 ? -33.282 -19.655 18.109 1.00 81.50 477 ASP A C 1
ATOM 3703 O O . ASP A 1 477 ? -33.971 -20.672 18.131 1.00 81.50 477 ASP A O 1
ATOM 3707 N N . SER A 1 478 ? -32.480 -19.379 17.079 1.00 80.19 478 SER A N 1
ATOM 3708 C CA . SER A 1 478 ? -32.396 -20.201 15.862 1.00 80.19 478 SER A CA 1
ATOM 3709 C C . SER A 1 478 ? -31.944 -21.640 16.146 1.00 80.19 478 SER A C 1
ATOM 3711 O O . SER A 1 478 ? -32.483 -22.597 15.585 1.00 80.19 478 SER A O 1
ATOM 3713 N N . LYS A 1 479 ? -30.960 -21.839 17.033 1.00 75.69 479 LYS A N 1
ATOM 3714 C CA . LYS A 1 479 ? -30.506 -23.185 17.429 1.00 75.69 479 LYS A CA 1
ATOM 3715 C C . LYS A 1 479 ? -31.550 -23.916 18.272 1.00 75.69 479 LYS A C 1
ATOM 3717 O O . LYS A 1 479 ? -31.750 -25.116 18.080 1.00 75.69 479 LYS A O 1
ATOM 3722 N N . ILE A 1 480 ? -32.237 -23.207 19.168 1.00 79.25 480 ILE A N 1
ATOM 3723 C CA . ILE A 1 480 ? -33.369 -23.752 19.926 1.00 79.25 480 ILE A CA 1
ATOM 3724 C C . ILE A 1 480 ? -34.487 -24.178 18.966 1.00 79.25 480 ILE A C 1
ATOM 3726 O O . ILE A 1 480 ? -34.994 -25.291 19.104 1.00 79.25 480 ILE A O 1
ATOM 3730 N N . GLU A 1 481 ? -34.823 -23.355 17.967 1.00 79.44 481 GLU A N 1
ATOM 3731 C CA . GLU A 1 481 ? -35.800 -23.685 16.924 1.00 79.44 481 GLU A CA 1
ATOM 3732 C C . GLU A 1 481 ? -35.407 -24.965 16.176 1.00 79.44 481 GLU A C 1
ATOM 3734 O O . GLU A 1 481 ? -36.216 -25.889 16.102 1.00 79.44 481 GLU A O 1
ATOM 3739 N N . ARG A 1 482 ? -34.156 -25.090 15.709 1.00 79.06 482 ARG A N 1
ATOM 3740 C CA . ARG A 1 482 ? -33.672 -26.308 15.024 1.00 79.06 482 ARG A CA 1
ATOM 3741 C C . ARG A 1 482 ? -33.729 -27.559 15.907 1.00 79.06 482 ARG A C 1
ATOM 3743 O O . ARG A 1 482 ? -34.065 -28.631 15.415 1.00 79.06 482 ARG A O 1
ATOM 3750 N N . LEU A 1 483 ? -33.395 -27.444 17.195 1.00 77.50 483 LEU A N 1
ATOM 3751 C CA . LEU A 1 483 ? -33.383 -28.581 18.127 1.00 77.50 483 LEU A CA 1
ATOM 3752 C C . LEU A 1 483 ? -34.784 -29.012 18.576 1.00 77.50 483 LEU A C 1
ATOM 3754 O O . LEU A 1 483 ? -35.006 -30.195 18.842 1.00 77.50 483 LEU A O 1
ATOM 3758 N N . LEU A 1 484 ? -35.713 -28.063 18.702 1.00 76.19 484 LEU A N 1
ATOM 3759 C CA . LEU A 1 484 ? -37.078 -28.314 19.163 1.00 76.19 484 LEU A CA 1
ATOM 3760 C C . LEU A 1 484 ? -38.064 -28.562 18.015 1.00 76.19 484 LEU A C 1
ATOM 3762 O O . LEU A 1 484 ? -39.130 -29.129 18.264 1.00 76.19 484 LEU A O 1
ATOM 3766 N N . ALA A 1 485 ? -37.720 -28.211 16.772 1.00 71.31 485 ALA A N 1
ATOM 3767 C CA . ALA A 1 485 ? -38.533 -28.491 15.593 1.00 71.31 485 ALA A CA 1
ATOM 3768 C C . ALA A 1 485 ? -38.823 -29.997 15.468 1.00 71.31 485 ALA A C 1
ATOM 3770 O O . ALA A 1 485 ? -37.935 -30.824 15.272 1.00 71.31 485 ALA A O 1
ATOM 3771 N N . GLY A 1 486 ? -40.100 -30.368 15.600 1.00 68.50 486 GLY A N 1
ATOM 3772 C CA . GLY A 1 486 ? -40.541 -31.763 15.514 1.00 68.50 486 GLY A CA 1
ATOM 3773 C C . GLY A 1 486 ? -40.418 -32.576 16.809 1.00 68.50 486 GLY A C 1
ATOM 3774 O O . GLY A 1 486 ? -40.821 -33.743 16.819 1.00 68.50 486 GLY A O 1
ATOM 3775 N N . ALA A 1 487 ? -39.931 -31.986 17.907 1.00 74.69 487 ALA A N 1
ATOM 3776 C CA . ALA A 1 487 ? -39.924 -32.624 19.221 1.00 74.69 487 ALA A CA 1
ATOM 3777 C C . ALA A 1 487 ? -41.353 -32.764 19.779 1.00 74.69 487 ALA A C 1
ATOM 3779 O O . ALA A 1 487 ? -42.218 -31.925 19.527 1.00 74.69 487 ALA A O 1
ATOM 3780 N N . SER A 1 488 ? -41.619 -33.841 20.527 1.00 74.75 488 SER A N 1
ATOM 3781 C CA . SER A 1 488 ? -42.942 -34.115 21.109 1.00 74.75 488 SER A CA 1
ATOM 3782 C C . SER A 1 488 ? -43.012 -33.718 22.581 1.00 74.75 488 SER A C 1
ATOM 3784 O O . SER A 1 488 ? -42.154 -34.115 23.378 1.00 74.75 488 SER A O 1
ATOM 3786 N N . VAL A 1 489 ? -44.077 -33.010 22.950 1.00 74.75 489 VAL A N 1
ATOM 3787 C CA . VAL A 1 489 ? -44.374 -32.611 24.335 1.00 74.75 489 VAL A CA 1
ATOM 3788 C C . VAL A 1 489 ? -45.206 -33.662 25.079 1.00 74.75 489 VAL A C 1
ATOM 3790 O O . VAL A 1 489 ? -46.035 -34.360 24.484 1.00 74.75 489 VAL A O 1
ATOM 3793 N N . SER A 1 490 ? -44.949 -33.819 26.379 1.00 68.06 490 SER A N 1
ATOM 3794 C CA . SER A 1 490 ? -45.639 -34.756 27.279 1.00 68.06 490 SER A CA 1
ATOM 3795 C C . SER A 1 490 ? -46.929 -34.191 27.881 1.00 68.06 490 SER A C 1
ATOM 3797 O O . SER A 1 490 ? -47.788 -34.972 28.292 1.00 68.06 490 SER A O 1
ATOM 3799 N N . GLU A 1 491 ? -47.085 -32.867 27.889 1.00 73.44 491 GLU A N 1
ATOM 3800 C CA . GLU A 1 491 ? -48.238 -32.130 28.426 1.00 73.44 491 GLU A CA 1
ATOM 3801 C C . GLU A 1 491 ? -48.645 -30.993 27.475 1.00 73.44 491 GLU A C 1
ATOM 3803 O O . GLU A 1 491 ? -47.905 -30.675 26.540 1.00 73.44 491 GLU A O 1
ATOM 3808 N N . ASP A 1 492 ? -49.832 -30.418 27.687 1.00 71.56 492 ASP A N 1
ATOM 3809 C CA . ASP A 1 492 ? -50.294 -29.243 26.941 1.00 71.56 492 ASP A CA 1
ATOM 3810 C C . ASP A 1 492 ? -49.431 -28.020 27.303 1.00 71.56 492 ASP A C 1
ATOM 3812 O O . ASP A 1 492 ? -49.144 -27.771 28.474 1.00 71.56 492 ASP A O 1
ATOM 3816 N N . VAL A 1 493 ? -48.998 -27.257 26.295 1.00 70.12 493 VAL A N 1
ATOM 3817 C CA . VAL A 1 493 ? -48.173 -26.052 26.479 1.00 70.12 493 VAL A CA 1
ATOM 3818 C C . VAL A 1 493 ? -49.012 -24.807 26.200 1.00 70.12 493 VAL A C 1
ATOM 3820 O O . VAL A 1 493 ? -49.467 -24.612 25.075 1.00 70.12 493 VAL A O 1
ATOM 3823 N N . GLU A 1 494 ? -49.181 -23.949 27.208 1.00 70.88 494 GLU A N 1
ATOM 3824 C CA . GLU A 1 494 ? -49.961 -22.699 27.151 1.00 70.88 494 GLU A CA 1
ATOM 3825 C C . GLU A 1 494 ? -49.057 -21.446 27.115 1.00 70.88 494 GLU A C 1
ATOM 3827 O O . GLU A 1 494 ? -48.005 -21.409 27.759 1.00 70.88 494 GLU A O 1
ATOM 3832 N N . VAL A 1 495 ? -49.476 -20.378 26.413 1.00 60.53 495 VAL A N 1
ATOM 3833 C CA . VAL A 1 495 ? -48.722 -19.095 26.328 1.00 60.53 495 VAL A CA 1
ATOM 3834 C C . VAL A 1 495 ? -48.651 -18.368 27.679 1.00 60.53 495 VAL A C 1
ATOM 3836 O O . VAL A 1 495 ? -47.665 -17.705 28.003 1.00 60.53 495 VAL A O 1
ATOM 3839 N N . ARG A 1 496 ? -49.699 -18.476 28.493 1.00 62.03 496 ARG A N 1
ATOM 3840 C CA . ARG A 1 496 ? -49.811 -17.964 29.869 1.00 62.03 496 ARG A CA 1
ATOM 3841 C C . ARG A 1 496 ? -50.634 -18.982 30.654 1.00 62.03 496 ARG A C 1
ATOM 3843 O O . ARG A 1 496 ? -51.479 -19.625 30.049 1.00 62.03 496 ARG A O 1
ATOM 3850 N N . LYS A 1 497 ? -50.421 -19.109 31.971 1.00 53.31 497 LYS A N 1
ATOM 3851 C CA . LYS A 1 497 ? -51.269 -19.963 32.826 1.00 53.31 497 LYS A CA 1
ATOM 3852 C C . LYS A 1 497 ? -52.743 -19.564 32.639 1.00 53.31 497 LYS A C 1
ATOM 3854 O O . LYS A 1 497 ? -53.102 -18.461 33.048 1.00 53.31 497 LYS A O 1
ATOM 3859 N N . GLY A 1 498 ? -53.550 -20.433 32.025 1.00 54.28 498 GLY A N 1
ATOM 3860 C CA . GLY A 1 498 ? -54.964 -20.193 31.711 1.00 54.28 498 GLY A CA 1
ATOM 3861 C C . GLY A 1 498 ? -55.238 -19.511 30.360 1.00 54.28 498 GLY A C 1
ATOM 3862 O O . GLY A 1 498 ? -56.302 -18.919 30.197 1.00 54.28 498 GLY A O 1
ATOM 3863 N N . GLY A 1 499 ? -54.283 -19.530 29.426 1.00 60.59 499 GLY A N 1
ATOM 3864 C CA . GLY A 1 499 ? -54.402 -18.952 28.079 1.00 60.59 499 GLY A CA 1
ATOM 3865 C C . GLY A 1 499 ? -54.403 -20.000 26.958 1.00 60.59 499 GLY A C 1
ATOM 3866 O O . GLY A 1 499 ? -54.463 -21.197 27.214 1.00 60.59 499 GLY A O 1
ATOM 3867 N N . ASP A 1 500 ? -54.310 -19.547 25.703 1.00 62.00 500 ASP A N 1
ATOM 3868 C CA . ASP A 1 500 ? -54.364 -20.423 24.524 1.00 62.00 500 ASP A CA 1
ATOM 3869 C C . ASP A 1 500 ? -53.289 -21.527 24.540 1.00 62.00 500 ASP A C 1
ATOM 3871 O O . ASP A 1 500 ? -52.094 -21.269 24.744 1.00 62.00 500 ASP A O 1
ATOM 3875 N N . VAL A 1 501 ? -53.728 -22.764 24.271 1.00 66.12 501 VAL A N 1
ATOM 3876 C CA . VAL A 1 501 ? -52.869 -23.947 24.123 1.00 66.12 501 VAL A CA 1
ATOM 3877 C C . VAL A 1 501 ? -52.142 -23.869 22.780 1.00 66.12 501 VAL A C 1
ATOM 3879 O O . VAL A 1 501 ? -52.753 -23.973 21.717 1.00 66.12 501 VAL A O 1
ATOM 3882 N N . VAL A 1 502 ? -50.822 -23.705 22.828 1.00 67.75 502 VAL A N 1
ATOM 3883 C CA . VAL A 1 502 ? -49.944 -23.578 21.655 1.00 67.75 502 VAL A CA 1
ATOM 3884 C C . VAL A 1 502 ? -49.607 -24.943 21.068 1.00 67.75 502 VAL A C 1
ATOM 3886 O O . VAL A 1 502 ? -49.550 -25.107 19.851 1.00 67.75 502 VAL A O 1
ATOM 3889 N N . VAL A 1 503 ? -49.389 -25.936 21.933 1.00 66.12 503 VAL A N 1
ATOM 3890 C CA . VAL A 1 503 ? -49.094 -27.314 21.530 1.00 66.12 503 VAL A CA 1
ATOM 3891 C C . VAL A 1 503 ? -49.868 -28.263 22.435 1.00 66.12 503 VAL A C 1
ATOM 3893 O O . VAL A 1 503 ? -49.709 -28.226 23.652 1.00 66.12 503 VAL A O 1
ATOM 3896 N N . LYS A 1 504 ? -50.711 -29.111 21.836 1.00 67.38 504 LYS A N 1
ATOM 3897 C CA . LYS A 1 504 ? -51.438 -30.165 22.556 1.00 67.38 504 LYS A CA 1
ATOM 3898 C C . LYS A 1 504 ? -50.501 -31.315 22.938 1.00 67.38 504 LYS A C 1
ATOM 3900 O O . LYS A 1 504 ? -49.513 -31.574 22.250 1.00 67.38 504 LYS A O 1
ATOM 3905 N N . LYS A 1 505 ? -50.851 -32.064 23.977 1.00 61.75 505 LYS A N 1
ATOM 3906 C CA . LYS A 1 505 ? -50.188 -33.278 24.457 1.00 61.75 505 LYS A CA 1
ATOM 3907 C C . LYS A 1 505 ? -49.937 -34.251 23.304 1.00 61.75 505 LYS A C 1
ATOM 3909 O O . LYS A 1 505 ? -50.844 -34.558 22.536 1.00 61.75 505 LYS A O 1
ATOM 3914 N N . ASN A 1 506 ? -48.704 -34.755 23.192 1.00 63.44 506 ASN A N 1
ATOM 3915 C CA . ASN A 1 506 ? -48.190 -35.559 22.068 1.00 63.44 506 ASN A CA 1
ATOM 3916 C C . ASN A 1 506 ? -48.070 -34.837 20.710 1.00 63.44 506 ASN A C 1
ATOM 3918 O O . ASN A 1 506 ? -47.655 -35.465 19.735 1.00 63.44 506 ASN A O 1
ATOM 3922 N N . GLY A 1 507 ? -48.384 -33.545 20.633 1.00 68.00 507 GLY A N 1
ATOM 3923 C CA . GLY A 1 507 ? -48.166 -32.721 19.451 1.00 68.00 507 GLY A CA 1
ATOM 3924 C C . GLY A 1 507 ? -46.681 -32.478 19.188 1.00 68.00 507 GLY A C 1
ATOM 3925 O O . GLY A 1 507 ? -45.853 -32.497 20.103 1.00 68.00 507 GLY A O 1
ATOM 3926 N N . LYS A 1 508 ? -46.342 -32.265 17.914 1.00 75.25 508 LYS A N 1
ATOM 3927 C CA . LYS A 1 508 ? -45.011 -31.801 17.515 1.00 75.25 508 LYS A CA 1
ATOM 3928 C C . LYS A 1 508 ? -44.931 -30.292 17.708 1.00 75.25 508 LYS A C 1
ATOM 3930 O O . LYS A 1 508 ? -45.851 -29.576 17.320 1.00 75.25 508 LYS A O 1
ATOM 3935 N N . VAL A 1 509 ? -43.826 -29.824 18.270 1.00 74.56 509 VAL A N 1
ATOM 3936 C CA . VAL A 1 509 ? -43.546 -28.393 18.387 1.00 74.56 509 VAL A CA 1
ATOM 3937 C C . VAL A 1 509 ? -43.243 -27.831 16.992 1.00 74.56 509 VAL A C 1
ATOM 3939 O O . VAL A 1 509 ? -42.338 -28.316 16.306 1.00 74.56 509 VAL A O 1
ATOM 3942 N N . SER A 1 510 ? -44.033 -26.845 16.557 1.00 71.94 510 SER A N 1
ATOM 3943 C CA . SER A 1 510 ? -43.815 -26.084 15.321 1.00 71.94 510 SER A CA 1
ATOM 3944 C C . SER A 1 510 ? -42.967 -24.834 15.585 1.00 71.94 510 SER A C 1
ATOM 3946 O O . SER A 1 510 ? -42.901 -24.344 16.712 1.00 71.94 510 SER A O 1
ATOM 3948 N N . VAL A 1 511 ? -42.337 -24.293 14.538 1.00 71.25 511 VAL A N 1
ATOM 3949 C CA . VAL A 1 511 ? -41.519 -23.068 14.631 1.00 71.25 511 VAL A CA 1
ATOM 3950 C C . VAL A 1 511 ? -42.365 -21.875 15.106 1.00 71.25 511 VAL A C 1
ATOM 3952 O O . VAL A 1 511 ? -41.963 -21.150 16.013 1.00 71.25 511 VAL A O 1
ATOM 3955 N N . ASP A 1 512 ? -43.599 -21.739 14.610 1.00 71.94 512 ASP A N 1
ATOM 3956 C CA . ASP A 1 512 ? -44.533 -20.689 15.052 1.00 71.94 512 ASP A CA 1
ATOM 3957 C C . ASP A 1 512 ? -44.947 -20.809 16.525 1.00 71.94 512 ASP A C 1
ATOM 3959 O O . ASP A 1 512 ? -45.208 -19.800 17.184 1.00 71.94 512 ASP A O 1
ATOM 3963 N N . ALA A 1 513 ? -45.002 -22.032 17.066 1.00 70.00 513 ALA A N 1
ATOM 3964 C CA . ALA A 1 513 ? -45.299 -22.256 18.477 1.00 70.00 513 ALA A CA 1
ATOM 3965 C C . ALA A 1 513 ? -44.160 -21.764 19.383 1.00 70.00 513 ALA A C 1
ATOM 3967 O O . ALA A 1 513 ? -44.421 -21.207 20.449 1.00 70.00 513 ALA A O 1
ATOM 3968 N N . LEU A 1 514 ? -42.906 -21.928 18.950 1.00 71.44 514 LEU A N 1
ATOM 3969 C CA . LEU A 1 514 ? -41.723 -21.498 19.702 1.00 71.44 514 LEU A CA 1
ATOM 3970 C C . LEU A 1 514 ? -41.602 -19.977 19.767 1.00 71.44 514 LEU A C 1
ATOM 3972 O O . LEU A 1 514 ? -41.319 -19.445 20.836 1.00 71.44 514 LEU A O 1
ATOM 3976 N N . ARG A 1 515 ? -41.919 -19.273 18.676 1.00 73.31 515 ARG A N 1
ATOM 3977 C CA . ARG A 1 515 ? -41.885 -17.799 18.622 1.00 73.31 515 ARG A CA 1
ATOM 3978 C C . ARG A 1 515 ? -42.878 -17.119 19.566 1.00 73.31 515 ARG A C 1
ATOM 3980 O O . ARG A 1 515 ? -42.681 -15.971 19.950 1.00 73.31 515 ARG A O 1
ATOM 3987 N N . ARG A 1 516 ? -43.954 -17.814 19.949 1.00 74.38 516 ARG A N 1
ATOM 3988 C CA . ARG A 1 516 ? -44.973 -17.304 20.885 1.00 74.38 516 ARG A CA 1
ATOM 3989 C C . ARG A 1 516 ? -44.615 -17.527 22.358 1.00 74.38 516 ARG A C 1
ATOM 3991 O O . ARG A 1 516 ? -45.270 -16.950 23.225 1.00 74.38 516 ARG A O 1
ATOM 3998 N N . LEU A 1 517 ? -43.613 -18.357 22.653 1.00 72.75 517 LEU A N 1
ATOM 3999 C CA . LEU A 1 517 ? -43.204 -18.705 24.015 1.00 72.75 517 LEU A CA 1
ATOM 4000 C C . LEU A 1 517 ? -42.025 -17.843 24.472 1.00 72.75 517 LEU A C 1
ATOM 4002 O O . LEU A 1 517 ? -41.093 -17.576 23.721 1.00 72.75 517 LEU A O 1
ATOM 4006 N N . LYS A 1 518 ? -42.028 -17.429 25.743 1.00 75.94 518 LYS A N 1
ATOM 4007 C CA . LYS A 1 518 ? -40.883 -16.718 26.334 1.00 75.94 518 LYS A CA 1
ATOM 4008 C C . LYS A 1 518 ? -39.755 -17.693 26.684 1.00 75.94 518 LYS A C 1
ATOM 4010 O O . LYS A 1 518 ? -40.011 -18.829 27.077 1.00 75.94 518 LYS A O 1
ATOM 4015 N N . VAL A 1 519 ? -38.509 -17.214 26.697 1.00 71.75 519 VAL A N 1
ATOM 4016 C CA . VAL A 1 519 ? -37.304 -17.999 27.060 1.00 71.75 519 VAL A CA 1
ATOM 4017 C C . VAL A 1 519 ? -37.448 -18.738 28.403 1.00 71.75 519 VAL A C 1
ATOM 4019 O O . VAL A 1 519 ? -37.056 -19.897 28.532 1.00 71.75 519 VAL A O 1
ATOM 4022 N N . ALA A 1 520 ? -38.079 -18.108 29.399 1.00 70.19 520 ALA A N 1
ATOM 4023 C CA . ALA A 1 520 ? -38.343 -18.726 30.702 1.00 70.19 520 ALA A CA 1
ATOM 4024 C C . ALA A 1 520 ? -39.289 -19.945 30.629 1.00 70.19 520 ALA A C 1
ATOM 4026 O O . ALA A 1 520 ? -39.174 -20.866 31.435 1.00 70.19 520 ALA A O 1
ATOM 4027 N N . GLN A 1 521 ? -40.209 -19.968 29.660 1.00 71.00 521 GLN A N 1
ATOM 4028 C CA . GLN A 1 521 ? -41.107 -21.099 29.401 1.00 71.00 521 GLN A CA 1
ATOM 4029 C C . GLN A 1 521 ? -40.395 -22.185 28.591 1.00 71.00 521 GLN A C 1
ATOM 4031 O O . GLN A 1 521 ? -40.566 -23.367 28.872 1.00 71.00 521 GLN A O 1
ATOM 4036 N N . ILE A 1 522 ? -39.522 -21.787 27.660 1.00 74.06 522 ILE A N 1
ATOM 4037 C CA . ILE A 1 522 ? -38.670 -22.699 26.885 1.00 74.06 522 ILE A CA 1
ATOM 4038 C C . ILE A 1 522 ? -37.716 -23.489 27.801 1.00 74.06 522 ILE A C 1
ATOM 4040 O O . ILE A 1 522 ? -37.550 -24.694 27.616 1.00 74.06 522 ILE A O 1
ATOM 4044 N N . LYS A 1 523 ? -37.173 -22.862 28.858 1.00 73.38 523 LYS A N 1
ATOM 4045 C CA . LYS A 1 523 ? -36.349 -23.526 29.898 1.00 73.38 523 LYS A CA 1
ATOM 4046 C C . LYS A 1 523 ? -37.061 -24.688 30.617 1.00 73.38 523 LYS A C 1
ATOM 4048 O O . LYS A 1 523 ? -36.385 -25.579 31.145 1.00 73.38 523 LYS A O 1
ATOM 4053 N N . ASN A 1 524 ? -38.396 -24.671 30.646 1.00 73.12 524 ASN A N 1
ATOM 4054 C CA . ASN A 1 524 ? -39.244 -25.594 31.407 1.00 73.12 524 ASN A CA 1
ATOM 4055 C C . ASN A 1 524 ? -40.243 -26.359 30.522 1.00 73.12 524 ASN A C 1
ATOM 4057 O O . ASN A 1 524 ? -41.272 -26.818 31.015 1.00 73.12 524 ASN A O 1
ATOM 4061 N N . LEU A 1 525 ? -39.961 -26.497 29.223 1.00 74.56 525 LEU A N 1
ATOM 4062 C CA . LEU A 1 525 ? -40.859 -27.187 28.300 1.00 74.56 525 LEU A CA 1
ATOM 4063 C C . LEU A 1 525 ? -40.969 -28.689 28.659 1.00 74.56 525 LEU A C 1
ATOM 4065 O O . LEU A 1 525 ? -39.937 -29.361 28.774 1.00 74.56 525 LEU A O 1
ATOM 4069 N N . PRO A 1 526 ? -42.184 -29.251 28.801 1.00 68.69 526 PRO A N 1
ATOM 4070 C CA . PRO A 1 526 ? -42.380 -30.657 29.150 1.00 68.69 526 PRO A CA 1
ATOM 4071 C C . PRO A 1 526 ? -42.136 -31.549 27.920 1.00 68.69 526 PRO A C 1
ATOM 4073 O O . PRO A 1 526 ? -43.061 -31.921 27.202 1.00 68.69 526 PRO A O 1
ATOM 4076 N N . LEU A 1 527 ? -40.869 -31.851 27.622 1.00 75.12 527 LEU A N 1
ATOM 4077 C CA . LEU A 1 527 ? -40.453 -32.681 26.483 1.00 75.12 527 LEU A CA 1
ATOM 4078 C C . LEU A 1 527 ? -40.370 -34.163 26.866 1.00 75.12 527 LEU A C 1
ATOM 4080 O O . LEU A 1 527 ? -39.843 -34.513 27.918 1.00 75.12 527 LEU A O 1
ATOM 4084 N N . LYS A 1 528 ? -40.775 -35.062 25.957 1.00 68.81 528 LYS A N 1
ATOM 4085 C CA . LYS A 1 528 ? -40.658 -36.520 26.181 1.00 68.81 528 LYS A CA 1
ATOM 4086 C C . LYS A 1 528 ? -39.217 -37.017 26.356 1.00 68.81 528 LYS A C 1
ATOM 4088 O O . LYS A 1 528 ? -39.001 -38.047 26.985 1.00 68.81 528 LYS A O 1
ATOM 4093 N N . LYS A 1 529 ? -38.234 -36.333 25.763 1.00 75.88 529 LYS A N 1
ATOM 4094 C CA . LYS A 1 529 ? -36.808 -36.672 25.876 1.00 75.88 529 LYS A CA 1
ATOM 4095 C C . LYS A 1 529 ? -36.112 -35.650 26.775 1.00 75.88 529 LYS A C 1
ATOM 4097 O O . LYS A 1 529 ? -35.827 -34.544 26.323 1.00 75.88 529 LYS A O 1
ATOM 4102 N N . ALA A 1 530 ? -35.773 -36.049 28.001 1.00 74.19 530 ALA A N 1
ATOM 4103 C CA . ALA A 1 530 ? -35.060 -35.196 28.958 1.00 74.19 530 ALA A CA 1
ATOM 4104 C C . ALA A 1 530 ? -33.711 -34.676 28.413 1.00 74.19 530 ALA A C 1
ATOM 4106 O O . ALA A 1 530 ? -33.393 -33.503 28.574 1.00 74.19 530 ALA A O 1
ATOM 4107 N N . ALA A 1 531 ? -32.987 -35.495 27.638 1.00 77.56 531 ALA A N 1
ATOM 4108 C CA . ALA A 1 531 ? -31.702 -35.117 27.040 1.00 77.56 531 ALA A CA 1
ATOM 4109 C C . ALA A 1 531 ? -31.774 -33.914 26.072 1.00 77.56 531 ALA A C 1
ATOM 4111 O O . ALA A 1 531 ? -30.782 -33.211 25.889 1.00 77.56 531 ALA A O 1
ATOM 4112 N N . LEU A 1 532 ? -32.928 -33.663 25.435 1.00 77.38 532 LEU A N 1
ATOM 4113 C CA . LEU A 1 532 ? -33.122 -32.469 24.598 1.00 77.38 532 LEU A CA 1
ATOM 4114 C C . LEU A 1 532 ? -33.288 -31.213 25.461 1.00 77.38 532 LEU A C 1
ATOM 4116 O O . LEU A 1 532 ? -32.747 -30.165 25.117 1.00 77.38 532 LEU A O 1
ATOM 4120 N N . LEU A 1 533 ? -33.986 -31.328 26.594 1.00 78.12 533 LEU A N 1
ATOM 4121 C CA . LEU A 1 533 ? -34.184 -30.221 27.529 1.00 78.12 533 LEU A CA 1
ATOM 4122 C C . LEU A 1 533 ? -32.858 -29.782 28.166 1.00 78.12 533 LEU A C 1
ATOM 4124 O O . LEU A 1 533 ? -32.602 -28.585 28.278 1.00 78.12 533 LEU A O 1
ATOM 4128 N N . ASP A 1 534 ? -31.991 -30.733 28.520 1.00 80.12 534 ASP A N 1
ATOM 4129 C CA . ASP A 1 534 ? -30.668 -30.431 29.077 1.00 80.12 534 ASP A CA 1
ATOM 4130 C C . ASP A 1 534 ? -29.774 -29.695 28.069 1.00 80.12 534 ASP A C 1
ATOM 4132 O O . ASP A 1 534 ? -29.119 -28.715 28.427 1.00 80.12 534 ASP A O 1
ATOM 4136 N N . LYS A 1 535 ? -29.816 -30.085 26.785 1.00 79.75 535 LYS A N 1
ATOM 4137 C CA . LYS A 1 535 ? -29.120 -29.361 25.705 1.00 79.75 535 LYS A CA 1
ATOM 4138 C C . LYS A 1 535 ? -29.648 -27.936 25.530 1.00 79.75 535 LYS A C 1
ATOM 4140 O O . LYS A 1 535 ? -28.855 -27.008 25.405 1.00 79.75 535 LYS A O 1
ATOM 4145 N N . VAL A 1 536 ? -30.967 -27.739 25.566 1.00 81.06 536 VAL A N 1
ATOM 4146 C CA . VAL A 1 536 ? -31.575 -26.398 25.481 1.00 81.06 536 VAL A CA 1
ATOM 4147 C C . VAL A 1 536 ? -31.162 -25.529 26.673 1.00 81.06 536 VAL A C 1
ATOM 4149 O O . VAL A 1 536 ? -30.787 -24.373 26.490 1.00 81.06 536 VAL A O 1
ATOM 4152 N N . ARG A 1 537 ? -31.161 -26.079 27.895 1.00 82.69 537 ARG A N 1
ATOM 4153 C CA . ARG A 1 537 ? -30.699 -25.360 29.095 1.00 82.69 537 ARG A CA 1
ATOM 4154 C C . ARG A 1 537 ? -29.227 -24.966 29.005 1.00 82.69 537 ARG A C 1
ATOM 4156 O O . ARG A 1 537 ? -28.890 -23.856 29.414 1.00 82.69 537 ARG A O 1
ATOM 4163 N N . LEU A 1 538 ? -28.376 -25.841 28.463 1.00 83.12 538 LEU A N 1
ATOM 4164 C CA . LEU A 1 538 ? -26.959 -25.553 28.242 1.00 83.12 538 LEU A CA 1
ATOM 4165 C C . LEU A 1 538 ? -26.773 -24.373 27.280 1.00 83.12 538 LEU A C 1
ATOM 4167 O O . LEU A 1 538 ? -26.066 -23.433 27.625 1.00 83.12 538 LEU A O 1
ATOM 4171 N N . ILE A 1 539 ? -27.468 -24.381 26.138 1.00 80.69 539 ILE A N 1
ATOM 4172 C CA . ILE A 1 539 ? -27.403 -23.307 25.131 1.00 80.69 539 ILE A CA 1
ATOM 4173 C C . ILE A 1 539 ? -27.854 -21.966 25.720 1.00 80.69 539 ILE A C 1
ATOM 4175 O O . ILE A 1 539 ? -27.204 -20.944 25.511 1.00 80.69 539 ILE A O 1
ATOM 4179 N N . ILE A 1 540 ? -28.944 -21.956 26.498 1.00 83.75 540 ILE A N 1
ATOM 4180 C CA . ILE A 1 540 ? -29.423 -20.721 27.133 1.00 83.75 540 ILE A CA 1
ATOM 4181 C C . ILE A 1 540 ? -28.413 -20.214 28.169 1.00 83.75 540 ILE A C 1
ATOM 4183 O O . ILE A 1 540 ? -28.133 -19.020 28.192 1.00 83.75 540 ILE A O 1
ATOM 4187 N N . ARG A 1 541 ? -27.838 -21.100 28.995 1.00 85.81 541 ARG A N 1
ATOM 4188 C CA . ARG A 1 541 ? -26.816 -20.719 29.983 1.00 85.81 541 ARG A CA 1
ATOM 4189 C C . ARG A 1 541 ? -25.551 -20.174 29.310 1.00 85.81 541 ARG A C 1
ATOM 4191 O O . ARG A 1 541 ? -24.995 -19.200 29.802 1.00 85.81 541 ARG A O 1
ATOM 4198 N N . GLN A 1 542 ? -25.107 -20.778 28.206 1.00 83.31 542 GLN A N 1
ATOM 4199 C CA . GLN A 1 542 ? -23.957 -20.299 27.431 1.00 83.31 542 GLN A CA 1
ATOM 4200 C C . GLN A 1 542 ? -24.204 -18.888 26.884 1.00 83.31 542 GLN A C 1
ATOM 4202 O O . GLN A 1 542 ? -23.374 -18.008 27.091 1.00 83.31 542 GLN A O 1
ATOM 4207 N N . ALA A 1 543 ? -25.369 -18.651 26.274 1.00 82.31 543 ALA A N 1
ATOM 4208 C CA . ALA A 1 543 ? -25.739 -17.331 25.765 1.00 82.31 543 ALA A CA 1
ATOM 4209 C C . ALA A 1 543 ? -25.862 -16.277 26.886 1.00 82.31 543 ALA A C 1
ATOM 4211 O O . ALA A 1 543 ? -25.353 -15.171 26.742 1.00 82.31 543 ALA A O 1
ATOM 4212 N N . GLU A 1 544 ? -26.498 -16.614 28.017 1.00 86.12 544 GLU A N 1
ATOM 4213 C CA . GLU A 1 544 ? -26.603 -15.718 29.184 1.00 86.12 544 GLU A CA 1
ATOM 4214 C C . GLU A 1 544 ? -25.213 -15.350 29.735 1.00 86.12 544 GLU A C 1
ATOM 4216 O O . GLU A 1 544 ? -24.944 -14.175 29.976 1.00 86.12 544 GLU A O 1
ATOM 4221 N N . SER A 1 545 ? -24.310 -16.329 29.854 1.00 87.06 545 SER A N 1
ATOM 4222 C CA . SER A 1 545 ? -22.936 -16.108 30.318 1.00 87.06 545 SER A CA 1
ATOM 4223 C C . SER A 1 545 ? -22.119 -15.240 29.357 1.00 87.06 545 SER A C 1
ATOM 4225 O O . SER A 1 545 ? -21.404 -14.352 29.812 1.00 87.06 545 SER A O 1
ATOM 4227 N N . GLN A 1 546 ? -22.236 -15.443 28.040 1.00 83.00 546 GLN A N 1
ATOM 4228 C CA . GLN A 1 546 ? -21.558 -14.598 27.050 1.00 83.00 546 GLN A CA 1
ATOM 4229 C C . GLN A 1 546 ? -22.032 -13.141 27.123 1.00 83.00 546 GLN A C 1
ATOM 4231 O O . GLN A 1 546 ? -21.213 -12.227 27.081 1.00 83.00 546 GLN A O 1
ATOM 4236 N N . VAL A 1 547 ? -23.341 -12.917 27.281 1.00 86.88 547 VAL A N 1
ATOM 4237 C CA . VAL A 1 547 ? -23.904 -11.567 27.437 1.00 86.88 547 VAL A CA 1
ATOM 4238 C C . VAL A 1 547 ? -23.396 -10.892 28.715 1.00 86.88 547 VAL A C 1
ATOM 4240 O O . VAL A 1 547 ? -23.118 -9.693 28.702 1.00 86.88 547 VAL A O 1
ATOM 4243 N N . GLU A 1 548 ? -23.255 -11.637 29.813 1.00 88.56 548 GLU A N 1
ATOM 4244 C CA . GLU A 1 548 ? -22.707 -11.119 31.072 1.00 88.56 548 GLU A CA 1
ATOM 4245 C C . GLU A 1 548 ? -21.231 -10.720 30.936 1.00 88.56 548 GLU A C 1
ATOM 4247 O O . GLU A 1 548 ? -20.871 -9.596 31.287 1.00 88.56 548 GLU A O 1
ATOM 4252 N N . VAL A 1 549 ? -20.406 -11.580 30.328 1.00 87.94 549 VAL A N 1
ATOM 4253 C CA . VAL A 1 549 ? -18.993 -11.279 30.032 1.00 87.94 549 VAL A CA 1
ATOM 4254 C C . VAL A 1 549 ? -18.871 -10.050 29.129 1.00 87.94 549 VAL A C 1
ATOM 4256 O O . VAL A 1 549 ? -18.070 -9.159 29.403 1.00 87.94 549 VAL A O 1
ATOM 4259 N N . LEU A 1 550 ? -19.699 -9.956 28.086 1.00 85.56 550 LEU A N 1
ATOM 4260 C CA . LEU A 1 550 ? -19.722 -8.808 27.183 1.00 85.56 550 LEU A CA 1
ATOM 4261 C C . LEU A 1 550 ? -20.066 -7.503 27.920 1.00 85.56 550 LEU A C 1
ATOM 4263 O O . LEU A 1 550 ? -19.431 -6.475 27.691 1.00 85.56 550 LEU A O 1
ATOM 4267 N N . ASN A 1 551 ? -21.055 -7.533 28.820 1.00 88.62 551 ASN A N 1
ATOM 4268 C CA . ASN A 1 551 ? -21.407 -6.375 29.645 1.00 88.62 551 ASN A CA 1
ATOM 4269 C C . ASN A 1 551 ? -20.246 -5.938 30.536 1.00 88.62 551 ASN A C 1
ATOM 4271 O O . ASN A 1 551 ? -19.955 -4.745 30.601 1.00 88.62 551 ASN A O 1
ATOM 4275 N N . GLN A 1 552 ? -19.585 -6.892 31.192 1.00 90.38 552 GLN A N 1
ATOM 4276 C CA . GLN A 1 552 ? -18.459 -6.608 32.071 1.00 90.38 552 GLN A CA 1
ATOM 4277 C C . GLN A 1 552 ? -17.290 -5.979 31.298 1.00 90.38 552 GLN A C 1
ATOM 4279 O O . GLN A 1 552 ? -16.811 -4.915 31.680 1.00 90.38 552 GLN A O 1
ATOM 4284 N N . LEU A 1 553 ? -16.890 -6.571 30.168 1.00 87.62 553 LEU A N 1
ATOM 4285 C CA . LEU A 1 553 ? -15.799 -6.048 29.336 1.00 87.62 553 LEU A CA 1
ATOM 4286 C C . LEU A 1 553 ? -16.089 -4.636 28.812 1.00 87.62 553 LEU A C 1
ATOM 4288 O O . LEU A 1 553 ? -15.195 -3.791 28.754 1.00 87.62 553 LEU A O 1
ATOM 4292 N N . ASN A 1 554 ? -17.335 -4.359 28.425 1.00 87.38 554 ASN A N 1
ATOM 4293 C CA . ASN A 1 554 ? -17.720 -3.028 27.960 1.00 87.38 554 ASN A CA 1
ATOM 4294 C C . ASN A 1 554 ? -17.751 -2.006 29.099 1.00 87.38 554 ASN A C 1
ATOM 4296 O O . ASN A 1 554 ? -17.344 -0.866 28.889 1.00 87.38 554 ASN A O 1
ATOM 4300 N N . GLN A 1 555 ? -18.172 -2.410 30.298 1.00 88.94 555 GLN A N 1
ATOM 4301 C CA . GLN A 1 555 ? -18.118 -1.560 31.483 1.00 88.94 555 GLN A CA 1
ATOM 4302 C C . GLN A 1 555 ? -16.667 -1.198 31.839 1.00 88.94 555 GLN A C 1
ATOM 4304 O O . GLN A 1 555 ? -16.359 -0.021 32.007 1.00 88.94 555 GLN A O 1
ATOM 4309 N N . GLU A 1 556 ? -15.757 -2.176 31.837 1.00 90.31 556 GLU A N 1
ATOM 4310 C CA . GLU A 1 556 ? -14.322 -1.951 32.060 1.00 90.31 556 GLU A CA 1
ATOM 4311 C C . GLU A 1 556 ? -13.715 -1.005 31.004 1.00 90.31 556 GLU A C 1
ATOM 4313 O O . GLU A 1 556 ? -12.938 -0.108 31.337 1.00 90.31 556 GLU A O 1
ATOM 4318 N N . ARG A 1 557 ? -14.103 -1.141 29.726 1.00 86.06 557 ARG A N 1
ATOM 4319 C CA . ARG A 1 557 ? -13.682 -0.217 28.653 1.00 86.06 557 ARG A CA 1
ATOM 4320 C C . ARG A 1 557 ? -14.174 1.212 28.879 1.00 86.06 557 ARG A C 1
ATOM 4322 O O . ARG A 1 557 ? -13.404 2.148 28.675 1.00 86.06 557 ARG A O 1
ATOM 4329 N N . ILE A 1 558 ? -15.427 1.386 29.301 1.00 89.00 558 ILE A N 1
ATOM 4330 C CA . ILE A 1 558 ? -15.997 2.707 29.607 1.00 89.00 558 ILE A CA 1
ATOM 4331 C C . ILE A 1 558 ? -15.259 3.342 30.794 1.00 89.00 558 ILE A C 1
ATOM 4333 O O . ILE A 1 558 ? -14.901 4.515 30.734 1.00 89.00 558 ILE A O 1
ATOM 4337 N N . GLU A 1 559 ? -14.962 2.573 31.842 1.00 87.88 559 GLU A N 1
ATOM 4338 C CA . GLU A 1 559 ? -14.211 3.060 33.008 1.00 87.88 559 GLU A CA 1
ATOM 4339 C C . GLU A 1 559 ? -12.782 3.489 32.649 1.00 87.88 559 GLU A C 1
ATOM 4341 O O . GLU A 1 559 ? -12.283 4.498 33.156 1.00 87.88 559 GLU A O 1
ATOM 4346 N N . LEU A 1 560 ? -12.125 2.761 31.741 1.00 85.06 560 LEU A N 1
ATOM 4347 C CA . LEU A 1 560 ? -10.808 3.134 31.223 1.00 85.06 560 LEU A CA 1
ATOM 4348 C C . LEU A 1 560 ? -10.842 4.437 30.418 1.00 85.06 560 LEU A C 1
ATOM 4350 O O . LEU A 1 560 ? -9.924 5.235 30.571 1.00 85.06 560 LEU A O 1
ATOM 4354 N N . LEU A 1 561 ? -11.884 4.672 29.615 1.00 81.38 561 LEU A N 1
ATOM 4355 C CA . LEU A 1 561 ? -12.066 5.929 28.873 1.00 81.38 561 LEU A CA 1
ATOM 4356 C C . LEU A 1 561 ? -12.322 7.124 29.800 1.00 81.38 561 LEU A C 1
ATOM 4358 O O . LEU A 1 561 ? -11.848 8.227 29.545 1.00 81.38 561 LEU A O 1
ATOM 4362 N N . GLN A 1 562 ? -13.048 6.906 30.897 1.00 81.75 562 GLN A N 1
ATOM 4363 C CA . GLN A 1 562 ? -13.331 7.957 31.876 1.00 81.75 562 GLN A CA 1
ATOM 4364 C C . GLN A 1 562 ? -12.091 8.356 32.684 1.00 81.75 562 GLN A C 1
ATOM 4366 O O . GLN A 1 562 ? -11.991 9.496 33.161 1.00 81.75 562 GLN A O 1
ATOM 4371 N N . LYS A 1 563 ? -11.138 7.430 32.837 1.00 81.56 563 LYS A N 1
ATOM 4372 C CA . LYS A 1 563 ? -9.875 7.650 33.539 1.00 81.56 563 LYS A CA 1
ATOM 4373 C C . LYS A 1 563 ? -9.016 8.641 32.748 1.00 81.56 563 LYS A C 1
ATOM 4375 O O . LYS A 1 563 ? -8.649 8.380 31.614 1.00 81.56 563 LYS A O 1
ATOM 4380 N N . GLY A 1 564 ? -8.672 9.771 33.370 1.00 72.44 564 GLY A N 1
ATOM 4381 C CA . GLY A 1 564 ? -7.860 10.808 32.719 1.00 72.44 564 GLY A CA 1
ATOM 4382 C C . GLY A 1 564 ? -6.474 10.322 32.276 1.00 72.44 564 GLY A C 1
ATOM 4383 O O . GLY A 1 564 ? -5.960 9.318 32.783 1.00 72.44 564 GLY A O 1
ATOM 4384 N N . ASP A 1 565 ? -5.856 11.081 31.376 1.00 83.50 565 ASP A N 1
ATOM 4385 C CA . ASP A 1 565 ? -4.593 10.726 30.736 1.00 83.50 565 ASP A CA 1
ATOM 4386 C C . ASP A 1 565 ? -3.379 10.991 31.634 1.00 83.50 565 ASP A C 1
ATOM 4388 O O . ASP A 1 565 ? -3.414 11.803 32.570 1.00 83.50 565 ASP A O 1
ATOM 4392 N N . ASP A 1 566 ? -2.280 10.297 31.339 1.00 85.69 566 ASP A N 1
ATOM 4393 C CA . ASP A 1 566 ? -0.979 10.565 31.947 1.00 85.69 566 ASP A CA 1
ATOM 4394 C C . ASP A 1 566 ? -0.162 11.486 31.032 1.00 85.69 566 ASP A C 1
ATOM 4396 O O . ASP A 1 566 ? 0.271 11.090 29.950 1.00 85.69 566 ASP A O 1
ATOM 4400 N N . LEU A 1 567 ? -0.004 12.745 31.448 1.00 88.12 567 LEU A N 1
ATOM 4401 C CA . LEU A 1 567 ? 0.658 13.791 30.666 1.00 88.12 567 LEU A CA 1
ATOM 4402 C C . LEU A 1 567 ? 2.029 14.154 31.249 1.00 88.12 567 LEU A C 1
ATOM 4404 O O . LEU A 1 567 ? 2.159 14.210 32.481 1.00 88.12 567 LEU A O 1
ATOM 4408 N N . PRO A 1 568 ? 3.020 14.520 30.401 1.00 89.19 568 PRO A N 1
ATOM 4409 C CA . PRO A 1 568 ? 4.356 14.917 30.843 1.00 89.19 568 PRO A CA 1
ATOM 4410 C C . PRO A 1 568 ? 4.325 15.974 31.955 1.00 89.19 568 PRO A C 1
ATOM 4412 O O . PRO A 1 568 ? 3.450 16.849 31.943 1.00 89.19 568 PRO A O 1
ATOM 4415 N N . PRO A 1 569 ? 5.269 15.946 32.914 1.00 87.69 569 PRO A N 1
ATOM 4416 C CA . PRO A 1 569 ? 5.268 16.856 34.057 1.00 87.69 569 PRO A CA 1
ATOM 4417 C C . PRO A 1 569 ? 5.180 18.321 33.605 1.00 87.69 569 PRO A C 1
ATOM 4419 O O . PRO A 1 569 ? 5.845 18.738 32.660 1.00 87.69 569 PRO A O 1
ATOM 4422 N N . GLY A 1 570 ? 4.311 19.091 34.262 1.00 86.94 570 GLY A N 1
ATOM 4423 C CA . GLY A 1 570 ? 4.028 20.488 33.903 1.00 86.94 570 GLY A CA 1
ATOM 4424 C C . GLY A 1 570 ? 3.045 20.703 32.742 1.00 86.94 570 GLY A C 1
ATOM 4425 O O . GLY A 1 570 ? 2.577 21.820 32.580 1.00 86.94 570 GLY A O 1
ATOM 4426 N N . VAL A 1 571 ? 2.667 19.681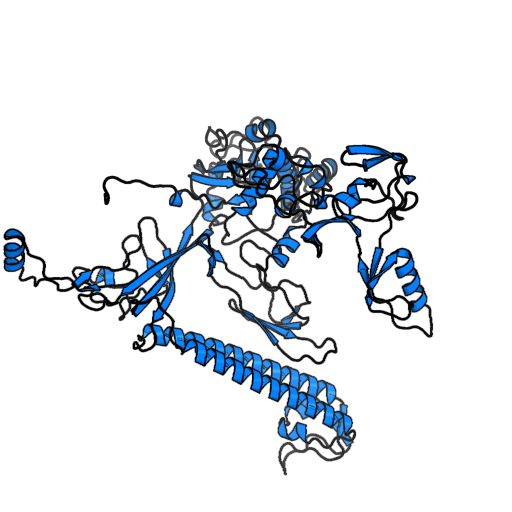 31.966 1.00 91.38 571 VAL A N 1
ATOM 4427 C CA . VAL A 1 571 ? 1.583 19.797 30.969 1.00 91.38 571 VAL A CA 1
ATOM 4428 C C . VAL A 1 571 ? 0.226 19.598 31.645 1.00 91.38 571 VAL A C 1
ATOM 4430 O O . VAL A 1 571 ? 0.002 18.582 32.301 1.00 91.38 571 VAL A O 1
ATOM 4433 N N . ILE A 1 572 ? -0.669 20.571 31.486 1.00 89.12 572 ILE A N 1
ATOM 4434 C CA . ILE A 1 572 ? -2.032 20.548 32.038 1.00 89.12 572 ILE A CA 1
ATOM 4435 C C . ILE A 1 572 ? -2.979 19.888 31.032 1.00 89.12 572 ILE A C 1
ATOM 4437 O O . ILE A 1 572 ? -3.718 18.961 31.370 1.00 89.12 572 ILE A O 1
ATOM 4441 N N . LYS A 1 573 ? -2.914 20.355 29.781 1.00 89.88 573 LYS A N 1
ATOM 4442 C CA . LYS A 1 573 ? -3.750 19.912 28.664 1.00 89.88 573 LYS A CA 1
ATOM 4443 C C . LYS A 1 573 ? -2.931 19.889 27.376 1.00 89.88 573 LYS A C 1
ATOM 4445 O O . LYS A 1 573 ? -2.085 20.758 27.158 1.00 89.88 573 LYS A O 1
ATOM 4450 N N . GLN A 1 574 ? -3.183 18.908 26.521 1.00 92.19 574 GLN A N 1
ATOM 4451 C CA . GLN A 1 574 ? -2.587 18.798 25.192 1.00 92.19 574 GLN A CA 1
ATOM 4452 C C . GLN A 1 574 ? -3.699 18.635 24.162 1.00 92.19 574 GLN A C 1
ATOM 4454 O O . GLN A 1 574 ? -4.584 17.801 24.329 1.00 92.19 574 GLN A O 1
ATOM 4459 N N . VAL A 1 575 ? -3.653 19.433 23.100 1.00 93.06 575 VAL A N 1
ATOM 4460 C CA . VAL A 1 575 ? -4.624 19.375 22.005 1.00 93.06 575 VAL A CA 1
ATOM 4461 C C . VAL A 1 575 ? -3.885 19.026 20.729 1.00 93.06 575 VAL A C 1
ATOM 4463 O O . VAL A 1 575 ? -2.891 19.669 20.386 1.00 93.06 575 VAL A O 1
ATOM 4466 N N . LYS A 1 576 ? -4.384 18.008 20.033 1.00 94.94 576 LYS A N 1
ATOM 4467 C CA . LYS A 1 576 ? -3.912 17.582 18.720 1.00 94.94 576 LYS A CA 1
ATOM 4468 C C . LYS A 1 576 ? -4.998 17.828 17.691 1.00 94.94 576 LYS A C 1
ATOM 4470 O O . LYS A 1 576 ? -6.135 17.407 17.885 1.00 94.94 576 LYS A O 1
ATOM 4475 N N . VAL A 1 577 ? -4.646 18.486 16.600 1.00 94.81 577 VAL A N 1
ATOM 4476 C CA . VAL A 1 577 ? -5.531 18.798 15.481 1.00 94.81 577 VAL A CA 1
ATOM 4477 C C . VAL A 1 577 ? -5.009 18.070 14.253 1.00 94.81 577 VAL A C 1
ATOM 4479 O O . VAL A 1 577 ? -3.840 18.201 13.895 1.00 94.81 577 VAL A O 1
ATOM 4482 N N . PHE A 1 578 ? -5.883 17.304 13.611 1.00 95.50 578 PHE A N 1
ATOM 4483 C CA . PHE A 1 578 ? -5.580 16.568 12.393 1.00 95.50 578 PHE A CA 1
ATOM 4484 C C . PHE A 1 578 ? -6.180 17.303 11.202 1.00 95.50 578 PHE A C 1
ATOM 4486 O O . PHE A 1 578 ? -7.398 17.485 11.129 1.00 95.50 578 PHE A O 1
ATOM 4493 N N . ILE A 1 579 ? -5.331 17.709 10.262 1.00 95.06 579 ILE A N 1
ATOM 4494 C CA . ILE A 1 579 ? -5.738 18.389 9.032 1.00 95.06 579 ILE A CA 1
ATOM 4495 C C . ILE A 1 579 ? -5.529 17.425 7.874 1.00 95.06 579 ILE A C 1
ATOM 4497 O O . ILE A 1 579 ? -4.412 16.968 7.641 1.00 95.06 579 ILE A O 1
ATOM 4501 N N . ALA A 1 580 ? -6.601 17.124 7.145 1.00 95.50 580 ALA A N 1
ATOM 4502 C CA . ALA A 1 580 ? -6.515 16.375 5.905 1.00 95.50 580 ALA A CA 1
ATOM 4503 C C . ALA A 1 580 ? -6.440 17.323 4.709 1.00 95.50 580 ALA A C 1
ATOM 4505 O O . ALA A 1 580 ? -7.297 18.190 4.526 1.00 95.50 580 ALA A O 1
ATOM 4506 N N . MET A 1 581 ? -5.446 17.100 3.860 1.00 93.38 581 MET A N 1
ATOM 4507 C CA . MET A 1 581 ? -5.255 17.793 2.593 1.00 93.38 581 MET A CA 1
ATOM 4508 C C . MET A 1 581 ? -5.333 16.799 1.440 1.00 93.38 581 MET A C 1
ATOM 4510 O O . MET A 1 581 ? -4.858 15.663 1.532 1.00 93.38 581 MET A O 1
ATOM 4514 N N . LYS A 1 582 ? -5.942 17.237 0.341 1.00 92.56 582 LYS A N 1
ATOM 4515 C CA . LYS A 1 582 ? -5.938 16.494 -0.918 1.00 92.56 582 LYS A CA 1
ATOM 4516 C C . LYS A 1 582 ? -4.800 17.024 -1.769 1.00 92.56 582 LYS A C 1
ATOM 4518 O O . LYS A 1 582 ? -4.810 18.198 -2.125 1.00 92.56 582 LYS A O 1
ATOM 4523 N N . ARG A 1 583 ? -3.850 16.160 -2.112 1.00 92.00 583 ARG A N 1
ATOM 4524 C CA . ARG A 1 583 ? -2.729 16.507 -2.982 1.00 92.00 583 ARG A CA 1
ATOM 4525 C C . ARG A 1 583 ? -2.954 15.898 -4.354 1.00 92.00 583 ARG A C 1
ATOM 4527 O O . ARG A 1 583 ? -2.854 14.680 -4.534 1.00 92.00 583 ARG A O 1
ATOM 4534 N N . LYS A 1 584 ? -3.304 16.760 -5.307 1.00 93.00 584 LYS A N 1
ATOM 4535 C CA . LYS A 1 584 ? -3.447 16.394 -6.717 1.00 93.00 584 LYS A CA 1
ATOM 4536 C C . LYS A 1 584 ? -2.075 16.171 -7.349 1.00 93.00 584 LYS A C 1
ATOM 4538 O O . LYS A 1 584 ? -1.046 16.355 -6.703 1.00 93.00 584 LYS A O 1
ATOM 4543 N N . LEU A 1 585 ? -2.076 15.677 -8.576 1.00 92.31 585 LEU A N 1
ATOM 4544 C CA . LEU A 1 585 ? -0.870 15.549 -9.379 1.00 92.31 585 LEU A CA 1
ATOM 4545 C C . LEU A 1 585 ? -0.495 16.918 -9.960 1.00 92.31 585 LEU A C 1
ATOM 4547 O O . LEU A 1 585 ? -1.378 17.626 -10.447 1.00 92.31 585 LEU A O 1
ATOM 4551 N N . GLN A 1 586 ? 0.785 17.281 -9.916 1.00 93.31 586 GLN A N 1
ATOM 4552 C CA . GLN A 1 586 ? 1.273 18.552 -10.458 1.00 93.31 586 GLN A CA 1
ATOM 4553 C C . GLN A 1 586 ? 2.691 18.445 -11.029 1.00 93.31 586 GLN A C 1
ATOM 4555 O O . GLN A 1 586 ? 3.428 17.501 -10.742 1.00 93.31 586 GLN A O 1
ATOM 4560 N N . ALA A 1 587 ? 3.085 19.439 -11.828 1.00 94.50 587 ALA A N 1
ATOM 4561 C CA . ALA A 1 587 ? 4.448 19.538 -12.337 1.00 94.50 587 ALA A CA 1
ATOM 4562 C C . ALA A 1 587 ? 5.461 19.616 -11.180 1.00 94.50 587 ALA A C 1
ATOM 4564 O O . ALA A 1 587 ? 5.271 20.353 -10.214 1.00 94.50 587 ALA A O 1
ATOM 4565 N N . GLY A 1 588 ? 6.538 18.841 -11.280 1.00 94.31 588 GLY A N 1
ATOM 4566 C CA . GLY A 1 588 ? 7.533 18.657 -10.224 1.00 94.31 588 GLY A CA 1
ATOM 4567 C C . GLY A 1 588 ? 7.308 17.421 -9.346 1.00 94.31 588 GLY A C 1
ATOM 4568 O O . GLY A 1 588 ? 8.261 16.974 -8.698 1.00 94.31 588 GLY A O 1
ATOM 4569 N N . ASP A 1 589 ? 6.109 16.827 -9.346 1.00 95.62 589 ASP A N 1
ATOM 4570 C CA . ASP A 1 589 ? 5.882 15.546 -8.674 1.00 95.62 589 ASP A CA 1
ATOM 4571 C C . ASP A 1 589 ? 6.632 14.415 -9.384 1.00 95.62 589 ASP A C 1
ATOM 4573 O O . ASP A 1 589 ? 6.857 14.429 -10.599 1.00 95.62 589 ASP A O 1
ATOM 4577 N N . LYS A 1 590 ? 7.025 13.407 -8.602 1.00 96.06 590 LYS A N 1
ATOM 4578 C CA . LYS A 1 590 ? 7.764 12.248 -9.099 1.00 96.06 590 LYS A CA 1
ATOM 4579 C C . LYS A 1 590 ? 6.841 11.047 -9.294 1.00 96.06 590 LYS A C 1
ATOM 4581 O O . LYS A 1 590 ? 6.176 10.608 -8.353 1.00 96.06 590 LYS A O 1
ATOM 4586 N N . MET A 1 591 ? 6.883 10.472 -10.488 1.00 96.31 591 MET A N 1
ATOM 4587 C CA . MET A 1 591 ? 6.216 9.218 -10.832 1.00 96.31 591 MET A CA 1
ATOM 4588 C C . MET A 1 591 ? 7.243 8.144 -11.186 1.00 96.31 591 MET A C 1
ATOM 4590 O O . MET A 1 591 ? 8.400 8.443 -11.503 1.00 96.31 591 MET A O 1
ATOM 4594 N N . ALA A 1 592 ? 6.832 6.886 -11.105 1.00 96.62 592 ALA A N 1
ATOM 4595 C CA . ALA A 1 592 ? 7.643 5.765 -11.556 1.00 96.62 592 ALA A CA 1
ATOM 4596 C C . ALA A 1 592 ? 6.772 4.589 -11.998 1.00 96.62 592 ALA A C 1
ATOM 4598 O O . ALA A 1 592 ? 5.652 4.452 -11.515 1.00 96.62 592 ALA A O 1
ATOM 4599 N N . GLY A 1 593 ? 7.301 3.743 -12.876 1.00 95.94 593 GLY A N 1
ATOM 4600 C CA . GLY A 1 593 ? 6.780 2.395 -13.101 1.00 95.94 593 GLY A CA 1
ATOM 4601 C C . GLY A 1 593 ? 7.494 1.366 -12.221 1.00 95.94 593 GLY A C 1
ATOM 4602 O O . GLY A 1 593 ? 8.408 1.689 -11.450 1.00 95.94 593 GLY A O 1
ATOM 4603 N N . ARG A 1 594 ? 7.094 0.098 -12.347 1.00 95.94 594 ARG A N 1
ATOM 4604 C CA . ARG A 1 594 ? 7.691 -1.021 -11.592 1.00 95.94 594 ARG A CA 1
ATOM 4605 C C . ARG A 1 594 ? 9.074 -1.436 -12.102 1.00 95.94 594 ARG A C 1
ATOM 4607 O O . ARG A 1 594 ? 9.847 -2.008 -11.343 1.00 95.94 594 ARG A O 1
ATOM 4614 N N . HIS A 1 595 ? 9.425 -1.047 -13.324 1.00 96.31 595 HIS A N 1
ATOM 4615 C CA . HIS A 1 595 ? 10.655 -1.421 -14.035 1.00 96.31 595 HIS A CA 1
ATOM 4616 C C . HIS A 1 595 ? 11.829 -0.446 -13.804 1.00 96.31 595 HIS A C 1
ATOM 4618 O O . HIS A 1 595 ? 12.716 -0.274 -14.646 1.00 96.31 595 HIS A O 1
ATOM 4624 N N . GLY A 1 596 ? 11.815 0.300 -12.693 1.00 93.06 596 GLY A N 1
ATOM 4625 C CA . GLY A 1 596 ? 12.862 1.277 -12.358 1.00 93.06 596 GLY A CA 1
ATOM 4626 C C . GLY A 1 596 ? 12.923 2.501 -13.286 1.00 93.06 596 GLY A C 1
ATOM 4627 O O . GLY A 1 596 ? 13.899 3.263 -13.249 1.00 93.06 596 GLY A O 1
ATOM 4628 N N . ASN A 1 597 ? 11.896 2.703 -14.117 1.00 92.50 597 ASN A N 1
ATOM 4629 C CA . ASN A 1 597 ? 11.660 3.921 -14.881 1.00 92.50 597 ASN A CA 1
ATOM 4630 C C . ASN A 1 597 ? 11.070 4.978 -13.940 1.00 92.50 597 ASN A C 1
ATOM 4632 O O . ASN A 1 597 ? 9.933 4.871 -13.492 1.00 92.50 597 ASN A O 1
ATOM 4636 N N . LYS A 1 598 ? 11.863 5.999 -13.613 1.00 92.88 598 LYS A N 1
ATOM 4637 C CA . LYS A 1 598 ? 11.438 7.144 -12.802 1.00 92.88 598 LYS A CA 1
ATOM 4638 C C . LYS A 1 598 ? 11.367 8.376 -13.676 1.00 92.88 598 LYS A C 1
ATOM 4640 O O . LYS A 1 598 ? 12.201 8.527 -14.561 1.00 92.88 598 LYS A O 1
ATOM 4645 N N . GLY A 1 599 ? 10.462 9.279 -13.341 1.00 94.00 599 GLY A N 1
ATOM 4646 C CA . GLY A 1 599 ? 10.419 10.571 -13.987 1.00 94.00 599 GLY A CA 1
ATOM 4647 C C . GLY A 1 599 ? 9.755 11.647 -13.154 1.00 94.00 599 GLY A C 1
ATOM 4648 O O . GLY A 1 599 ? 9.064 11.373 -12.171 1.00 94.00 599 GLY A O 1
ATOM 4649 N N . VAL A 1 600 ? 10.036 12.889 -13.525 1.00 96.44 600 VAL A N 1
ATOM 4650 C CA . VAL A 1 600 ? 9.422 14.074 -12.925 1.00 96.44 600 VAL A CA 1
ATOM 4651 C C . VAL A 1 600 ? 8.445 14.643 -13.932 1.00 96.44 600 VAL A C 1
ATOM 4653 O O . VAL A 1 600 ? 8.771 14.757 -15.112 1.00 96.44 600 VAL A O 1
ATOM 4656 N N . ILE A 1 601 ? 7.254 15.001 -13.475 1.00 96.75 601 ILE A N 1
ATOM 4657 C CA . ILE A 1 601 ? 6.257 15.617 -14.344 1.00 96.75 601 ILE A CA 1
ATOM 4658 C C . ILE A 1 601 ? 6.767 16.997 -14.741 1.00 96.75 601 ILE A C 1
ATOM 4660 O O . ILE A 1 601 ? 6.957 17.857 -13.882 1.00 96.75 601 ILE A O 1
ATOM 4664 N N . SER A 1 602 ? 7.010 17.205 -16.029 1.00 96.69 602 SER A N 1
ATOM 4665 C CA . SER A 1 602 ? 7.447 18.501 -16.552 1.00 96.69 602 SER A CA 1
ATOM 4666 C C . SER A 1 602 ? 6.262 19.390 -16.888 1.00 96.69 602 SER A C 1
ATOM 4668 O O . SER A 1 602 ? 6.272 20.576 -16.565 1.00 96.69 602 SER A O 1
ATOM 4670 N N . GLN A 1 603 ? 5.236 18.813 -17.516 1.00 95.00 603 GLN A N 1
ATOM 4671 C CA . GLN A 1 603 ? 4.072 19.544 -17.985 1.00 95.00 603 GLN A CA 1
ATOM 4672 C C . GLN A 1 603 ? 2.812 18.678 -17.956 1.00 95.00 603 GLN A C 1
ATOM 4674 O O . GLN A 1 603 ? 2.838 17.489 -18.282 1.00 95.00 603 GLN A O 1
ATOM 4679 N N . THR A 1 604 ? 1.702 19.314 -17.586 1.00 95.75 604 THR A N 1
ATOM 4680 C CA . THR A 1 604 ? 0.354 18.771 -17.746 1.00 95.75 604 THR A CA 1
ATOM 4681 C C . THR A 1 604 ? -0.276 19.425 -18.970 1.00 95.75 604 THR A C 1
ATOM 4683 O O . THR A 1 604 ? -0.377 20.652 -19.005 1.00 95.75 604 THR A O 1
ATOM 4686 N N . LEU A 1 605 ? -0.645 18.632 -19.975 1.00 95.75 605 LEU A N 1
ATOM 4687 C CA . LEU A 1 605 ? -1.230 19.124 -21.225 1.00 95.75 605 LEU A CA 1
ATOM 4688 C C . LEU A 1 605 ? -2.750 18.926 -21.253 1.00 95.75 605 LEU A C 1
ATOM 4690 O O . LEU A 1 605 ? -3.224 17.934 -20.696 1.00 95.75 605 LEU A O 1
ATOM 4694 N N . PRO A 1 606 ? -3.511 19.831 -21.896 1.00 95.94 606 PRO A N 1
ATOM 4695 C CA . PRO A 1 606 ? -4.919 19.600 -22.208 1.00 95.94 606 PRO A CA 1
ATOM 4696 C C . PRO A 1 606 ? -5.125 18.302 -23.001 1.00 95.94 606 PRO A C 1
ATOM 4698 O O . PRO A 1 606 ? -4.228 17.863 -23.718 1.00 95.94 606 PRO A O 1
ATOM 4701 N N . GLU A 1 607 ? -6.304 17.692 -22.873 1.00 94.56 607 GLU A N 1
ATOM 4702 C CA . GLU A 1 607 ? -6.632 16.416 -23.532 1.00 94.56 607 GLU A CA 1
ATOM 4703 C C . GLU A 1 607 ? -6.562 16.539 -25.062 1.00 94.56 607 GLU A C 1
ATOM 4705 O O . GLU A 1 607 ? -6.103 15.623 -25.737 1.00 94.56 607 GLU A O 1
ATOM 4710 N N . GLU A 1 608 ? -6.955 17.697 -25.590 1.00 94.69 608 GLU A N 1
ATOM 4711 C CA . GLU A 1 608 ? -6.931 18.036 -27.010 1.00 94.69 608 GLU A CA 1
ATOM 4712 C C . GLU A 1 608 ? -5.521 18.179 -27.595 1.00 94.69 608 GLU A C 1
ATOM 4714 O O . GLU A 1 608 ? -5.344 17.974 -28.788 1.00 94.69 608 GLU A O 1
ATOM 4719 N N . ASP A 1 609 ? -4.513 18.492 -26.776 1.00 95.88 609 ASP A N 1
ATOM 4720 C CA . ASP A 1 609 ? -3.128 18.647 -27.233 1.00 95.88 609 ASP A CA 1
ATOM 4721 C C . ASP A 1 609 ? -2.360 17.314 -27.206 1.00 95.88 609 ASP A C 1
ATOM 4723 O O . ASP A 1 609 ? -1.234 17.234 -27.705 1.00 95.88 609 ASP A O 1
ATOM 4727 N N . MET A 1 610 ? -2.927 16.272 -26.590 1.00 97.00 610 MET A N 1
ATOM 4728 C CA . MET A 1 610 ? -2.285 14.965 -26.476 1.00 97.00 610 MET A CA 1
ATOM 4729 C C . MET A 1 610 ? -2.357 14.201 -27.806 1.00 97.00 610 MET A C 1
ATOM 4731 O O . MET A 1 610 ? -3.365 14.273 -28.509 1.00 97.00 610 MET A O 1
ATOM 4735 N N . PRO A 1 611 ? -1.327 13.405 -28.148 1.00 97.06 611 PRO A N 1
ATOM 4736 C CA . PRO A 1 611 ? -1.428 12.436 -29.228 1.00 97.06 611 PRO A CA 1
ATOM 4737 C C . PRO A 1 611 ? -2.601 11.489 -29.001 1.00 97.06 611 PRO A C 1
ATOM 4739 O O . PRO A 1 611 ? -2.779 11.000 -27.880 1.00 97.06 611 PRO A O 1
ATOM 4742 N N . PHE A 1 612 ? -3.358 11.194 -30.052 1.00 96.75 612 PHE A N 1
ATOM 4743 C CA . PHE A 1 612 ? -4.535 10.332 -29.973 1.00 96.75 612 PHE A CA 1
ATOM 4744 C C . PHE A 1 612 ? -4.481 9.181 -30.981 1.00 96.75 612 PHE A C 1
ATOM 4746 O O . PHE A 1 612 ? -3.828 9.261 -32.026 1.00 96.75 612 PHE A O 1
ATOM 4753 N N . LEU A 1 613 ? -5.141 8.085 -30.619 1.00 95.69 613 LEU A N 1
ATOM 4754 C CA . LEU A 1 613 ? -5.293 6.874 -31.418 1.00 95.69 613 LEU A CA 1
ATOM 4755 C C . LEU A 1 613 ? -6.294 7.083 -32.573 1.00 95.69 613 LEU A C 1
ATOM 4757 O O . LEU A 1 613 ? -7.074 8.034 -32.547 1.00 95.69 613 LEU A O 1
ATOM 4761 N N . PRO A 1 614 ? -6.333 6.201 -33.592 1.00 93.81 614 PRO A N 1
ATOM 4762 C CA . PRO A 1 614 ? -7.239 6.357 -34.737 1.00 93.81 614 PRO A CA 1
ATOM 4763 C C . PRO A 1 614 ? -8.735 6.326 -34.386 1.00 93.81 614 PRO A C 1
ATOM 4765 O O . PRO A 1 614 ? -9.564 6.776 -35.174 1.00 93.81 614 PRO A O 1
ATOM 4768 N N . ASP A 1 615 ? -9.087 5.798 -33.216 1.00 92.50 615 ASP A N 1
ATOM 4769 C CA . ASP A 1 615 ? -10.439 5.801 -32.651 1.00 92.50 615 ASP A CA 1
ATOM 4770 C C . ASP A 1 615 ? -10.812 7.132 -31.956 1.00 92.50 615 ASP A C 1
ATOM 4772 O O . ASP A 1 615 ? -11.963 7.317 -31.561 1.00 92.50 615 ASP A O 1
ATOM 4776 N N . GLY A 1 616 ? -9.862 8.066 -31.829 1.00 93.38 616 GLY A N 1
ATOM 4777 C CA . GLY A 1 616 ? -10.021 9.350 -31.146 1.00 93.38 616 GLY A CA 1
ATOM 4778 C C . GLY A 1 616 ? -9.616 9.342 -29.671 1.00 93.38 616 GLY A C 1
ATOM 4779 O O . GLY A 1 616 ? -9.695 10.388 -29.029 1.00 93.38 616 GLY A O 1
ATOM 4780 N N . THR A 1 617 ? -9.171 8.209 -29.123 1.00 94.81 617 THR A N 1
ATOM 4781 C CA . THR A 1 617 ? -8.746 8.107 -27.722 1.00 94.81 617 THR A CA 1
ATOM 4782 C C . THR A 1 617 ? -7.416 8.834 -27.494 1.00 94.81 617 THR A C 1
ATOM 4784 O O . THR A 1 617 ? -6.407 8.439 -28.087 1.00 94.81 617 THR A O 1
ATOM 4787 N N . PRO A 1 618 ? -7.350 9.875 -26.639 1.00 96.19 618 PRO A N 1
ATOM 4788 C CA . PRO A 1 618 ? -6.088 10.533 -26.332 1.00 96.19 618 PRO A CA 1
ATOM 4789 C C . PRO A 1 618 ? -5.219 9.678 -25.407 1.00 96.19 618 PRO A C 1
ATOM 4791 O O . PRO A 1 618 ? -5.703 8.991 -24.508 1.00 96.19 618 PRO A O 1
ATOM 4794 N N . THR A 1 619 ? -3.908 9.762 -25.600 1.00 96.31 619 THR A N 1
ATOM 4795 C CA . THR A 1 619 ? -2.925 9.166 -24.688 1.00 96.31 619 THR A CA 1
ATOM 4796 C C . THR A 1 619 ? -2.923 9.896 -23.344 1.00 96.31 619 THR A C 1
ATOM 4798 O O . THR A 1 619 ? -3.161 11.102 -23.263 1.00 96.31 619 THR A O 1
ATOM 4801 N N . GLU A 1 620 ? -2.654 9.172 -22.258 1.00 96.88 620 GLU A N 1
ATOM 4802 C CA . GLU A 1 620 ? -2.687 9.732 -20.904 1.00 96.88 620 GLU A CA 1
ATOM 4803 C C . GLU A 1 620 ? -1.300 10.161 -20.419 1.00 96.88 620 GLU A C 1
ATOM 4805 O O . GLU A 1 620 ? -1.175 11.163 -19.711 1.00 96.88 620 GLU A O 1
ATOM 4810 N N . ILE A 1 621 ? -0.251 9.429 -20.807 1.00 97.25 621 ILE A N 1
ATOM 4811 C CA . ILE A 1 621 ? 1.145 9.745 -20.485 1.00 97.25 621 ILE A CA 1
ATOM 4812 C C . ILE A 1 621 ? 2.026 9.587 -21.725 1.00 97.25 621 ILE A C 1
ATOM 4814 O O . ILE A 1 621 ? 1.893 8.630 -22.482 1.00 97.25 621 ILE A O 1
ATOM 4818 N N . ILE A 1 622 ? 2.996 10.487 -21.899 1.00 97.19 622 ILE A N 1
ATOM 4819 C CA . ILE A 1 622 ? 4.031 10.343 -22.930 1.00 97.19 622 ILE A CA 1
ATOM 4820 C C . ILE A 1 622 ? 5.383 10.103 -22.264 1.00 97.19 622 ILE A C 1
ATOM 4822 O O . ILE A 1 622 ? 5.861 10.921 -21.470 1.00 97.19 622 ILE A O 1
ATOM 4826 N N . LEU A 1 623 ? 6.013 8.984 -22.618 1.00 96.44 623 LEU A N 1
ATOM 4827 C CA . LEU A 1 623 ? 7.320 8.566 -22.120 1.00 96.44 623 LEU A CA 1
ATOM 4828 C C . LEU A 1 623 ? 8.378 8.665 -23.218 1.00 96.44 623 LEU A C 1
ATOM 4830 O O . LEU A 1 623 ? 8.106 8.479 -24.402 1.00 96.44 623 LEU A O 1
ATOM 4834 N N . ASN A 1 624 ? 9.614 8.954 -22.817 1.00 94.94 624 ASN A N 1
ATOM 4835 C CA . ASN A 1 624 ? 10.727 9.051 -23.750 1.00 94.94 624 ASN A CA 1
ATOM 4836 C C . ASN A 1 624 ? 11.239 7.649 -24.143 1.00 94.94 624 ASN A C 1
ATOM 4838 O O . ASN A 1 624 ? 11.732 6.922 -23.272 1.00 94.94 624 ASN A O 1
ATOM 4842 N N . PRO A 1 625 ? 11.217 7.270 -25.435 1.00 93.75 625 PRO A N 1
ATOM 4843 C CA . PRO A 1 625 ? 11.674 5.953 -25.875 1.00 93.75 625 PRO A CA 1
ATOM 4844 C C . PRO A 1 625 ? 13.180 5.742 -25.662 1.00 93.75 625 PRO A C 1
ATOM 4846 O O . PRO A 1 625 ? 13.621 4.613 -25.467 1.00 93.75 625 PRO A O 1
ATOM 4849 N N . LEU A 1 626 ? 13.990 6.809 -25.641 1.00 91.62 626 LEU A N 1
ATOM 4850 C CA . LEU A 1 626 ? 15.450 6.716 -25.485 1.00 91.62 626 LEU A CA 1
ATOM 4851 C C . LEU A 1 626 ? 15.876 6.198 -24.099 1.00 91.62 626 LEU A C 1
ATOM 4853 O O . LEU A 1 626 ? 16.988 5.686 -23.924 1.00 91.62 626 LEU A O 1
ATOM 4857 N N . GLY A 1 627 ? 14.985 6.312 -23.112 1.00 88.31 627 GLY A N 1
ATOM 4858 C CA . GLY A 1 627 ? 15.218 5.836 -21.755 1.00 88.31 627 GLY A CA 1
ATOM 4859 C C . GLY A 1 627 ? 15.215 4.312 -21.620 1.00 88.31 627 GLY A C 1
ATOM 4860 O O . GLY A 1 627 ? 15.747 3.821 -20.629 1.00 88.31 627 GLY A O 1
ATOM 4861 N N . VAL A 1 628 ? 14.649 3.576 -22.587 1.00 91.19 628 VAL A N 1
ATOM 4862 C CA . VAL A 1 628 ? 14.499 2.112 -22.510 1.00 91.19 628 VAL A CA 1
ATOM 4863 C C . VAL A 1 628 ? 15.784 1.381 -22.927 1.00 91.19 628 VAL A C 1
ATOM 4865 O O . VAL A 1 628 ? 16.322 0.633 -22.108 1.00 91.19 628 VAL A O 1
ATOM 4868 N N . PRO A 1 629 ? 16.374 1.619 -24.122 1.00 91.12 629 PRO A N 1
ATOM 4869 C CA . PRO A 1 629 ? 17.561 0.873 -24.552 1.00 91.12 629 PRO A CA 1
ATOM 4870 C C . PRO A 1 629 ? 18.791 1.166 -23.689 1.00 91.12 629 PRO A C 1
ATOM 4872 O O . PRO A 1 629 ? 19.590 0.277 -23.423 1.00 91.12 629 PRO A O 1
ATOM 4875 N N . SER A 1 630 ? 18.935 2.413 -23.227 1.00 89.00 630 SER A N 1
ATOM 4876 C CA . SER A 1 630 ? 20.073 2.840 -22.403 1.00 89.00 630 SER A CA 1
ATOM 4877 C C . SER A 1 630 ? 20.068 2.232 -20.999 1.00 89.00 630 SER A C 1
ATOM 4879 O O . SER A 1 630 ? 21.125 2.105 -20.384 1.00 89.00 630 SER A O 1
ATOM 4881 N N . ARG A 1 631 ? 18.889 1.863 -20.485 1.00 90.81 631 ARG A N 1
ATOM 4882 C CA . ARG A 1 631 ? 18.706 1.313 -19.135 1.00 90.81 631 ARG A CA 1
ATOM 4883 C C . ARG A 1 631 ? 18.426 -0.181 -19.113 1.00 90.81 631 ARG A C 1
ATOM 4885 O O . ARG A 1 631 ? 18.415 -0.748 -18.026 1.00 90.81 631 ARG A O 1
ATOM 4892 N N . MET A 1 632 ? 18.214 -0.786 -20.282 1.00 93.25 632 MET A N 1
ATOM 4893 C CA . MET A 1 632 ? 17.948 -2.214 -20.450 1.00 93.25 632 MET A CA 1
ATOM 4894 C C . MET A 1 632 ? 16.809 -2.718 -19.547 1.00 93.25 632 MET A C 1
ATOM 4896 O O . MET A 1 632 ? 16.918 -3.768 -18.929 1.00 93.25 632 MET A O 1
ATOM 4900 N N . ASN A 1 633 ? 15.720 -1.951 -19.450 1.00 93.62 633 ASN A N 1
ATOM 4901 C CA . ASN A 1 633 ? 14.482 -2.352 -18.776 1.00 93.62 633 ASN A CA 1
ATOM 4902 C C . ASN A 1 633 ? 13.366 -2.583 -19.795 1.00 93.62 633 ASN A C 1
ATOM 4904 O O . ASN A 1 633 ? 12.428 -1.789 -19.924 1.00 93.62 633 ASN A O 1
ATOM 4908 N N . VAL A 1 634 ? 13.532 -3.646 -20.582 1.00 94.81 634 VAL A N 1
ATOM 4909 C CA . VAL A 1 634 ? 12.624 -4.001 -21.680 1.00 94.81 634 VAL A CA 1
ATOM 4910 C C . VAL A 1 634 ? 11.291 -4.527 -21.142 1.00 94.81 634 VAL A C 1
ATOM 4912 O O . VAL A 1 634 ? 10.281 -4.406 -21.836 1.00 94.81 634 VAL A O 1
ATOM 4915 N N . GLY A 1 635 ? 11.250 -5.000 -19.889 1.00 95.31 635 GLY A N 1
ATOM 4916 C CA . GLY A 1 635 ? 10.032 -5.482 -19.240 1.00 95.31 635 GLY A CA 1
ATOM 4917 C C . GLY A 1 635 ? 8.882 -4.474 -19.293 1.00 95.31 635 GLY A C 1
ATOM 4918 O O . GLY A 1 635 ? 7.744 -4.870 -19.517 1.00 95.31 635 GLY A O 1
ATOM 4919 N N . GLN A 1 636 ? 9.174 -3.168 -19.236 1.00 95.62 636 GLN A N 1
ATOM 4920 C CA . GLN A 1 636 ? 8.148 -2.117 -19.321 1.00 95.62 636 GLN A CA 1
ATOM 4921 C C . GLN A 1 636 ? 7.406 -2.097 -20.671 1.00 95.62 636 GLN A C 1
ATOM 4923 O O . GLN A 1 636 ? 6.239 -1.719 -20.736 1.00 95.62 636 GLN A O 1
ATOM 4928 N N . ILE A 1 637 ? 8.075 -2.484 -21.764 1.00 96.31 637 ILE A N 1
ATOM 4929 C CA . ILE A 1 637 ? 7.469 -2.547 -23.102 1.00 96.31 637 ILE A CA 1
ATOM 4930 C C . ILE A 1 637 ? 6.586 -3.791 -23.209 1.00 96.31 637 ILE A C 1
ATOM 4932 O O . ILE A 1 637 ? 5.473 -3.706 -23.720 1.00 96.31 637 ILE A O 1
ATOM 4936 N N . LEU A 1 638 ? 7.050 -4.922 -22.670 1.00 96.19 638 LEU A N 1
ATOM 4937 C CA . LEU A 1 638 ? 6.263 -6.155 -22.597 1.00 96.19 638 LEU A CA 1
ATOM 4938 C C . LEU A 1 638 ? 5.008 -5.962 -21.732 1.00 96.19 638 LEU A C 1
ATOM 4940 O O . LEU A 1 638 ? 3.919 -6.360 -22.141 1.00 96.19 638 LEU A O 1
ATOM 4944 N N . GLU A 1 639 ? 5.142 -5.271 -20.594 1.00 97.12 639 GLU A N 1
ATOM 4945 C CA . GLU A 1 639 ? 4.020 -4.843 -19.754 1.00 97.12 639 GLU A CA 1
ATOM 4946 C C . GLU A 1 639 ? 3.042 -3.972 -20.548 1.00 97.12 639 GLU A C 1
ATOM 4948 O O . GLU A 1 639 ? 1.847 -4.244 -20.532 1.00 97.12 639 GLU A O 1
ATOM 4953 N N . THR A 1 640 ? 3.548 -2.986 -21.295 1.00 96.88 640 THR A N 1
ATOM 4954 C CA . THR A 1 640 ? 2.726 -2.077 -22.111 1.00 96.88 640 THR A CA 1
ATOM 4955 C C . THR A 1 640 ? 1.897 -2.834 -23.154 1.00 96.88 640 THR A C 1
ATOM 4957 O O . THR A 1 640 ? 0.704 -2.574 -23.312 1.00 96.88 640 THR A O 1
ATOM 4960 N N . HIS A 1 641 ? 2.512 -3.788 -23.857 1.00 96.81 641 HIS A N 1
ATOM 4961 C CA . HIS A 1 641 ? 1.841 -4.591 -24.879 1.00 96.81 641 HIS A CA 1
ATOM 4962 C C . HIS A 1 641 ? 0.776 -5.513 -24.276 1.00 96.81 641 HIS A C 1
ATOM 4964 O O . HIS A 1 641 ? -0.373 -5.510 -24.720 1.00 96.81 641 HIS A O 1
ATOM 4970 N N . LEU A 1 642 ? 1.136 -6.279 -23.242 1.00 96.75 642 LEU A N 1
ATOM 4971 C CA . LEU A 1 642 ? 0.203 -7.203 -22.600 1.00 96.75 642 LEU A CA 1
ATOM 4972 C C . LEU A 1 642 ? -0.926 -6.452 -21.878 1.00 96.75 642 LEU A C 1
ATOM 4974 O O . LEU A 1 642 ? -2.077 -6.883 -21.914 1.00 96.75 642 LEU A O 1
ATOM 4978 N N . GLY A 1 643 ? -0.620 -5.302 -21.277 1.00 96.88 643 GLY A N 1
ATOM 4979 C CA . GLY A 1 643 ? -1.601 -4.418 -20.659 1.00 96.88 643 GLY A CA 1
ATOM 4980 C C . GLY A 1 643 ? -2.604 -3.871 -21.669 1.00 96.88 643 GLY A C 1
ATOM 4981 O O . GLY A 1 643 ? -3.790 -3.789 -21.356 1.00 96.88 643 GLY A O 1
ATOM 4982 N N . TRP A 1 644 ? -2.168 -3.565 -22.897 1.00 96.38 644 TRP A N 1
ATOM 4983 C CA . TRP A 1 644 ? -3.080 -3.144 -23.963 1.00 96.38 644 TRP A CA 1
ATOM 4984 C C . TRP A 1 644 ? -4.055 -4.253 -24.358 1.00 96.38 644 TRP A C 1
ATOM 4986 O O . TRP A 1 644 ? -5.263 -4.022 -24.382 1.00 96.38 644 TRP A O 1
ATOM 4996 N N . ALA A 1 645 ? -3.555 -5.475 -24.562 1.00 96.38 645 ALA A N 1
ATOM 4997 C CA . ALA A 1 645 ? -4.413 -6.631 -24.812 1.00 96.38 645 ALA A CA 1
ATOM 4998 C C . ALA A 1 645 ? -5.394 -6.882 -23.650 1.00 96.38 645 ALA A C 1
ATOM 5000 O O . ALA A 1 645 ? -6.563 -7.180 -23.879 1.00 96.38 645 ALA A O 1
ATOM 5001 N N . GLY A 1 646 ? -4.939 -6.737 -22.402 1.00 95.62 646 GLY A N 1
ATOM 5002 C CA . GLY A 1 646 ? -5.760 -6.968 -21.209 1.00 95.62 646 GLY A CA 1
ATOM 5003 C C . GLY A 1 646 ? -6.882 -5.954 -21.056 1.00 95.62 646 GLY A C 1
ATOM 5004 O O . GLY A 1 646 ? -8.013 -6.333 -20.752 1.00 95.62 646 GLY A O 1
ATOM 5005 N N . HIS A 1 647 ? -6.595 -4.684 -21.342 1.00 95.06 647 HIS A N 1
ATOM 5006 C CA . HIS A 1 647 ? -7.595 -3.626 -21.326 1.00 95.06 647 HIS A CA 1
ATOM 5007 C C . HIS A 1 647 ? -8.700 -3.867 -22.368 1.00 95.06 647 HIS A C 1
ATOM 5009 O O . HIS A 1 647 ? -9.876 -3.861 -22.011 1.00 95.06 647 HIS A O 1
ATOM 5015 N N . GLU A 1 648 ? -8.342 -4.155 -23.626 1.00 94.25 648 GLU A N 1
ATOM 5016 C CA . GLU A 1 648 ? -9.324 -4.400 -24.698 1.00 94.25 648 GLU A CA 1
ATOM 5017 C C . GLU A 1 648 ? -10.156 -5.672 -24.473 1.00 94.25 648 GLU A C 1
ATOM 5019 O O . GLU A 1 648 ? -11.346 -5.716 -24.785 1.00 94.25 648 GLU A O 1
ATOM 5024 N N . LEU A 1 649 ? -9.553 -6.716 -23.896 1.00 94.75 649 LEU A N 1
ATOM 5025 C CA . LEU A 1 649 ? -10.242 -7.975 -23.600 1.00 94.75 649 LEU A CA 1
ATOM 5026 C C . LEU A 1 649 ? -11.019 -7.950 -22.273 1.00 94.75 649 LEU A C 1
ATOM 5028 O O . LEU A 1 649 ? -11.795 -8.870 -22.009 1.00 94.75 649 LEU A O 1
ATOM 5032 N N . GLY A 1 650 ? -10.808 -6.938 -21.425 1.00 94.06 650 GLY A N 1
ATOM 5033 C CA . GLY A 1 650 ? -11.347 -6.894 -20.063 1.00 94.06 650 GLY A CA 1
ATOM 5034 C C . GLY A 1 650 ? -10.799 -8.011 -19.166 1.00 94.06 650 GLY A C 1
ATOM 5035 O O . GLY A 1 650 ? -11.529 -8.550 -18.333 1.00 94.06 650 GLY A O 1
ATOM 5036 N N . MET A 1 651 ? -9.535 -8.397 -19.366 1.00 94.00 651 MET A N 1
ATOM 5037 C CA . MET A 1 651 ? -8.864 -9.491 -18.659 1.00 94.00 651 MET A CA 1
ATOM 5038 C C . MET A 1 651 ? -7.650 -8.983 -17.881 1.00 94.00 651 MET A C 1
ATOM 5040 O O . MET A 1 651 ? -6.918 -8.115 -18.350 1.00 94.00 651 MET A O 1
ATOM 5044 N N . THR A 1 652 ? -7.400 -9.576 -16.715 1.00 93.31 652 THR A N 1
ATOM 5045 C CA . THR A 1 652 ? -6.145 -9.411 -15.975 1.00 93.31 652 THR A CA 1
ATOM 5046 C C . THR A 1 652 ? -5.223 -10.600 -16.230 1.00 93.31 652 THR A C 1
ATOM 5048 O O . THR A 1 652 ? -5.669 -11.730 -16.454 1.00 93.31 652 THR A O 1
ATOM 5051 N N . PHE A 1 653 ? -3.918 -10.349 -16.204 1.00 94.94 653 PHE A N 1
ATOM 5052 C CA . PHE A 1 653 ? -2.882 -11.345 -16.432 1.00 94.94 653 PHE A CA 1
ATOM 5053 C C . PHE A 1 653 ? -1.974 -11.465 -15.219 1.00 94.94 653 PHE A C 1
ATOM 5055 O O . PHE A 1 653 ? -1.588 -10.466 -14.619 1.00 94.94 653 PHE A O 1
ATOM 5062 N N . ALA A 1 654 ? -1.570 -12.694 -14.911 1.00 94.38 654 ALA A N 1
ATOM 5063 C CA . ALA A 1 654 ? -0.487 -12.966 -13.981 1.00 94.38 654 ALA A CA 1
ATOM 5064 C C . ALA A 1 654 ? 0.722 -13.470 -14.775 1.00 94.38 654 ALA A C 1
ATOM 5066 O O . ALA A 1 654 ? 0.663 -14.534 -15.386 1.00 94.38 654 ALA A O 1
ATOM 5067 N N . THR A 1 655 ? 1.816 -12.713 -14.744 1.00 94.88 655 THR A N 1
ATOM 5068 C CA . THR A 1 655 ? 3.135 -13.072 -15.285 1.00 94.88 655 THR A CA 1
ATOM 5069 C C . THR A 1 655 ? 4.092 -13.232 -14.096 1.00 94.88 655 THR A C 1
ATOM 5071 O O . THR A 1 655 ? 4.699 -12.256 -13.650 1.00 94.88 655 THR A O 1
ATOM 5074 N N . PRO A 1 656 ? 4.192 -14.437 -13.513 1.00 91.62 656 PRO A N 1
ATOM 5075 C CA . PRO A 1 656 ? 5.132 -14.733 -12.439 1.00 91.62 656 PRO A CA 1
ATOM 5076 C C . PRO A 1 656 ? 6.583 -14.392 -12.800 1.00 91.62 656 PRO A C 1
ATOM 5078 O O . PRO A 1 656 ? 7.013 -14.592 -13.929 1.00 91.62 656 PRO A O 1
ATOM 5081 N N . VAL A 1 657 ? 7.377 -13.983 -11.813 1.00 90.75 657 VAL A N 1
ATOM 5082 C CA . VAL A 1 657 ? 8.818 -13.751 -12.000 1.00 90.75 657 VAL A CA 1
ATOM 5083 C C . VAL A 1 657 ? 9.538 -15.034 -12.445 1.00 90.75 657 VAL A C 1
ATOM 5085 O O . VAL A 1 657 ? 9.429 -16.055 -11.764 1.00 90.75 657 VAL A O 1
ATOM 5088 N N . PHE A 1 658 ? 10.285 -14.963 -13.557 1.00 89.06 658 PHE A N 1
ATOM 5089 C CA . PHE A 1 658 ? 10.986 -16.081 -14.219 1.00 89.06 658 PHE A CA 1
ATOM 5090 C C . PHE A 1 658 ? 10.093 -17.210 -14.783 1.00 89.06 658 PHE A C 1
ATOM 5092 O O . PHE A 1 658 ? 10.623 -18.179 -15.324 1.00 89.06 658 PHE A O 1
ATOM 5099 N N . GLU A 1 659 ? 8.765 -17.091 -14.698 1.00 86.69 659 GLU A N 1
ATOM 5100 C CA . GLU A 1 659 ? 7.777 -17.974 -15.354 1.00 86.69 659 GLU A CA 1
ATOM 5101 C C . GLU A 1 659 ? 6.693 -17.123 -16.042 1.00 86.69 659 GLU A C 1
ATOM 5103 O O . GLU A 1 659 ? 5.505 -17.450 -16.008 1.00 86.69 659 GLU A O 1
ATOM 5108 N N . GLY A 1 660 ? 7.101 -15.971 -16.580 1.00 86.25 660 GLY A N 1
ATOM 5109 C CA . GLY A 1 660 ? 6.222 -14.987 -17.199 1.00 86.25 660 GLY A CA 1
ATOM 5110 C C . GLY A 1 660 ? 5.723 -15.409 -18.580 1.00 86.25 660 GLY A C 1
ATOM 5111 O O . GLY A 1 660 ? 6.123 -16.439 -19.126 1.00 86.25 660 GLY A O 1
ATOM 5112 N N . ALA A 1 661 ? 4.845 -14.582 -19.148 1.00 92.31 661 ALA A N 1
ATOM 5113 C CA . ALA A 1 661 ? 4.349 -14.778 -20.506 1.00 92.31 661 ALA A CA 1
ATOM 5114 C C . ALA A 1 661 ? 5.486 -14.619 -21.528 1.00 92.31 661 ALA A C 1
ATOM 5116 O O . ALA A 1 661 ? 6.320 -13.718 -21.425 1.00 92.31 661 ALA A O 1
ATOM 5117 N N . THR A 1 662 ? 5.503 -15.482 -22.534 1.00 93.25 662 THR A N 1
ATOM 5118 C CA . THR A 1 662 ? 6.458 -15.407 -23.645 1.00 93.25 662 THR A CA 1
ATOM 5119 C C . THR A 1 662 ? 6.029 -14.366 -24.682 1.00 93.25 662 THR A C 1
ATOM 5121 O O . THR A 1 662 ? 4.857 -14.001 -24.769 1.00 93.25 662 THR A O 1
ATOM 5124 N N . GLU A 1 663 ? 6.962 -13.890 -25.516 1.00 93.19 663 GLU A N 1
ATOM 5125 C CA . GLU A 1 663 ? 6.632 -12.933 -26.587 1.00 93.19 663 GLU A CA 1
ATOM 5126 C C . GLU A 1 663 ? 5.556 -13.463 -27.547 1.00 93.19 663 GLU A C 1
ATOM 5128 O O . GLU A 1 663 ? 4.696 -12.698 -27.980 1.00 93.19 663 GLU A O 1
ATOM 5133 N N . ASP A 1 664 ? 5.584 -14.760 -27.860 1.00 94.31 664 ASP A N 1
ATOM 5134 C CA . ASP A 1 664 ? 4.612 -15.384 -28.761 1.00 94.31 664 ASP A CA 1
ATOM 5135 C C . ASP A 1 664 ? 3.206 -15.407 -28.141 1.00 94.31 664 ASP A C 1
ATOM 5137 O O . ASP A 1 664 ? 2.228 -15.101 -28.821 1.00 94.31 664 ASP A O 1
ATOM 5141 N N . GLU A 1 665 ? 3.096 -15.676 -26.836 1.00 94.75 665 GLU A N 1
ATOM 5142 C CA . GLU A 1 665 ? 1.823 -15.594 -26.109 1.00 94.75 665 GLU A CA 1
ATOM 5143 C C . GLU A 1 665 ? 1.302 -14.152 -26.048 1.00 94.75 665 GLU A C 1
ATOM 5145 O O . GLU A 1 665 ? 0.104 -13.925 -26.211 1.00 94.75 665 GLU A O 1
ATOM 5150 N N . ILE A 1 666 ? 2.182 -13.157 -25.869 1.00 94.56 666 ILE A N 1
ATOM 5151 C CA . ILE A 1 666 ? 1.789 -11.738 -25.905 1.00 94.56 666 ILE A CA 1
ATOM 5152 C C . ILE A 1 666 ? 1.243 -11.371 -27.291 1.00 94.56 666 ILE A C 1
ATOM 5154 O O . ILE A 1 666 ? 0.204 -10.716 -27.378 1.00 94.56 666 ILE A O 1
ATOM 5158 N N . ARG A 1 667 ? 1.895 -11.818 -28.373 1.00 95.06 667 ARG A N 1
ATOM 5159 C CA . ARG A 1 667 ? 1.407 -11.604 -29.747 1.00 95.06 667 ARG A CA 1
ATOM 5160 C C . ARG A 1 667 ? 0.053 -12.264 -29.978 1.00 95.06 667 ARG A C 1
ATOM 5162 O O . ARG A 1 667 ? -0.835 -11.617 -30.522 1.00 95.06 667 ARG A O 1
ATOM 5169 N N . GLU A 1 668 ? -0.138 -13.494 -29.502 1.00 95.44 668 GLU A N 1
ATOM 5170 C CA . GLU A 1 668 ? -1.430 -14.187 -29.583 1.00 95.44 668 GLU A CA 1
ATOM 5171 C C . GLU A 1 668 ? -2.532 -13.411 -28.840 1.00 95.44 668 GLU A C 1
ATOM 5173 O O . GLU A 1 668 ? -3.661 -13.302 -29.322 1.00 95.44 668 GLU A O 1
ATOM 5178 N N . MET A 1 669 ? -2.223 -12.841 -27.671 1.00 95.75 669 MET A N 1
ATOM 5179 C CA . MET A 1 669 ? -3.182 -12.027 -26.920 1.00 95.75 669 MET A CA 1
ATOM 5180 C C . MET A 1 669 ? -3.497 -10.695 -27.612 1.00 95.75 669 MET A C 1
ATOM 5182 O O . MET A 1 669 ? -4.660 -10.291 -27.620 1.00 95.75 669 MET A O 1
ATOM 5186 N N . LEU A 1 670 ? -2.508 -10.040 -28.229 1.00 95.06 670 LEU A N 1
ATOM 5187 C CA . LEU A 1 670 ? -2.724 -8.842 -29.051 1.00 95.06 670 LEU A CA 1
ATOM 5188 C C . LEU A 1 670 ? -3.614 -9.149 -30.262 1.00 95.06 670 LEU A C 1
ATOM 5190 O O . LEU A 1 670 ? -4.569 -8.419 -30.518 1.00 95.06 670 LEU A O 1
ATOM 5194 N N . GLU A 1 671 ? -3.364 -10.261 -30.955 1.00 95.69 671 GLU A N 1
ATOM 5195 C CA . GLU A 1 671 ? -4.177 -10.691 -32.096 1.00 95.69 671 GLU A CA 1
ATOM 5196 C C . GLU A 1 671 ? -5.628 -10.970 -31.671 1.00 95.69 671 GLU A C 1
ATOM 5198 O O . GLU A 1 671 ? -6.570 -10.493 -32.307 1.00 95.69 671 GLU A O 1
ATOM 5203 N N . LYS A 1 672 ? -5.831 -11.665 -30.541 1.00 94.62 672 LYS A N 1
ATOM 5204 C CA . LYS A 1 672 ? -7.168 -11.900 -29.960 1.00 94.62 672 LYS A CA 1
ATOM 5205 C C . LYS A 1 672 ? -7.900 -10.608 -29.604 1.00 94.62 672 LYS A C 1
ATOM 5207 O O . LYS A 1 672 ? -9.123 -10.565 -29.718 1.00 94.62 672 LYS A O 1
ATOM 5212 N N . ALA A 1 673 ? -7.169 -9.581 -29.177 1.00 93.69 673 ALA A N 1
ATOM 5213 C CA . ALA A 1 673 ? -7.709 -8.257 -28.884 1.00 93.69 673 ALA A CA 1
ATOM 5214 C C . ALA A 1 673 ? -8.014 -7.430 -30.149 1.00 93.69 673 ALA A C 1
ATOM 5216 O O . ALA A 1 673 ? -8.584 -6.348 -30.047 1.00 93.69 673 ALA A O 1
ATOM 5217 N N . GLY A 1 674 ? -7.652 -7.912 -31.346 1.00 93.00 674 GLY A N 1
ATOM 5218 C CA . GLY A 1 674 ? -7.769 -7.146 -32.590 1.00 93.00 674 GLY A CA 1
ATOM 5219 C C . GLY A 1 674 ? -6.735 -6.022 -32.710 1.00 93.00 674 GLY A C 1
ATOM 5220 O O . GLY A 1 674 ? -6.938 -5.080 -33.478 1.00 93.00 674 GLY A O 1
ATOM 5221 N N . LEU A 1 675 ? -5.641 -6.111 -31.950 1.00 93.81 675 LEU A N 1
ATOM 5222 C CA . LEU A 1 675 ? -4.555 -5.140 -31.921 1.00 93.81 675 LEU A CA 1
ATOM 5223 C C . LEU A 1 675 ? -3.376 -5.593 -32.800 1.00 93.81 675 LEU A C 1
ATOM 5225 O O . LEU A 1 675 ? -3.233 -6.780 -33.097 1.00 93.81 675 LEU A O 1
ATOM 5229 N N . PRO A 1 676 ? -2.491 -4.670 -33.217 1.00 93.38 676 PRO A N 1
ATOM 5230 C CA . PRO A 1 676 ? -1.299 -5.033 -33.976 1.00 93.38 676 PRO A CA 1
ATOM 5231 C C . PRO A 1 676 ? -0.312 -5.879 -33.158 1.00 93.38 676 PRO A C 1
ATOM 5233 O O . PRO A 1 676 ? 0.051 -5.506 -32.044 1.00 93.38 676 PRO A O 1
ATOM 5236 N N . GLU A 1 677 ? 0.197 -6.967 -33.745 1.00 91.69 677 GLU A N 1
ATOM 5237 C CA . GLU A 1 677 ? 1.138 -7.900 -33.093 1.00 91.69 677 GLU A CA 1
ATOM 5238 C C . GLU A 1 677 ? 2.449 -7.244 -32.625 1.00 91.69 677 GLU A C 1
ATOM 5240 O O . GLU A 1 677 ? 3.102 -7.729 -31.704 1.00 91.69 677 GLU A O 1
ATOM 5245 N N . ASP A 1 678 ? 2.859 -6.139 -33.256 1.00 90.88 678 ASP A N 1
ATOM 5246 C CA . ASP A 1 678 ? 4.069 -5.396 -32.897 1.00 90.88 678 ASP A CA 1
ATOM 5247 C C . ASP A 1 678 ? 3.856 -4.383 -31.759 1.00 90.88 678 ASP A C 1
ATOM 5249 O O . ASP A 1 678 ? 4.809 -3.699 -31.379 1.00 90.88 678 ASP A O 1
ATOM 5253 N N . GLY A 1 679 ? 2.629 -4.270 -31.229 1.00 91.56 679 GLY A N 1
ATOM 5254 C CA . GLY A 1 679 ? 2.276 -3.359 -30.137 1.00 91.56 679 GLY A CA 1
ATOM 5255 C C . GLY A 1 679 ? 2.376 -1.877 -30.511 1.00 91.56 679 GLY A C 1
ATOM 5256 O O . GLY A 1 679 ? 2.498 -1.008 -29.646 1.00 91.56 679 GLY A O 1
ATOM 5257 N N . LYS A 1 680 ? 2.368 -1.564 -31.813 1.00 95.50 680 LYS A N 1
ATOM 5258 C CA . LYS A 1 680 ? 2.482 -0.192 -32.317 1.00 95.50 680 LYS A CA 1
ATOM 5259 C C . LYS A 1 680 ? 1.181 0.283 -32.939 1.00 95.50 680 LYS A C 1
ATOM 5261 O O . LYS A 1 680 ? 0.507 -0.471 -33.630 1.00 95.50 680 LYS A O 1
ATOM 5266 N N . SER A 1 681 ? 0.872 1.563 -32.802 1.00 95.62 681 SER A N 1
ATOM 5267 C CA . SER A 1 681 ? -0.268 2.194 -33.468 1.00 95.62 681 SER A CA 1
ATOM 5268 C C . SER A 1 681 ? 0.158 3.391 -34.300 1.00 95.62 681 SER A C 1
ATOM 5270 O O . SER A 1 681 ? 1.220 3.975 -34.075 1.00 95.62 681 SER A O 1
ATOM 5272 N N . LEU A 1 682 ? -0.686 3.764 -35.259 1.00 95.56 682 LEU A N 1
ATOM 5273 C CA . LEU A 1 682 ? -0.651 5.114 -35.812 1.00 95.56 682 LEU A CA 1
ATOM 5274 C C . LEU A 1 682 ? -1.204 6.071 -34.755 1.00 95.56 682 LEU A C 1
ATOM 5276 O O . LEU A 1 682 ? -2.157 5.741 -34.052 1.00 95.56 682 LEU A O 1
ATOM 5280 N N . LEU A 1 683 ? -0.582 7.235 -34.634 1.00 96.50 683 LEU A N 1
ATOM 5281 C CA . LEU A 1 683 ? -1.029 8.303 -33.751 1.00 96.50 683 LEU A CA 1
ATOM 5282 C C . LEU A 1 683 ? -1.181 9.585 -34.569 1.00 96.50 683 LEU A C 1
ATOM 5284 O O . LEU A 1 683 ? -0.505 9.766 -35.586 1.00 96.50 683 LEU A O 1
ATOM 5288 N N . TYR A 1 684 ? -2.026 10.480 -34.080 1.00 97.00 684 TYR A N 1
ATOM 5289 C CA . TYR A 1 684 ? -2.252 11.806 -34.646 1.00 97.00 684 TYR A CA 1
ATOM 5290 C C . TYR A 1 684 ? -1.845 12.874 -33.626 1.00 97.00 684 TYR A C 1
ATOM 5292 O O . TYR A 1 684 ? -2.070 12.698 -32.426 1.00 97.00 684 TYR A O 1
ATOM 5300 N N . ASP A 1 685 ? -1.217 13.963 -34.073 1.00 96.31 685 ASP A N 1
ATOM 5301 C CA . ASP A 1 685 ? -0.873 15.105 -33.216 1.00 96.31 685 ASP A CA 1
ATOM 5302 C C . ASP A 1 685 ? -2.164 15.827 -32.812 1.00 96.31 685 ASP A C 1
ATOM 5304 O O . ASP A 1 685 ? -2.906 16.295 -33.674 1.00 96.31 685 ASP A O 1
ATOM 5308 N N . GLY A 1 686 ? -2.432 15.945 -31.509 1.00 93.75 686 GLY A N 1
ATOM 5309 C CA . GLY A 1 686 ? -3.620 16.636 -30.997 1.00 93.75 686 GLY A CA 1
ATOM 5310 C C . GLY A 1 686 ? -3.722 18.104 -31.433 1.00 93.75 686 GLY A C 1
ATOM 5311 O O . GLY A 1 686 ? -4.811 18.627 -31.655 1.00 93.75 686 GLY A O 1
ATOM 5312 N N . VAL A 1 687 ? -2.585 18.767 -31.660 1.00 93.38 687 VAL A N 1
ATOM 5313 C CA . VAL A 1 687 ? -2.547 20.200 -31.987 1.00 93.38 687 VAL A CA 1
ATOM 5314 C C . VAL A 1 687 ? -2.758 20.466 -33.474 1.00 93.38 687 VAL A C 1
ATOM 5316 O O . VAL A 1 687 ? -3.417 21.441 -33.834 1.00 93.38 687 VAL A O 1
ATOM 5319 N N . THR A 1 688 ? -2.163 19.653 -34.350 1.00 95.19 688 THR A N 1
ATOM 5320 C CA . THR A 1 688 ? -2.260 19.857 -35.809 1.00 95.19 688 THR A CA 1
ATOM 5321 C C . THR A 1 688 ? -3.311 18.966 -36.464 1.00 95.19 688 THR A C 1
ATOM 5323 O O . THR A 1 688 ? -3.813 19.309 -37.533 1.00 95.19 688 THR A O 1
ATOM 5326 N N . GLY A 1 689 ? -3.658 17.841 -35.838 1.00 93.50 689 GLY A N 1
ATOM 5327 C CA . GLY A 1 689 ? -4.482 16.779 -36.413 1.00 93.50 689 GLY A CA 1
ATOM 5328 C C . GLY A 1 689 ? -3.753 15.928 -37.458 1.00 93.50 689 GLY A C 1
ATOM 5329 O O . GLY A 1 689 ? -4.382 15.089 -38.100 1.00 93.50 689 GLY A O 1
ATOM 5330 N N . GLU A 1 690 ? -2.453 16.149 -37.667 1.00 95.81 690 GLU A N 1
ATOM 5331 C CA . GLU A 1 690 ? -1.661 15.410 -38.650 1.00 95.81 690 GLU A CA 1
ATOM 5332 C C . GLU A 1 690 ? -1.206 14.056 -38.094 1.00 95.81 690 GLU A C 1
ATOM 5334 O O . GLU A 1 690 ? -0.933 13.904 -36.904 1.00 95.81 690 GLU A O 1
ATOM 5339 N N . GLU A 1 691 ? -1.117 13.061 -38.973 1.00 95.94 691 GLU A N 1
ATOM 5340 C CA . GLU A 1 691 ? -0.604 11.729 -38.646 1.00 95.94 691 GLU A CA 1
ATOM 5341 C C . GLU A 1 691 ? 0.917 11.769 -38.434 1.00 95.94 691 GLU A C 1
ATOM 5343 O O . GLU A 1 691 ? 1.642 12.398 -39.211 1.00 95.94 691 GLU A O 1
ATOM 5348 N N . PHE A 1 692 ? 1.425 11.071 -37.416 1.00 95.25 692 PHE A N 1
ATOM 5349 C CA . PHE A 1 692 ? 2.872 10.918 -37.249 1.00 95.25 692 PHE A CA 1
ATOM 5350 C C . PHE A 1 692 ? 3.466 9.994 -38.317 1.00 95.25 692 PHE A C 1
ATOM 5352 O O . PHE A 1 692 ? 2.916 8.944 -38.633 1.00 95.25 692 PHE A O 1
ATOM 5359 N N . GLU A 1 693 ? 4.663 10.335 -38.807 1.00 94.06 693 GLU A N 1
ATOM 5360 C CA . GLU A 1 693 ? 5.349 9.591 -39.877 1.00 94.06 693 GLU A CA 1
ATOM 5361 C C . GLU A 1 693 ? 5.637 8.116 -39.537 1.00 94.06 693 GLU A C 1
ATOM 5363 O O . GLU A 1 693 ? 5.790 7.283 -40.432 1.00 94.06 693 GLU A O 1
ATOM 5368 N N . GLN A 1 694 ? 5.768 7.787 -38.249 1.00 94.31 694 GLN A N 1
ATOM 5369 C CA . GLN A 1 694 ? 6.102 6.448 -37.770 1.00 94.31 694 GLN A CA 1
ATOM 5370 C C . GLN A 1 694 ? 5.067 5.953 -36.766 1.00 94.31 694 GLN A C 1
ATOM 5372 O O . GLN A 1 694 ? 4.615 6.699 -35.899 1.00 94.31 694 GLN A O 1
ATOM 5377 N N . ARG A 1 695 ? 4.767 4.651 -36.832 1.00 95.62 695 ARG A N 1
ATOM 5378 C CA . ARG A 1 695 ? 3.962 3.968 -35.815 1.00 95.62 695 ARG A CA 1
ATOM 5379 C C . ARG A 1 695 ? 4.700 3.967 -34.477 1.00 95.62 695 ARG A C 1
ATOM 5381 O O . ARG A 1 695 ? 5.881 3.619 -34.409 1.00 95.62 695 ARG A O 1
ATOM 5388 N N . VAL A 1 696 ? 3.983 4.318 -33.420 1.00 96.38 696 VAL A N 1
ATOM 5389 C CA . VAL A 1 696 ? 4.502 4.496 -32.062 1.00 96.38 696 VAL A CA 1
ATOM 5390 C C . VAL A 1 696 ? 4.062 3.322 -31.197 1.00 96.38 696 VAL A C 1
ATOM 5392 O O . VAL A 1 696 ? 2.952 2.823 -31.358 1.00 96.38 696 VAL A O 1
ATOM 5395 N N . THR A 1 697 ? 4.917 2.874 -30.278 1.00 96.62 697 THR A N 1
ATOM 5396 C CA . THR A 1 697 ? 4.518 1.885 -29.268 1.00 96.62 697 THR A CA 1
ATOM 5397 C C . THR A 1 697 ? 3.549 2.529 -28.286 1.00 96.62 697 THR A C 1
ATOM 5399 O O . THR A 1 697 ? 3.885 3.533 -27.649 1.00 96.62 697 THR A O 1
ATOM 5402 N N . VAL A 1 698 ? 2.360 1.942 -28.183 1.00 96.00 698 VAL A N 1
ATOM 5403 C CA . VAL A 1 698 ? 1.259 2.408 -27.338 1.00 96.00 698 VAL A CA 1
ATOM 5404 C C . VAL A 1 698 ? 0.752 1.235 -26.509 1.00 96.00 698 VAL A C 1
ATOM 5406 O O . VAL A 1 698 ? 0.881 0.086 -26.921 1.00 96.00 698 VAL A O 1
ATOM 5409 N N . GLY A 1 699 ? 0.210 1.508 -25.329 1.00 96.56 699 GLY A N 1
ATOM 5410 C CA . GLY A 1 699 ? -0.475 0.501 -24.527 1.00 96.56 699 GLY A CA 1
ATOM 5411 C C . GLY A 1 699 ? -0.608 0.909 -23.071 1.00 96.56 699 GLY A C 1
ATOM 5412 O O . GLY A 1 699 ? -0.291 2.042 -22.711 1.00 96.56 699 GLY A O 1
ATOM 5413 N N . TYR A 1 700 ? -1.073 -0.010 -22.231 1.00 97.38 700 TYR A N 1
ATOM 5414 C CA . TYR A 1 700 ? -1.310 0.271 -20.817 1.00 97.38 700 TYR A CA 1
ATOM 5415 C C . TYR A 1 700 ? -0.139 -0.192 -19.962 1.00 97.38 700 TYR A C 1
ATOM 5417 O O . TYR A 1 700 ? 0.208 -1.368 -19.976 1.00 97.38 700 TYR A O 1
ATOM 5425 N N . ILE A 1 701 ? 0.432 0.721 -19.179 1.00 96.56 701 ILE A N 1
ATOM 5426 C CA . ILE A 1 701 ? 1.484 0.411 -18.203 1.00 96.56 701 ILE A CA 1
ATOM 5427 C C . ILE A 1 701 ? 1.029 0.796 -16.794 1.00 96.56 701 ILE A C 1
ATOM 5429 O O . ILE A 1 701 ? 0.272 1.757 -16.617 1.00 96.56 701 ILE A O 1
ATOM 5433 N N . TYR A 1 702 ? 1.500 0.075 -15.775 1.00 97.75 702 TYR A N 1
ATOM 5434 C CA . TYR A 1 702 ? 1.177 0.388 -14.390 1.00 97.75 702 TYR A CA 1
ATOM 5435 C C . TYR A 1 702 ? 2.113 1.454 -13.807 1.00 97.75 702 TYR A C 1
ATOM 5437 O O . TYR A 1 702 ? 3.300 1.218 -13.557 1.00 97.75 702 TYR A O 1
ATOM 5445 N N . MET A 1 703 ? 1.566 2.643 -13.554 1.00 97.38 703 MET A N 1
ATOM 5446 C CA . MET A 1 703 ? 2.311 3.805 -13.068 1.00 97.38 703 MET A CA 1
ATOM 5447 C C . MET A 1 703 ? 1.927 4.175 -11.637 1.00 97.38 703 MET A C 1
ATOM 5449 O O . MET A 1 703 ? 0.753 4.205 -11.263 1.00 97.38 703 MET A O 1
ATOM 5453 N N . LEU A 1 704 ? 2.942 4.531 -10.851 1.00 97.19 704 LEU A N 1
ATOM 5454 C CA . LEU A 1 704 ? 2.854 4.871 -9.437 1.00 97.19 704 LEU A CA 1
ATOM 5455 C C . LEU A 1 704 ? 3.185 6.350 -9.196 1.00 97.19 704 LEU A C 1
ATOM 5457 O O . LEU A 1 704 ? 4.108 6.910 -9.797 1.00 97.19 704 LEU A O 1
ATOM 5461 N N . LYS A 1 705 ? 2.487 6.966 -8.235 1.00 96.25 705 LYS A N 1
ATOM 5462 C CA . LYS A 1 705 ? 2.861 8.267 -7.657 1.00 96.25 705 LYS A CA 1
ATOM 5463 C C . LYS A 1 705 ? 3.742 8.031 -6.435 1.00 96.25 705 LYS A C 1
ATOM 5465 O O . LYS A 1 705 ? 3.335 7.332 -5.510 1.00 96.25 705 LYS A O 1
ATOM 5470 N N . LEU A 1 706 ? 4.937 8.618 -6.408 1.00 95.56 706 LEU A N 1
ATOM 5471 C CA . LEU A 1 706 ? 5.861 8.460 -5.283 1.00 95.56 706 LEU A CA 1
ATOM 5472 C C . LEU A 1 706 ? 5.619 9.526 -4.207 1.00 95.56 706 LEU A C 1
ATOM 5474 O O . LEU A 1 706 ? 5.132 10.617 -4.489 1.00 95.56 706 LEU A O 1
ATOM 5478 N N . SER A 1 707 ? 6.062 9.264 -2.977 1.00 93.06 707 SER A N 1
ATOM 5479 C CA . SER A 1 707 ? 5.974 10.196 -1.838 1.00 93.06 707 SER A CA 1
ATOM 5480 C C . SER A 1 707 ? 6.865 11.439 -1.955 1.00 93.06 707 SER A C 1
ATOM 5482 O O . SER A 1 707 ? 6.977 12.227 -1.020 1.00 93.06 707 SER A O 1
ATOM 5484 N N . HIS A 1 708 ? 7.544 11.612 -3.085 1.00 91.62 708 HIS A N 1
ATOM 5485 C CA . HIS A 1 708 ? 8.403 12.748 -3.378 1.00 91.62 708 HIS A CA 1
ATOM 5486 C C . HIS A 1 708 ? 7.608 13.847 -4.079 1.00 91.62 708 HIS A C 1
ATOM 5488 O O . HIS A 1 708 ? 7.757 14.046 -5.285 1.00 91.62 708 HIS A O 1
ATOM 5494 N N . LEU A 1 709 ? 6.792 14.550 -3.300 1.00 91.31 709 LEU A N 1
ATOM 5495 C CA . LEU A 1 709 ? 5.934 15.629 -3.777 1.00 91.31 709 LEU A CA 1
ATOM 5496 C C . LEU A 1 709 ? 6.707 16.947 -3.840 1.00 91.31 709 LEU A C 1
ATOM 5498 O O . LEU A 1 709 ? 7.612 17.181 -3.033 1.00 91.31 709 LEU A O 1
ATOM 5502 N N . VAL A 1 710 ? 6.375 17.794 -4.813 1.00 92.06 710 VAL A N 1
ATOM 5503 C CA . VAL A 1 710 ? 7.064 19.082 -4.989 1.00 92.06 710 VAL A CA 1
ATOM 5504 C C . VAL A 1 710 ? 6.774 20.049 -3.837 1.00 92.06 710 VAL A C 1
ATOM 5506 O O . VAL A 1 710 ? 7.698 20.710 -3.362 1.00 92.06 710 VAL A O 1
ATOM 5509 N N . ASP A 1 711 ? 5.546 20.048 -3.310 1.00 86.94 711 ASP A N 1
ATOM 5510 C CA . ASP A 1 711 ? 5.120 20.931 -2.212 1.00 86.94 711 ASP A CA 1
ATOM 5511 C C . ASP A 1 711 ? 5.969 20.762 -0.946 1.00 86.94 711 ASP A C 1
ATOM 5513 O O . ASP A 1 711 ? 6.262 21.738 -0.263 1.00 86.94 711 ASP A O 1
ATOM 5517 N N . ASP A 1 712 ? 6.439 19.542 -0.665 1.00 86.00 712 ASP A N 1
ATOM 5518 C CA . ASP A 1 712 ? 7.281 19.265 0.508 1.00 86.00 712 ASP A CA 1
ATOM 5519 C C . ASP A 1 712 ? 8.742 19.696 0.311 1.00 86.00 712 ASP A C 1
ATOM 5521 O O . ASP A 1 712 ? 9.530 19.715 1.258 1.00 86.00 712 ASP A O 1
ATOM 5525 N N . LYS A 1 713 ? 9.140 19.993 -0.930 1.00 88.06 713 LYS A N 1
ATOM 5526 C CA . LYS A 1 713 ? 10.528 20.301 -1.303 1.00 88.06 713 LYS A CA 1
ATOM 5527 C C . LYS A 1 713 ? 10.766 21.780 -1.558 1.00 88.06 713 LYS A C 1
ATOM 5529 O O . LYS A 1 713 ? 11.918 22.215 -1.517 1.00 88.06 713 LYS A O 1
ATOM 5534 N N . ILE A 1 714 ? 9.717 22.549 -1.838 1.00 88.00 714 ILE A N 1
ATOM 5535 C CA . ILE A 1 714 ? 9.839 23.990 -2.040 1.00 88.00 714 ILE A CA 1
ATOM 5536 C C . ILE A 1 714 ? 10.132 24.648 -0.690 1.00 88.00 714 ILE A C 1
ATOM 5538 O O . ILE A 1 714 ? 9.322 24.629 0.232 1.00 88.00 714 ILE A O 1
ATOM 5542 N N . HIS A 1 715 ? 11.300 25.279 -0.584 1.00 88.12 715 HIS A N 1
ATOM 5543 C CA . HIS A 1 715 ? 11.666 26.083 0.573 1.00 88.12 715 HIS A CA 1
ATOM 5544 C C . HIS A 1 715 ? 12.302 27.396 0.127 1.00 88.12 715 HIS A C 1
ATOM 5546 O O . HIS A 1 715 ? 13.254 27.408 -0.652 1.00 88.12 715 HIS A O 1
ATOM 5552 N N . ALA A 1 716 ? 11.792 28.506 0.657 1.00 89.31 716 ALA A N 1
ATOM 5553 C CA . ALA A 1 716 ? 12.331 29.837 0.428 1.00 89.31 716 ALA A CA 1
ATOM 5554 C C . ALA A 1 716 ? 12.366 30.612 1.748 1.00 89.31 716 ALA A C 1
ATOM 5556 O O . ALA A 1 716 ? 11.389 30.634 2.497 1.00 89.31 716 ALA A O 1
ATOM 5557 N N . ARG A 1 717 ? 13.493 31.269 2.030 1.00 89.38 717 ARG A N 1
ATOM 5558 C CA . ARG A 1 717 ? 13.687 32.080 3.235 1.00 89.38 717 ARG A CA 1
ATOM 5559 C C . ARG A 1 717 ? 14.388 33.379 2.866 1.00 89.38 717 ARG A C 1
ATOM 5561 O O . ARG A 1 717 ? 15.508 33.347 2.371 1.00 89.38 717 ARG A O 1
ATOM 5568 N N . SER A 1 718 ? 13.741 34.510 3.139 1.00 93.44 718 SER A N 1
ATOM 5569 C CA . SER A 1 718 ? 14.348 35.839 2.991 1.00 93.44 718 SER A CA 1
ATOM 5570 C C . SER A 1 718 ? 15.062 36.270 4.277 1.00 93.44 718 SER A C 1
ATOM 5572 O O . SER A 1 718 ? 16.259 36.530 4.267 1.00 93.44 718 SER A O 1
ATOM 5574 N N . ILE A 1 719 ? 14.341 36.297 5.402 1.00 89.12 719 ILE A N 1
ATOM 5575 C CA . ILE A 1 719 ? 14.829 36.620 6.751 1.00 89.12 719 ILE A CA 1
ATOM 5576 C C . ILE A 1 719 ? 14.137 35.660 7.731 1.00 89.12 719 ILE A C 1
ATOM 5578 O O . ILE A 1 719 ? 12.978 35.306 7.536 1.00 89.12 719 ILE A O 1
ATOM 5582 N N . GLY A 1 720 ? 14.823 35.208 8.782 1.00 87.81 720 GLY A N 1
ATOM 5583 C CA . GLY A 1 720 ? 14.212 34.369 9.822 1.00 87.81 720 GLY A CA 1
ATOM 5584 C C . GLY A 1 720 ? 15.035 34.359 11.113 1.00 87.81 720 GLY A C 1
ATOM 5585 O O . GLY A 1 720 ? 16.076 35.013 11.143 1.00 87.81 720 GLY A O 1
ATOM 5586 N N . PRO A 1 721 ? 14.617 33.608 12.144 1.00 84.38 721 PRO A N 1
ATOM 5587 C CA . PRO A 1 721 ? 15.313 33.548 13.431 1.00 84.38 721 PRO A CA 1
ATOM 5588 C C . PRO A 1 721 ? 16.763 33.061 13.279 1.00 84.38 721 PRO A C 1
ATOM 5590 O O . PRO A 1 721 ? 17.016 32.122 12.516 1.00 84.38 721 PRO A O 1
ATOM 5593 N N . TYR A 1 722 ? 17.689 33.732 13.967 1.00 77.25 722 TYR A N 1
ATOM 5594 C CA . TYR A 1 722 ? 19.118 33.403 13.983 1.00 77.25 722 TYR A CA 1
ATOM 5595 C C . TYR A 1 722 ? 19.442 32.301 14.983 1.00 77.25 722 TYR A C 1
ATOM 5597 O O . TYR A 1 722 ? 18.821 32.307 16.073 1.00 77.25 722 TYR A O 1
#

Sequence (722 aa):
LSRERAGFEVRDVHSTHYGRICPIETPEGPNIGLISSLSCFARLNPMGYIESPYKKVEKGKVLDHVQITQVGDSGYRLGEVVVREEFEAANASIRRSRTKTTEAWGEPYAFYLPAWEEENLNIAQANARVNKKGALLDDKIIARSGGEFLVIDRDQVDFIDVSPRQVVSVAAALIPFLEHDDANRALMGSNMQRQAVPLVRPEAPVVGTGMESVVAEDSGAVVVCRRVGIVDKVDCQRIIVRVEDEGQGEFGADIYQLTKFRRSNQNTSINQKPLVEEGQQVVKGQVLADGPNTQQGELALGHNVLVAFMPWRGYNFEDAIVVSQALVKDDKYTSIHIEEFETSARDTKLGPEEITRDIPNVSESALAHLDEAGIIHVGAQVRQGSILVGKVTPKGETQLTPEEKLLRAIFGEKAGDVRDASLRCPPGIEGVVVGVQIFARKGVEKDSRQLSIENDEIERIRTNSEDEKRIILEVRDSKIERLLAGASVSEDVEVRKGGDVVVKKNGKVSVDALRRLKVAQIKNLPLKKAALLDKVRLIIRQAESQVEVLNQLNQERIELLQKGDDLPPGVIKQVKVFIAMKRKLQAGDKMAGRHGNKGVISQTLPEEDMPFLPDGTPTEIILNPLGVPSRMNVGQILETHLGWAGHELGMTFATPVFEGATEDEIREMLEKAGLPEDGKSLLYDGVTGEEFEQRVTVGYIYMLKLSHLVDDKIHARSIGPY

pLDDT: mean 88.83, std 8.52, range [47.97, 97.75]